Protein AF-0000000082342672 (afdb_homodimer)

Secondary structure (DSSP, 8-state):
--B--PPPPTTTTTT-EEEEES-SSHHHHHHHHHHHHTT-EEEEEES-HHHHHHHHHHH-SS-SS-SEEEEE--TTSHHHHHHHHHHHHHHHS---EEEE-------S-TT-TT--TTGGGSPPP-HHHIIIIIHHHHHHHHHHHHTTTTS-TTS--EEEEE--GGGTS--TT-SHHHHHHHHHHHHHHHHHHHHHSTTT--EEEEEEE-SB-SGGGTTTHHHHHHTT---B-HHHHHHHHHHHHH-TT--S-EEEEETTEEEE-HHHHHHTHHHHT-HHHHHHHHHHHHHHTTSTTTGGGG--/--B--PPPPTTTTTT-EEEEES-SSHHHHHHHHHHHHTT-EEEEEES-HHHHHHHHHHH-SS-SS-SEEEEE--TTSHHHHHHHHHHHHHHHS---EEEE-------S-TT-TT--TTGGGSPPP-HHHIIIIIHHHHHHHHHHHHTTTTS-TTS--EEEEE--GGGTS--TT-SHHHHHHHHHHHHHHHHHHHHHSTTT--EEEEEEE-SB-SGGGTTTHHHHHHTT---B-HHHHHHHHHHHHH-TT--S-EEEEETTEEEE-HHHHHHTHHHHT-HHHHHHHHHHHHHHTTSTTTGGGG--

InterPro domains:
  IPR002347 Short-chain dehydrogenase/reductase SDR [PF00106] (16-221)
  IPR002347 Short-chain dehydrogenase/reductase SDR [PR00081] (17-34)
  IPR002347 Short-chain dehydrogenase/reductase SDR [PR00081] (93-104)
  IPR002347 Short-chain dehydrogenase/reductase SDR [PR00081] (151-167)
  IPR002347 Short-chain dehydrogenase/reductase SDR [PR00081] (177-196)
  IPR002347 Short-chain dehydrogenase/reductase SDR [PR00081] (200-217)
  IPR036291 NAD(P)-binding domain superfamily [SSF51735] (12-263)

Structure (mmCIF, N/CA/C/O backbone):
data_AF-0000000082342672-model_v1
#
loop_
_entity.id
_entity.type
_entity.pdbx_description
1 polymer '3-hydroxyacyl-CoA dehydrogenase'
#
loop_
_atom_site.group_PDB
_atom_site.id
_atom_site.type_symbol
_atom_site.label_atom_id
_atom_site.label_alt_id
_atom_site.label_comp_id
_atom_site.label_asym_id
_atom_site.label_entity_id
_atom_site.label_seq_id
_atom_site.pdbx_PDB_ins_code
_atom_site.Cartn_x
_atom_site.Cartn_y
_atom_site.Cartn_z
_atom_site.occupancy
_atom_site.B_iso_or_equiv
_atom_site.auth_seq_id
_atom_site.auth_comp_id
_atom_site.auth_asym_id
_atom_site.auth_atom_id
_atom_site.pdbx_PDB_model_num
ATOM 1 N N . MET A 1 1 ? -6.324 0.058 -25.047 1 58.31 1 MET A N 1
ATOM 2 C CA . MET A 1 1 ? -6.082 -0.853 -23.938 1 58.31 1 MET A CA 1
ATOM 3 C C . MET A 1 1 ? -6.363 -2.297 -24.344 1 58.31 1 MET A C 1
ATOM 5 O O . MET A 1 1 ? -7.422 -2.592 -24.906 1 58.31 1 MET A O 1
ATOM 9 N N . ALA A 1 2 ? -5.234 -3.068 -24.312 1 66.44 2 ALA A N 1
ATOM 10 C CA . ALA A 1 2 ? -5.555 -4.352 -24.938 1 66.44 2 ALA A CA 1
ATOM 11 C C . ALA A 1 2 ? -6.121 -5.328 -23.906 1 66.44 2 ALA A C 1
ATOM 13 O O . ALA A 1 2 ? -5.547 -5.516 -22.828 1 66.44 2 ALA A O 1
ATOM 14 N N . GLN A 1 3 ? -7.344 -5.688 -24.094 1 87.31 3 GLN A N 1
ATOM 15 C CA . GLN A 1 3 ? -7.953 -6.816 -23.391 1 87.31 3 GLN A CA 1
ATOM 16 C C . GLN A 1 3 ? -7.043 -8.047 -23.438 1 87.31 3 GLN A C 1
ATOM 18 O O . GLN A 1 3 ? -6.422 -8.32 -24.469 1 87.31 3 GLN A O 1
ATOM 23 N N . TYR A 1 4 ? -6.809 -8.609 -22.219 1 93.31 4 TYR A N 1
ATOM 24 C CA . TYR A 1 4 ? -6.066 -9.859 -22.141 1 93.31 4 TYR A CA 1
ATOM 25 C C . TYR A 1 4 ? -6.93 -11.039 -22.562 1 93.31 4 TYR A C 1
ATOM 27 O O . TYR A 1 4 ? -7.746 -11.531 -21.781 1 93.31 4 TYR A O 1
ATOM 35 N N . THR A 1 5 ? -6.715 -11.562 -23.812 1 91.81 5 THR A N 1
ATOM 36 C CA . THR A 1 5 ? -7.609 -12.562 -24.391 1 91.81 5 THR A CA 1
ATOM 37 C C . THR A 1 5 ? -6.891 -13.898 -24.562 1 91.81 5 THR A C 1
ATOM 39 O O . THR A 1 5 ? -7.465 -14.852 -25.094 1 91.81 5 THR A O 1
ATOM 42 N N . LYS A 1 6 ? -5.652 -13.938 -24.141 1 92.5 6 LYS A N 1
ATOM 43 C CA . LYS A 1 6 ? -4.914 -15.188 -24.297 1 92.5 6 LYS A CA 1
ATOM 44 C C . LYS A 1 6 ? -5.605 -16.328 -23.562 1 92.5 6 LYS A C 1
ATOM 46 O O . LYS A 1 6 ? -5.992 -16.172 -22.391 1 92.5 6 LYS A O 1
ATOM 51 N N . GLU A 1 7 ? -5.793 -17.406 -24.188 1 94.06 7 GLU A N 1
ATOM 52 C CA . GLU A 1 7 ? -6.406 -18.578 -23.578 1 94.06 7 GLU A CA 1
ATOM 53 C C . GLU A 1 7 ? -5.363 -19.438 -22.859 1 94.06 7 GLU A C 1
ATOM 55 O O . GLU A 1 7 ? -4.164 -19.328 -23.141 1 94.06 7 GLU A O 1
ATOM 60 N N . LEU A 1 8 ? -5.844 -20.219 -21.906 1 95.5 8 LEU A N 1
ATOM 61 C CA . LEU A 1 8 ? -4.938 -21.156 -21.25 1 95.5 8 LEU A CA 1
ATOM 62 C C . LEU A 1 8 ? -4.391 -22.172 -22.234 1 95.5 8 LEU A C 1
ATOM 64 O O . LEU A 1 8 ? -5.152 -22.922 -22.859 1 95.5 8 LEU A O 1
ATOM 68 N N . ALA A 1 9 ? -3.121 -22.141 -22.391 1 92.56 9 ALA A N 1
ATOM 69 C CA . ALA A 1 9 ? -2.52 -23.109 -23.312 1 92.56 9 ALA A CA 1
ATOM 70 C C . ALA A 1 9 ? -2.773 -24.547 -22.844 1 92.56 9 ALA A C 1
ATOM 72 O O . ALA A 1 9 ? -2.611 -24.844 -21.656 1 92.56 9 ALA A O 1
ATOM 73 N N . PRO A 1 10 ? -3.213 -25.359 -23.812 1 92.62 10 PRO A N 1
ATOM 74 C CA . PRO A 1 10 ? -3.43 -26.766 -23.422 1 92.62 10 PRO A CA 1
ATOM 75 C C . PRO A 1 10 ? -2.211 -27.375 -22.734 1 92.62 10 PRO A C 1
ATOM 77 O O . PRO A 1 10 ? -1.09 -27.25 -23.234 1 92.62 10 PRO A O 1
ATOM 80 N N . GLY A 1 11 ? -2.438 -27.922 -21.562 1 94.88 11 GLY A N 1
ATOM 81 C CA . GLY A 1 11 ? -1.384 -28.641 -20.859 1 94.88 11 GLY A CA 1
ATOM 82 C C . GLY A 1 11 ? -0.446 -27.719 -20.094 1 94.88 11 GLY A C 1
ATOM 83 O O . GLY A 1 11 ? 0.51 -28.188 -19.469 1 94.88 11 GLY A O 1
ATOM 84 N N . SER A 1 12 ? -0.712 -26.422 -20.141 1 95 12 SER A N 1
ATOM 85 C CA . SER A 1 12 ? 0.202 -25.469 -19.516 1 95 12 SER A CA 1
ATOM 86 C C . SER A 1 12 ? 0.267 -25.672 -18 1 95 12 SER A C 1
ATOM 88 O O . SER A 1 12 ? 1.28 -25.359 -17.375 1 95 12 SER A O 1
ATOM 90 N N . LEU A 1 13 ? -0.744 -26.266 -17.422 1 97.38 13 LEU A N 1
ATOM 91 C CA . LEU A 1 13 ? -0.756 -26.484 -15.977 1 97.38 13 LEU A CA 1
ATOM 92 C C . LEU A 1 13 ? -0.567 -27.969 -15.648 1 97.38 13 LEU A C 1
ATOM 94 O O . LEU A 1 13 ? -0.513 -28.344 -14.477 1 97.38 13 LEU A O 1
ATOM 98 N N . LYS A 1 14 ? -0.49 -28.797 -16.703 1 96.75 14 LYS A N 1
ATOM 99 C CA . LYS A 1 14 ? -0.362 -30.234 -16.484 1 96.75 14 LYS A CA 1
ATOM 100 C C . LYS A 1 14 ? 0.878 -30.562 -15.656 1 96.75 14 LYS A C 1
ATOM 102 O O . LYS A 1 14 ? 1.98 -30.109 -15.977 1 96.75 14 LYS A O 1
ATOM 107 N N . ASP A 1 15 ? 0.711 -31.203 -14.578 1 95.75 15 ASP A N 1
ATOM 108 C CA . ASP A 1 15 ? 1.722 -31.719 -13.664 1 95.75 15 ASP A CA 1
ATOM 109 C C . ASP A 1 15 ? 2.453 -30.594 -12.945 1 95.75 15 ASP A C 1
ATOM 111 O O . ASP A 1 15 ? 3.492 -30.812 -12.32 1 95.75 15 ASP A O 1
ATOM 115 N N . LYS A 1 16 ? 1.991 -29.375 -13.148 1 97.5 16 LYS A N 1
ATOM 116 C CA . LYS A 1 16 ? 2.549 -28.266 -12.383 1 97.5 16 LYS A CA 1
ATOM 117 C C . LYS A 1 16 ? 2.064 -28.297 -10.938 1 97.5 16 LYS A C 1
ATOM 119 O O . LYS A 1 16 ? 0.945 -28.734 -10.664 1 97.5 16 LYS A O 1
ATOM 124 N N . VAL A 1 17 ? 2.932 -27.891 -10.055 1 98.31 17 VAL A N 1
ATOM 125 C CA . VAL A 1 17 ? 2.584 -27.812 -8.641 1 98.31 17 VAL A CA 1
ATOM 126 C C . VAL A 1 17 ? 2.348 -26.359 -8.25 1 98.31 17 VAL A C 1
ATOM 128 O O . VAL A 1 17 ? 3.25 -25.516 -8.359 1 98.31 17 VAL A O 1
ATOM 131 N N . ILE A 1 18 ? 1.145 -26.031 -7.777 1 98.81 18 ILE A N 1
ATOM 132 C CA . ILE A 1 18 ? 0.745 -24.672 -7.383 1 98.81 18 ILE A CA 1
ATOM 133 C C . ILE A 1 18 ? 0.493 -24.641 -5.875 1 98.81 18 ILE A C 1
ATOM 135 O O . ILE A 1 18 ? -0.227 -25.484 -5.336 1 98.81 18 ILE A O 1
ATOM 139 N N . VAL A 1 19 ? 1.156 -23.75 -5.191 1 98.94 19 VAL A N 1
ATOM 140 C CA . VAL A 1 19 ? 0.851 -23.469 -3.793 1 98.94 19 VAL A CA 1
ATOM 141 C C . VAL A 1 19 ? 0.003 -22.203 -3.689 1 98.94 19 VAL A C 1
ATOM 143 O O . VAL A 1 19 ? 0.348 -21.172 -4.266 1 98.94 19 VAL A O 1
ATOM 146 N N . LEU A 1 20 ? -1.076 -22.281 -2.973 1 98.38 20 LEU A N 1
ATOM 147 C CA . LEU A 1 20 ? -2.072 -21.219 -2.953 1 98.38 20 LEU A CA 1
ATOM 148 C C . LEU A 1 20 ? -2.553 -20.953 -1.53 1 98.38 20 LEU A C 1
ATOM 150 O O . LEU A 1 20 ? -2.826 -21.891 -0.777 1 98.38 20 LEU A O 1
ATOM 154 N N . THR A 1 21 ? -2.549 -19.688 -1.108 1 98.81 21 THR A N 1
ATOM 155 C CA . THR A 1 21 ? -3.248 -19.328 0.119 1 98.81 21 THR A CA 1
ATOM 156 C C . THR A 1 21 ? -4.633 -18.766 -0.193 1 98.81 21 THR A C 1
ATOM 158 O O . THR A 1 21 ? -4.844 -18.172 -1.25 1 98.81 21 THR A O 1
ATOM 161 N N . GLY A 1 22 ? -5.531 -18.922 0.752 1 97.94 22 GLY A N 1
ATOM 162 C CA . GLY A 1 22 ? -6.898 -18.5 0.511 1 97.94 22 GLY A CA 1
ATOM 163 C C . GLY A 1 22 ? -7.641 -19.391 -0.469 1 97.94 22 GLY A C 1
ATOM 164 O O . GLY A 1 22 ? -8.359 -18.891 -1.343 1 97.94 22 GLY A O 1
ATOM 165 N N . GLY A 1 23 ? -7.449 -20.656 -0.343 1 97.81 23 GLY A N 1
ATOM 166 C CA . GLY A 1 23 ? -7.93 -21.547 -1.386 1 97.81 23 GLY A CA 1
ATOM 167 C C . GLY A 1 23 ? -9.219 -22.25 -1.02 1 97.81 23 GLY A C 1
ATOM 168 O O . GLY A 1 23 ? -9.727 -23.078 -1.788 1 97.81 23 GLY A O 1
ATOM 169 N N . ALA A 1 24 ? -9.828 -21.906 0.159 1 96.75 24 ALA A N 1
ATOM 170 C CA . ALA A 1 24 ? -10.953 -22.703 0.634 1 96.75 24 ALA A CA 1
ATOM 171 C C . ALA A 1 24 ? -12.281 -22.125 0.17 1 96.75 24 ALA A C 1
ATOM 173 O O . ALA A 1 24 ? -13.32 -22.797 0.216 1 96.75 24 ALA A O 1
ATOM 174 N N . ASN A 1 25 ? -12.312 -20.859 -0.255 1 93.88 25 ASN A N 1
ATOM 175 C CA . ASN A 1 25 ? -13.562 -20.219 -0.638 1 93.88 25 ASN A CA 1
ATOM 176 C C . ASN A 1 25 ? -13.367 -19.281 -1.829 1 93.88 25 ASN A C 1
ATOM 178 O O . ASN A 1 25 ? -12.242 -18.969 -2.199 1 93.88 25 ASN A O 1
ATOM 182 N N . GLY A 1 26 ? -14.438 -19 -2.465 1 95.06 26 GLY A N 1
ATOM 183 C CA . GLY A 1 26 ? -14.461 -17.922 -3.449 1 95.06 26 GLY A CA 1
ATOM 184 C C . GLY A 1 26 ? -13.547 -18.172 -4.629 1 95.06 26 GLY A C 1
ATOM 185 O O . GLY A 1 26 ? -13.594 -19.25 -5.246 1 95.06 26 GLY A O 1
ATOM 186 N N . ILE A 1 27 ? -12.805 -17.172 -4.969 1 96.62 27 ILE A N 1
ATOM 187 C CA . ILE A 1 27 ? -11.906 -17.203 -6.121 1 96.62 27 ILE A CA 1
ATOM 188 C C . ILE A 1 27 ? -10.867 -18.297 -5.938 1 96.62 27 ILE A C 1
ATOM 190 O O . ILE A 1 27 ? -10.586 -19.062 -6.863 1 96.62 27 ILE A O 1
ATOM 194 N N . GLY A 1 28 ? -10.344 -18.406 -4.699 1 97.94 28 GLY A N 1
ATOM 195 C CA . GLY A 1 28 ? -9.328 -19.406 -4.414 1 97.94 28 GLY A CA 1
ATOM 196 C C . GLY A 1 28 ? -9.82 -20.828 -4.598 1 97.94 28 GLY A C 1
ATOM 197 O O . GLY A 1 28 ? -9.133 -21.656 -5.207 1 97.94 28 GLY A O 1
ATOM 198 N N . ALA A 1 29 ? -10.969 -21.094 -4.082 1 97.56 29 ALA A N 1
ATOM 199 C CA . ALA A 1 29 ? -11.547 -22.422 -4.234 1 97.56 29 ALA A CA 1
ATOM 200 C C . ALA A 1 29 ? -11.75 -22.766 -5.707 1 97.56 29 ALA A C 1
ATOM 202 O O . ALA A 1 29 ? -11.469 -23.891 -6.137 1 97.56 29 ALA A O 1
ATOM 203 N N . SER A 1 30 ? -12.25 -21.781 -6.445 1 97.88 30 SER A N 1
ATOM 204 C CA . SER A 1 30 ? -12.461 -21.969 -7.879 1 97.88 30 SER A CA 1
ATOM 205 C C . SER A 1 30 ? -11.141 -22.25 -8.594 1 97.88 30 SER A C 1
ATOM 207 O O . SER A 1 30 ? -11.094 -23.031 -9.547 1 97.88 30 SER A O 1
ATOM 209 N N . LEU A 1 31 ? -10.078 -21.562 -8.164 1 98.44 31 LEU A N 1
ATOM 210 C CA . LEU A 1 31 ? -8.781 -21.781 -8.781 1 98.44 31 LEU A CA 1
ATOM 211 C C . LEU A 1 31 ? -8.273 -23.188 -8.484 1 98.44 31 LEU A C 1
ATOM 213 O O . LEU A 1 31 ? -7.723 -23.859 -9.367 1 98.44 31 LEU A O 1
ATOM 217 N N . VAL A 1 32 ? -8.43 -23.641 -7.23 1 98.19 32 VAL A N 1
ATOM 218 C CA . VAL A 1 32 ? -8.023 -25 -6.871 1 98.19 32 VAL A CA 1
ATOM 219 C C . VAL A 1 32 ? -8.703 -26 -7.797 1 98.19 32 VAL A C 1
ATOM 221 O O . VAL A 1 32 ? -8.039 -26.844 -8.406 1 98.19 32 VAL A O 1
ATOM 224 N N . GLU A 1 33 ? -9.961 -25.906 -7.945 1 97.12 33 GLU A N 1
ATOM 225 C CA . GLU A 1 33 ? -10.734 -26.844 -8.75 1 97.12 33 GLU A CA 1
ATOM 226 C C . GLU A 1 33 ? -10.359 -26.75 -10.219 1 97.12 33 GLU A C 1
ATOM 228 O O . GLU A 1 33 ? -10.109 -27.781 -10.867 1 97.12 33 GLU A O 1
ATOM 233 N N . TYR A 1 34 ? -10.305 -25.562 -10.719 1 97.62 34 TYR A N 1
ATOM 234 C CA . TYR A 1 34 ? -10.023 -25.359 -12.133 1 97.62 34 TYR A CA 1
ATOM 235 C C . TYR A 1 34 ? -8.625 -25.844 -12.492 1 97.62 34 TYR A C 1
ATOM 237 O O . TYR A 1 34 ? -8.422 -26.469 -13.531 1 97.62 34 TYR A O 1
ATOM 245 N N . ALA A 1 35 ? -7.637 -25.531 -11.68 1 97.81 35 ALA A N 1
ATOM 246 C CA . ALA A 1 35 ? -6.254 -25.922 -11.93 1 97.81 35 ALA A CA 1
ATOM 247 C C . ALA A 1 35 ? -6.102 -27.438 -11.914 1 97.81 35 ALA A C 1
ATOM 249 O O . ALA A 1 35 ? -5.406 -28.016 -12.758 1 97.81 35 ALA A O 1
ATOM 250 N N . THR A 1 36 ? -6.75 -28.094 -10.945 1 96.31 36 THR A N 1
ATOM 251 C CA . THR A 1 36 ? -6.656 -29.547 -10.867 1 96.31 36 THR A CA 1
ATOM 252 C C . THR A 1 36 ? -7.336 -30.203 -12.07 1 96.31 36 THR A C 1
ATOM 254 O O . THR A 1 36 ? -6.867 -31.234 -12.578 1 96.31 36 THR A O 1
ATOM 257 N N . GLN A 1 37 ? -8.422 -29.609 -12.492 1 95.31 37 GLN A N 1
ATOM 258 C CA . GLN A 1 37 ? -9.102 -30.094 -13.688 1 95.31 37 GLN A CA 1
ATOM 259 C C . GLN A 1 37 ? -8.195 -29.984 -14.914 1 95.31 37 GLN A C 1
ATOM 261 O O . GLN A 1 37 ? -8.344 -30.75 -15.867 1 95.31 37 GLN A O 1
ATOM 266 N N . ASN A 1 38 ? -7.312 -29.109 -14.836 1 96.75 38 ASN A N 1
ATOM 267 C CA . ASN A 1 38 ? -6.383 -28.906 -15.945 1 96.75 38 ASN A CA 1
ATOM 268 C C . ASN A 1 38 ? -5.043 -29.578 -15.68 1 96.75 38 ASN A C 1
ATOM 270 O O . ASN A 1 38 ? -4.035 -29.234 -16.297 1 96.75 38 ASN A O 1
ATOM 274 N N . GLY A 1 39 ? -4.988 -30.469 -14.711 1 95.44 39 GLY A N 1
ATOM 275 C CA . GLY A 1 39 ? -3.879 -31.406 -14.562 1 95.44 39 GLY A CA 1
ATOM 276 C C . GLY A 1 39 ? -2.869 -30.969 -13.516 1 95.44 39 GLY A C 1
ATOM 277 O O . GLY A 1 39 ? -1.858 -31.641 -13.305 1 95.44 39 GLY A O 1
ATOM 278 N N . ALA A 1 40 ? -3.113 -29.906 -12.844 1 97.31 40 ALA A N 1
ATOM 279 C CA . ALA A 1 40 ? -2.158 -29.406 -11.859 1 97.31 40 ALA A CA 1
ATOM 280 C C . ALA A 1 40 ? -2.314 -30.125 -10.523 1 97.31 40 ALA A C 1
ATOM 282 O O . ALA A 1 40 ? -3.342 -30.766 -10.266 1 97.31 40 ALA A O 1
ATOM 283 N N . TYR A 1 41 ? -1.252 -30.156 -9.773 1 97.56 41 TYR A N 1
ATOM 284 C CA . TYR A 1 41 ? -1.294 -30.422 -8.336 1 97.56 41 TYR A CA 1
ATOM 285 C C . TYR A 1 41 ? -1.403 -29.125 -7.539 1 97.56 41 TYR A C 1
ATOM 287 O O . TYR A 1 41 ? -0.763 -28.125 -7.879 1 97.56 41 TYR A O 1
ATOM 295 N N . VAL A 1 42 ? -2.279 -29.125 -6.535 1 98.38 42 VAL A N 1
ATOM 296 C CA . VAL A 1 42 ? -2.475 -27.891 -5.793 1 98.38 42 VAL A CA 1
ATOM 297 C C . VAL A 1 42 ? -2.363 -28.156 -4.293 1 98.38 42 VAL A C 1
ATOM 299 O O . VAL A 1 42 ? -3.047 -29.047 -3.766 1 98.38 42 VAL A O 1
ATOM 302 N N . CYS A 1 43 ? -1.453 -27.562 -3.625 1 98.69 43 CYS A N 1
ATOM 303 C CA . CYS A 1 43 ? -1.399 -27.469 -2.17 1 98.69 43 CYS A CA 1
ATOM 304 C C . CYS A 1 43 ? -1.922 -26.109 -1.692 1 98.69 43 CYS A C 1
ATOM 306 O O . CYS A 1 43 ? -1.312 -25.078 -1.959 1 98.69 43 CYS A O 1
ATOM 308 N N . PHE A 1 44 ? -3.064 -26.109 -1.002 1 98.75 44 PHE A N 1
ATOM 309 C CA . PHE A 1 44 ? -3.67 -24.812 -0.706 1 98.75 44 PHE A CA 1
ATOM 310 C C . PHE A 1 44 ? -3.941 -24.672 0.788 1 98.75 44 PHE A C 1
ATOM 312 O O . PHE A 1 44 ? -4.156 -25.672 1.481 1 98.75 44 PHE A O 1
ATOM 319 N N . GLY A 1 45 ? -3.771 -23.469 1.221 1 98.75 45 GLY A N 1
ATOM 320 C CA . GLY A 1 45 ? -3.963 -23.109 2.621 1 98.75 45 GLY A CA 1
ATOM 321 C C . GLY A 1 45 ? -5.121 -22.156 2.848 1 98.75 45 GLY A C 1
ATOM 322 O O . GLY A 1 45 ? -5.438 -21.344 1.98 1 98.75 45 GLY A O 1
ATOM 323 N N . ASP A 1 46 ? -5.668 -22.203 3.975 1 98.56 46 ASP A N 1
ATOM 324 C CA . ASP A 1 46 ? -6.746 -21.328 4.438 1 98.56 46 ASP A CA 1
ATOM 325 C C . ASP A 1 46 ? -7 -21.531 5.934 1 98.56 46 ASP A C 1
ATOM 327 O O . ASP A 1 46 ? -6.512 -22.484 6.535 1 98.56 46 ASP A O 1
ATOM 331 N N . LEU A 1 47 ? -7.727 -20.578 6.527 1 97.81 47 LEU A N 1
ATOM 332 C CA . LEU A 1 47 ? -8.164 -20.734 7.91 1 97.81 47 LEU A CA 1
ATOM 333 C C . LEU A 1 47 ? -9.43 -21.578 7.988 1 97.81 47 LEU A C 1
ATOM 335 O O . LEU A 1 47 ? -9.734 -22.156 9.039 1 97.81 47 LEU A O 1
ATOM 339 N N . ALA A 1 48 ? -10.195 -21.625 6.914 1 97.06 48 ALA A N 1
ATOM 340 C CA . ALA A 1 48 ? -11.469 -22.328 6.871 1 97.06 48 ALA A CA 1
ATOM 341 C C . ALA A 1 48 ? -11.266 -23.828 6.691 1 97.06 48 ALA A C 1
ATOM 343 O O . ALA A 1 48 ? -11.391 -24.359 5.582 1 97.06 48 ALA A O 1
ATOM 344 N N . VAL A 1 49 ? -11.141 -24.562 7.77 1 97.69 49 VAL A N 1
ATOM 345 C CA . VAL A 1 49 ? -10.719 -25.953 7.75 1 97.69 49 VAL A CA 1
ATOM 346 C C . VAL A 1 49 ? -11.812 -26.812 7.109 1 97.69 49 VAL A C 1
ATOM 348 O O . VAL A 1 49 ? -11.531 -27.594 6.203 1 97.69 49 VAL A O 1
ATOM 351 N N . GLU A 1 50 ? -13.031 -26.625 7.473 1 97.75 50 GLU A N 1
ATOM 352 C CA . GLU A 1 50 ? -14.117 -27.438 6.953 1 97.75 50 GLU A CA 1
ATOM 353 C C . GLU A 1 50 ? -14.258 -27.281 5.445 1 97.75 50 GLU A C 1
ATOM 355 O O . GLU A 1 50 ? -14.375 -28.266 4.711 1 97.75 50 GLU A O 1
ATOM 360 N N . ALA A 1 51 ? -14.266 -26.062 5.016 1 96.88 51 ALA A N 1
ATOM 361 C CA . ALA A 1 51 ? -14.383 -25.781 3.586 1 96.88 51 ALA A CA 1
ATOM 362 C C . ALA A 1 51 ? -13.188 -26.328 2.82 1 96.88 51 ALA A C 1
ATOM 364 O O . ALA A 1 51 ? -13.344 -26.906 1.74 1 96.88 51 ALA A O 1
ATOM 365 N N . GLY A 1 52 ? -12.008 -26.156 3.363 1 97.44 52 GLY A N 1
ATOM 366 C CA . GLY A 1 52 ? -10.797 -26.672 2.74 1 97.44 52 GLY A CA 1
ATOM 367 C C . GLY A 1 52 ? -10.789 -28.188 2.605 1 97.44 52 GLY A C 1
ATOM 368 O O . GLY A 1 52 ? -10.477 -28.719 1.539 1 97.44 52 GLY A O 1
ATOM 369 N N . ASP A 1 53 ? -11.156 -28.859 3.656 1 96.44 53 ASP A N 1
ATOM 370 C CA . ASP A 1 53 ? -11.219 -30.312 3.637 1 96.44 53 ASP A CA 1
ATOM 371 C C . ASP A 1 53 ? -12.242 -30.812 2.611 1 96.44 53 ASP A C 1
ATOM 373 O O . ASP A 1 53 ? -12.008 -31.812 1.93 1 96.44 53 ASP A O 1
ATOM 377 N N . THR A 1 54 ? -13.305 -30.125 2.568 1 95.81 54 THR A N 1
ATOM 378 C CA . THR A 1 54 ? -14.352 -30.5 1.624 1 95.81 54 THR A CA 1
ATOM 379 C C . THR A 1 54 ? -13.828 -30.422 0.189 1 95.81 54 THR A C 1
ATOM 381 O O . THR A 1 54 ? -14.062 -31.344 -0.602 1 95.81 54 THR A O 1
ATOM 384 N N . ILE A 1 55 ? -13.148 -29.375 -0.152 1 95.06 55 ILE A N 1
ATOM 385 C CA . ILE A 1 55 ? -12.594 -29.219 -1.493 1 95.06 55 ILE A CA 1
ATOM 386 C C . ILE A 1 55 ? -11.57 -30.312 -1.764 1 95.06 55 ILE A C 1
ATOM 388 O O . ILE A 1 55 ? -11.602 -30.953 -2.814 1 95.06 55 ILE A O 1
ATOM 392 N N . ALA A 1 56 ? -10.648 -30.516 -0.835 1 94.5 56 ALA A N 1
ATOM 393 C CA . ALA A 1 56 ? -9.602 -31.516 -1.004 1 94.5 56 ALA A CA 1
ATOM 394 C C . ALA A 1 56 ? -10.203 -32.906 -1.224 1 94.5 56 ALA A C 1
ATOM 396 O O . ALA A 1 56 ? -9.758 -33.656 -2.1 1 94.5 56 ALA A O 1
ATOM 397 N N . ASN A 1 57 ? -11.219 -33.219 -0.488 1 92 57 ASN A N 1
ATOM 398 C CA . ASN A 1 57 ? -11.859 -34.531 -0.592 1 92 57 ASN A CA 1
ATOM 399 C C . ASN A 1 57 ? -12.602 -34.688 -1.917 1 92 57 ASN A C 1
ATOM 401 O O . ASN A 1 57 ? -12.625 -35.781 -2.496 1 92 57 ASN A O 1
ATOM 405 N N . THR A 1 58 ? -13.164 -33.625 -2.34 1 89.75 58 THR A N 1
ATOM 406 C CA . THR A 1 58 ? -13.953 -33.656 -3.568 1 89.75 58 THR A CA 1
ATOM 407 C C . THR A 1 58 ? -13.047 -33.812 -4.785 1 89.75 58 THR A C 1
ATOM 409 O O . THR A 1 58 ? -13.375 -34.562 -5.719 1 89.75 58 THR A O 1
ATOM 412 N N . VAL A 1 59 ? -12.016 -33.125 -4.738 1 89.56 59 VAL A N 1
ATOM 413 C CA . VAL A 1 59 ? -11.117 -33.062 -5.883 1 89.56 59 VAL A CA 1
ATOM 414 C C . VAL A 1 59 ? -10.289 -34.344 -5.949 1 89.56 59 VAL A C 1
ATOM 416 O O . VAL A 1 59 ? -10 -34.844 -7.035 1 89.56 59 VAL A O 1
ATOM 419 N N . ASN A 1 60 ? -9.898 -34.875 -4.73 1 86.5 60 ASN A N 1
ATOM 420 C CA . ASN A 1 60 ? -9.023 -36.062 -4.688 1 86.5 60 ASN A CA 1
ATOM 421 C C . ASN A 1 60 ? -9.805 -37.344 -4.887 1 86.5 60 ASN A C 1
ATOM 423 O O . ASN A 1 60 ? -10.797 -37.594 -4.195 1 86.5 60 ASN A O 1
ATOM 427 N N . ASN A 1 61 ? -10.016 -37.781 -6.094 1 69.31 61 ASN A N 1
ATOM 428 C CA . ASN A 1 61 ? -10.672 -39.062 -6.398 1 69.31 61 ASN A CA 1
ATOM 429 C C . ASN A 1 61 ? -9.68 -40.219 -6.363 1 69.31 61 ASN A C 1
ATOM 431 O O . ASN A 1 61 ? -9.531 -40.938 -7.352 1 69.31 61 ASN A O 1
ATOM 435 N N . ASN A 1 62 ? -8.969 -40.469 -5.305 1 65.56 62 ASN A N 1
ATOM 436 C CA . ASN A 1 62 ? -8.102 -41.625 -5.082 1 65.56 62 ASN A CA 1
ATOM 437 C C . ASN A 1 62 ? -6.809 -41.531 -5.883 1 65.56 62 ASN A C 1
ATOM 439 O O . ASN A 1 62 ? -6.207 -42.531 -6.227 1 65.56 62 ASN A O 1
ATOM 443 N N . SER A 1 63 ? -6.418 -40.375 -6.316 1 74.12 63 SER A N 1
ATOM 444 C CA . SER A 1 63 ? -5.152 -40.219 -7.031 1 74.12 63 SER A CA 1
ATOM 445 C C . SER A 1 63 ? -3.971 -40.219 -6.066 1 74.12 63 SER A C 1
ATOM 447 O O . SER A 1 63 ? -4.094 -39.75 -4.934 1 74.12 63 SER A O 1
ATOM 449 N N . SER A 1 64 ? -2.855 -41.031 -6.441 1 79.06 64 SER A N 1
ATOM 450 C CA . SER A 1 64 ? -1.582 -41 -5.727 1 79.06 64 SER A CA 1
ATOM 451 C C . SER A 1 64 ? -0.455 -40.5 -6.625 1 79.06 64 SER A C 1
ATOM 453 O O . SER A 1 64 ? -0.192 -41.094 -7.68 1 79.06 64 SER A O 1
ATOM 455 N N . PRO A 1 65 ? 0.189 -39.406 -6.254 1 87.25 65 PRO A N 1
ATOM 456 C CA . PRO A 1 65 ? -0.15 -38.562 -5.098 1 87.25 65 PRO A CA 1
ATOM 457 C C . PRO A 1 65 ? -1.464 -37.812 -5.281 1 87.25 65 PRO A C 1
ATOM 459 O O . PRO A 1 65 ? -1.973 -37.719 -6.402 1 87.25 65 PRO A O 1
ATOM 462 N N . PRO A 1 66 ? -1.93 -37.312 -4.125 1 92.75 66 PRO A N 1
ATOM 463 C CA . PRO A 1 66 ? -3.188 -36.562 -4.262 1 92.75 66 PRO A CA 1
ATOM 464 C C . PRO A 1 66 ? -3.051 -35.344 -5.148 1 92.75 66 PRO A C 1
ATOM 466 O O . PRO A 1 66 ? -2.002 -34.688 -5.148 1 92.75 66 PRO A O 1
ATOM 469 N N . ARG A 1 67 ? -4.07 -35.062 -5.84 1 94.56 67 ARG A N 1
ATOM 470 C CA . ARG A 1 67 ? -4.074 -33.906 -6.719 1 94.56 67 ARG A CA 1
ATOM 471 C C . ARG A 1 67 ? -4.129 -32.625 -5.91 1 94.56 67 ARG A C 1
ATOM 473 O O . ARG A 1 67 ? -3.611 -31.578 -6.34 1 94.56 67 ARG A O 1
ATOM 480 N N . THR A 1 68 ? -4.766 -32.688 -4.754 1 96.5 68 THR A N 1
ATOM 481 C CA . THR A 1 68 ? -4.824 -31.516 -3.902 1 96.5 68 THR A CA 1
ATOM 482 C C . THR A 1 68 ? -4.535 -31.875 -2.449 1 96.5 68 THR A C 1
ATOM 484 O O . THR A 1 68 ? -4.836 -33 -2.01 1 96.5 68 THR A O 1
ATOM 487 N N . ILE A 1 69 ? -3.939 -30.984 -1.761 1 96.5 69 ILE A N 1
ATOM 488 C CA . ILE A 1 69 ? -3.699 -31.062 -0.324 1 96.5 69 ILE A CA 1
ATOM 489 C C . ILE A 1 69 ? -4.133 -29.75 0.347 1 96.5 69 ILE A C 1
ATOM 491 O O . ILE A 1 69 ? -3.818 -28.672 -0.138 1 96.5 69 ILE A O 1
ATOM 495 N N . PHE A 1 70 ? -4.902 -29.938 1.409 1 98.31 70 PHE A N 1
ATOM 496 C CA . PHE A 1 70 ? -5.285 -28.781 2.217 1 98.31 70 PHE A CA 1
ATOM 497 C C . PHE A 1 70 ? -4.441 -28.703 3.482 1 98.31 70 PHE A C 1
ATOM 499 O O . PHE A 1 70 ? -4.191 -29.719 4.133 1 98.31 70 PHE A O 1
ATOM 506 N N . VAL A 1 71 ? -3.932 -27.547 3.795 1 98.69 71 VAL A N 1
ATOM 507 C CA . VAL A 1 71 ? -3.201 -27.25 5.027 1 98.69 71 VAL A CA 1
ATOM 508 C C . VAL A 1 71 ? -3.807 -26.031 5.715 1 98.69 71 VAL A C 1
ATOM 510 O O . VAL A 1 71 ? -3.908 -24.969 5.113 1 98.69 71 VAL A O 1
ATOM 513 N N . LYS A 1 72 ? -4.285 -26.203 6.992 1 98.81 72 LYS A N 1
ATOM 514 C CA . LYS A 1 72 ? -4.711 -25.016 7.727 1 98.81 72 LYS A CA 1
ATOM 515 C C . LYS A 1 72 ? -3.594 -23.969 7.781 1 98.81 72 LYS A C 1
ATOM 517 O O . LYS A 1 72 ? -2.506 -24.25 8.289 1 98.81 72 LYS A O 1
ATOM 522 N N . THR A 1 73 ? -3.879 -22.797 7.293 1 98.81 73 THR A N 1
ATOM 523 C CA . THR A 1 73 ? -2.832 -21.781 7.156 1 98.81 73 THR A CA 1
ATOM 524 C C . THR A 1 73 ? -3.359 -20.406 7.539 1 98.81 73 THR A C 1
ATOM 526 O O . THR A 1 73 ? -4.383 -19.953 7.016 1 98.81 73 THR A O 1
ATOM 529 N N . ASP A 1 74 ? -2.717 -19.781 8.477 1 98.75 74 ASP A N 1
ATOM 530 C CA . ASP A 1 74 ? -2.898 -18.375 8.797 1 98.75 74 ASP A CA 1
ATOM 531 C C . ASP A 1 74 ? -1.815 -17.516 8.141 1 98.75 74 ASP A C 1
ATOM 533 O O . ASP A 1 74 ? -0.672 -17.5 8.602 1 98.75 74 ASP A O 1
ATOM 537 N N . VAL A 1 75 ? -2.199 -16.734 7.156 1 98.56 75 VAL A N 1
ATOM 538 C CA . VAL A 1 75 ? -1.195 -16.047 6.355 1 98.56 75 VAL A CA 1
ATOM 539 C C . VAL A 1 75 ? -0.576 -14.906 7.168 1 98.56 75 VAL A C 1
ATOM 541 O O . VAL A 1 75 ? 0.465 -14.367 6.793 1 98.56 75 VAL A O 1
ATOM 544 N N . ALA A 1 76 ? -1.246 -14.492 8.227 1 98 76 ALA A N 1
ATOM 545 C CA . ALA A 1 76 ? -0.67 -13.469 9.102 1 98 76 ALA A CA 1
ATOM 546 C C . ALA A 1 76 ? 0.415 -14.055 9.992 1 98 76 ALA A C 1
ATOM 548 O O . ALA A 1 76 ? 1.077 -13.328 10.734 1 98 76 ALA A O 1
ATOM 549 N N . ASN A 1 77 ? 0.572 -15.344 10.016 1 98.5 77 ASN A N 1
ATOM 550 C CA . ASN A 1 77 ? 1.607 -16.062 10.75 1 98.5 77 ASN A CA 1
ATOM 551 C C . ASN A 1 77 ? 2.643 -16.672 9.805 1 98.5 77 ASN A C 1
ATOM 553 O O . ASN A 1 77 ? 2.344 -17.625 9.078 1 98.5 77 ASN A O 1
ATOM 557 N N . TYR A 1 78 ? 3.875 -16.156 9.891 1 98.62 78 TYR A N 1
ATOM 558 C CA . TYR A 1 78 ? 4.934 -16.531 8.961 1 98.62 78 TYR A CA 1
ATOM 559 C C . TYR A 1 78 ? 5.191 -18.031 8.992 1 98.62 78 TYR A C 1
ATOM 561 O O . TYR A 1 78 ? 5.316 -18.672 7.945 1 98.62 78 TYR A O 1
ATOM 569 N N . ASP A 1 79 ? 5.238 -18.625 10.172 1 98.62 79 ASP A N 1
ATOM 570 C CA . ASP A 1 79 ? 5.504 -20.047 10.32 1 98.62 79 ASP A CA 1
ATOM 571 C C . ASP A 1 79 ? 4.383 -20.891 9.703 1 98.62 79 ASP A C 1
ATOM 573 O O . ASP A 1 79 ? 4.629 -21.969 9.172 1 98.62 79 ASP A O 1
ATOM 577 N N . SER A 1 80 ? 3.205 -20.391 9.836 1 98.88 80 SER A N 1
ATOM 578 C CA . SER A 1 80 ? 2.07 -21.078 9.234 1 98.88 80 SER A CA 1
ATOM 579 C C . SER A 1 80 ? 2.211 -21.156 7.719 1 98.88 80 SER A C 1
ATOM 581 O O . SER A 1 80 ? 1.946 -22.203 7.117 1 98.88 80 SER A O 1
ATOM 583 N N . VAL A 1 81 ? 2.631 -20.062 7.082 1 98.88 81 VAL A N 1
ATOM 584 C CA . VAL A 1 81 ? 2.848 -20.031 5.641 1 98.88 81 VAL A CA 1
ATOM 585 C C . VAL A 1 81 ? 3.992 -20.969 5.266 1 98.88 81 VAL A C 1
ATOM 587 O O . VAL A 1 81 ? 3.906 -21.703 4.277 1 98.88 81 VAL A O 1
ATOM 590 N N . LEU A 1 82 ? 5.031 -20.922 6.066 1 98.81 82 LEU A N 1
ATOM 591 C CA . LEU A 1 82 ? 6.16 -21.812 5.84 1 98.81 82 LEU A CA 1
ATOM 592 C C . LEU A 1 82 ? 5.707 -23.281 5.844 1 98.81 82 LEU A C 1
ATOM 594 O O . LEU A 1 82 ? 6.148 -24.078 5.012 1 98.81 82 LEU A O 1
ATOM 598 N N . GLY A 1 83 ? 4.867 -23.609 6.793 1 98.81 83 GLY A N 1
ATOM 599 C CA . GLY A 1 83 ? 4.352 -24.969 6.887 1 98.81 83 GLY A CA 1
ATOM 600 C C . GLY A 1 83 ? 3.609 -25.406 5.641 1 98.81 83 GLY A C 1
ATOM 601 O O . GLY A 1 83 ? 3.699 -26.562 5.238 1 98.81 83 GLY A O 1
ATOM 602 N N . LEU A 1 84 ? 2.889 -24.516 5.035 1 98.88 84 LEU A N 1
ATOM 603 C CA . LEU A 1 84 ? 2.184 -24.797 3.791 1 98.88 84 LEU A CA 1
ATOM 604 C C . LEU A 1 84 ? 3.166 -25.172 2.684 1 98.88 84 LEU A C 1
ATOM 606 O O . LEU A 1 84 ? 2.959 -26.156 1.973 1 98.88 84 LEU A O 1
ATOM 610 N N . PHE A 1 85 ? 4.211 -24.391 2.514 1 98.88 85 PHE A N 1
ATOM 611 C CA . PHE A 1 85 ? 5.215 -24.641 1.486 1 98.88 85 PHE A CA 1
ATOM 612 C C . PHE A 1 85 ? 6 -25.906 1.788 1 98.88 85 PHE A C 1
ATOM 614 O O . PHE A 1 85 ? 6.328 -26.672 0.878 1 98.88 85 PHE A O 1
ATOM 621 N N . ASP A 1 86 ? 6.309 -26.125 3.068 1 98.81 86 ASP A N 1
ATOM 622 C CA . ASP A 1 86 ? 6.977 -27.359 3.473 1 98.81 86 ASP A CA 1
ATOM 623 C C . ASP A 1 86 ? 6.168 -28.594 3.053 1 98.81 86 ASP A C 1
ATOM 625 O O . ASP A 1 86 ? 6.723 -29.562 2.533 1 98.81 86 ASP A O 1
ATOM 629 N N . LYS A 1 87 ? 4.887 -28.516 3.324 1 98.75 87 LYS A N 1
ATOM 630 C CA . LYS A 1 87 ? 4.016 -29.641 2.984 1 98.75 87 LYS A CA 1
ATOM 631 C C . LYS A 1 87 ? 4.016 -29.891 1.481 1 98.75 87 LYS A C 1
ATOM 633 O O . LYS A 1 87 ? 4.047 -31.047 1.044 1 98.75 87 LYS A O 1
ATOM 638 N N . ALA A 1 88 ? 3.957 -28.875 0.676 1 98.56 88 ALA A N 1
ATOM 639 C CA . ALA A 1 88 ? 3.967 -29 -0.778 1 98.56 88 ALA A CA 1
ATOM 640 C C . ALA A 1 88 ? 5.242 -29.688 -1.256 1 98.56 88 ALA A C 1
ATOM 642 O O . ALA A 1 88 ? 5.188 -30.609 -2.088 1 98.56 88 ALA A O 1
ATOM 643 N N . ILE A 1 89 ? 6.395 -29.25 -0.741 1 98 89 ILE A N 1
ATOM 644 C CA . ILE A 1 89 ? 7.676 -29.828 -1.139 1 98 89 ILE A CA 1
ATOM 645 C C . ILE A 1 89 ? 7.742 -31.281 -0.691 1 98 89 ILE A C 1
ATOM 647 O O . ILE A 1 89 ? 8.25 -32.156 -1.419 1 98 89 ILE A O 1
ATOM 651 N N . GLU A 1 90 ? 7.289 -31.5 0.488 1 97.69 90 GLU A N 1
ATOM 652 C CA . GLU A 1 90 ? 7.301 -32.844 1.04 1 97.69 90 GLU A CA 1
ATOM 653 C C . GLU A 1 90 ? 6.531 -33.812 0.148 1 97.69 90 GLU A C 1
ATOM 655 O O . GLU A 1 90 ? 6.996 -34.938 -0.124 1 97.69 90 GLU A O 1
ATOM 660 N N . VAL A 1 91 ? 5.43 -33.438 -0.354 1 97.12 91 VAL A N 1
ATOM 661 C CA . VAL A 1 91 ? 4.516 -34.375 -1.043 1 97.12 91 VAL A CA 1
ATOM 662 C C . VAL A 1 91 ? 4.852 -34.406 -2.533 1 97.12 91 VAL A C 1
ATOM 664 O O . VAL A 1 91 ? 4.855 -35.469 -3.148 1 97.12 91 VAL A O 1
ATOM 667 N N . TYR A 1 92 ? 5.102 -33.219 -3.113 1 97.12 92 TYR A N 1
ATOM 668 C CA . TYR A 1 92 ? 5.184 -33.156 -4.57 1 97.12 92 TYR A CA 1
ATOM 669 C C . TYR A 1 92 ? 6.629 -33.031 -5.031 1 97.12 92 TYR A C 1
ATOM 671 O O . TYR A 1 92 ? 6.922 -33.156 -6.223 1 97.12 92 TYR A O 1
ATOM 679 N N . GLY A 1 93 ? 7.559 -32.656 -4.141 1 97.31 93 GLY A N 1
ATOM 680 C CA . GLY A 1 93 ? 8.984 -32.625 -4.438 1 97.31 93 GLY A CA 1
ATOM 681 C C . GLY A 1 93 ? 9.422 -31.312 -5.082 1 97.31 93 GLY A C 1
ATOM 682 O O . GLY A 1 93 ? 10.617 -31.047 -5.18 1 97.31 93 GLY A O 1
ATOM 683 N N . ARG A 1 94 ? 8.516 -30.562 -5.535 1 96.81 94 ARG A N 1
ATOM 684 C CA . ARG A 1 94 ? 8.812 -29.281 -6.168 1 96.81 94 ARG A CA 1
ATOM 685 C C . ARG A 1 94 ? 7.602 -28.359 -6.113 1 96.81 94 ARG A C 1
ATOM 687 O O . ARG A 1 94 ? 6.496 -28.781 -5.773 1 96.81 94 ARG A O 1
ATOM 694 N N . ILE A 1 95 ? 7.812 -27.094 -6.375 1 98.31 95 ILE A N 1
ATOM 695 C CA . ILE A 1 95 ? 6.758 -26.094 -6.535 1 98.31 95 ILE A CA 1
ATOM 696 C C . ILE A 1 95 ? 7.023 -25.266 -7.789 1 98.31 95 ILE A C 1
ATOM 698 O O . ILE A 1 95 ? 8.141 -24.812 -8.016 1 98.31 95 ILE A O 1
ATOM 702 N N . ASP A 1 96 ? 6.023 -25.062 -8.617 1 98.19 96 ASP A N 1
ATOM 703 C CA . ASP A 1 96 ? 6.188 -24.312 -9.859 1 98.19 96 ASP A CA 1
ATOM 704 C C . ASP A 1 96 ? 5.637 -22.891 -9.727 1 98.19 96 ASP A C 1
ATOM 706 O O . ASP A 1 96 ? 6.211 -21.953 -10.266 1 98.19 96 ASP A O 1
ATOM 710 N N . HIS A 1 97 ? 4.535 -22.766 -9.102 1 98.75 97 HIS A N 1
ATOM 711 C CA . HIS A 1 97 ? 3.852 -21.469 -8.984 1 98.75 97 HIS A CA 1
ATOM 712 C C . HIS A 1 97 ? 3.316 -21.266 -7.574 1 98.75 97 HIS A C 1
ATOM 714 O O . HIS A 1 97 ? 2.998 -22.234 -6.875 1 98.75 97 HIS A O 1
ATOM 720 N N . ALA A 1 98 ? 3.266 -20.047 -7.152 1 98.94 98 ALA A N 1
ATOM 721 C CA . ALA A 1 98 ? 2.662 -19.656 -5.879 1 98.94 98 ALA A CA 1
ATOM 722 C C . ALA A 1 98 ? 1.635 -18.547 -6.078 1 98.94 98 ALA A C 1
ATOM 724 O O . ALA A 1 98 ? 1.826 -17.656 -6.91 1 98.94 98 ALA A O 1
ATOM 725 N N . VAL A 1 99 ? 0.536 -18.609 -5.363 1 98.94 99 VAL A N 1
ATOM 726 C CA . VAL A 1 99 ? -0.521 -17.609 -5.422 1 98.94 99 VAL A CA 1
ATOM 727 C C . VAL A 1 99 ? -0.835 -17.109 -4.016 1 98.94 99 VAL A C 1
ATOM 729 O O . VAL A 1 99 ? -1.273 -17.875 -3.158 1 98.94 99 VAL A O 1
ATOM 732 N N . ALA A 1 100 ? -0.531 -15.859 -3.777 1 98.81 100 ALA A N 1
ATOM 733 C CA . ALA A 1 100 ? -0.979 -15.203 -2.553 1 98.81 100 ALA A CA 1
ATOM 734 C C . ALA A 1 100 ? -2.412 -14.695 -2.695 1 98.81 100 ALA A C 1
ATOM 736 O O . ALA A 1 100 ? -2.635 -13.547 -3.08 1 98.81 100 ALA A O 1
ATOM 737 N N . GLY A 1 101 ? -3.35 -15.547 -2.295 1 97.88 101 GLY A N 1
ATOM 738 C CA . GLY A 1 101 ? -4.734 -15.234 -2.613 1 97.88 101 GLY A CA 1
ATOM 739 C C . GLY A 1 101 ? -5.582 -14.953 -1.387 1 97.88 101 GLY A C 1
ATOM 740 O O . GLY A 1 101 ? -6.73 -14.531 -1.505 1 97.88 101 GLY A O 1
ATOM 741 N N . ALA A 1 102 ? -4.996 -15.195 -0.208 1 96.94 102 ALA A N 1
ATOM 742 C CA . ALA A 1 102 ? -5.754 -14.93 1.014 1 96.94 102 ALA A CA 1
ATOM 743 C C . ALA A 1 102 ? -5.996 -13.438 1.196 1 96.94 102 ALA A C 1
ATOM 745 O O . ALA A 1 102 ? -5.109 -12.617 0.934 1 96.94 102 ALA A O 1
ATOM 746 N N . GLY A 1 103 ? -7.145 -13.062 1.548 1 94.94 103 GLY A N 1
ATOM 747 C CA . GLY A 1 103 ? -7.516 -11.68 1.815 1 94.94 103 GLY A CA 1
ATOM 748 C C . GLY A 1 103 ? -8.805 -11.555 2.605 1 94.94 103 GLY A C 1
ATOM 749 O O . GLY A 1 103 ? -9.641 -12.461 2.598 1 94.94 103 GLY A O 1
ATOM 750 N N . ILE A 1 104 ? -8.922 -10.484 3.314 1 93.81 104 ILE A N 1
ATOM 751 C CA . ILE A 1 104 ? -10.148 -10.188 4.039 1 93.81 104 ILE A CA 1
ATOM 752 C C . ILE A 1 104 ? -10.602 -8.766 3.727 1 93.81 104 ILE A C 1
ATOM 754 O O . ILE A 1 104 ? -9.805 -7.938 3.268 1 93.81 104 ILE A O 1
ATOM 758 N N . SER A 1 105 ? -11.852 -8.586 3.939 1 90.69 105 SER A N 1
ATOM 759 C CA . SER A 1 105 ? -12.445 -7.266 3.719 1 90.69 105 SER A CA 1
ATOM 760 C C . SER A 1 105 ? -12.164 -6.332 4.891 1 90.69 105 SER A C 1
ATOM 762 O O . SER A 1 105 ? -11.547 -6.738 5.883 1 90.69 105 SER A O 1
ATOM 764 N N . GLU A 1 106 ? -12.609 -5.07 4.668 1 91.94 106 GLU A N 1
ATOM 765 C CA . GLU A 1 106 ? -12.484 -4.062 5.715 1 91.94 106 GLU A CA 1
ATOM 766 C C . GLU A 1 106 ? -13.156 -4.52 7.004 1 91.94 106 GLU A C 1
ATOM 768 O O . GLU A 1 106 ? -14.219 -5.148 6.969 1 91.94 106 GLU A O 1
ATOM 773 N N . ILE A 1 107 ? -12.508 -4.285 8.094 1 91.12 107 ILE A N 1
ATOM 774 C CA . ILE A 1 107 ? -13.094 -4.578 9.398 1 91.12 107 ILE A CA 1
ATOM 775 C C . ILE A 1 107 ? -13.469 -3.277 10.102 1 91.12 107 ILE A C 1
ATOM 777 O O . ILE A 1 107 ? -12.602 -2.479 10.453 1 91.12 107 ILE A O 1
ATOM 781 N N . GLY A 1 108 ? -14.758 -3.098 10.336 1 88.25 108 GLY A N 1
ATOM 782 C CA . GLY A 1 108 ? -15.242 -1.879 10.969 1 88.25 108 GLY A CA 1
ATOM 783 C C . GLY A 1 108 ? -14.984 -0.634 10.141 1 88.25 108 GLY A C 1
ATOM 784 O O . GLY A 1 108 ? -14.594 -0.728 8.969 1 88.25 108 GLY A O 1
ATOM 785 N N . ASN A 1 109 ? -15.352 0.514 10.711 1 91.94 109 ASN A N 1
ATOM 786 C CA . ASN A 1 109 ? -15.07 1.816 10.117 1 91.94 109 ASN A CA 1
ATOM 787 C C . ASN A 1 109 ? -14.031 2.59 10.93 1 91.94 109 ASN A C 1
ATOM 789 O O . ASN A 1 109 ? -14.375 3.268 11.898 1 91.94 109 ASN A O 1
ATOM 793 N N . VAL A 1 110 ? -12.82 2.549 10.453 1 94.38 110 VAL A N 1
ATOM 794 C CA . VAL A 1 110 ? -11.688 3.096 11.188 1 94.38 110 VAL A CA 1
ATOM 795 C C . VAL A 1 110 ? -11.773 4.621 11.219 1 94.38 110 VAL A C 1
ATOM 797 O O . VAL A 1 110 ? -11.141 5.27 12.047 1 94.38 110 VAL A O 1
ATOM 800 N N . PHE A 1 111 ? -12.57 5.223 10.375 1 95.38 111 PHE A N 1
ATOM 801 C CA . PHE A 1 111 ? -12.734 6.672 10.312 1 95.38 111 PHE A CA 1
ATOM 802 C C . PHE A 1 111 ? -14.195 7.059 10.508 1 95.38 111 PHE A C 1
ATOM 804 O O . PHE A 1 111 ? -14.68 8.016 9.891 1 95.38 111 PHE A O 1
ATOM 811 N N . ASP A 1 112 ? -14.883 6.246 11.305 1 92.94 112 ASP A N 1
ATOM 812 C CA . ASP A 1 112 ? -16.281 6.531 11.602 1 92.94 112 ASP A CA 1
ATOM 813 C C . ASP A 1 112 ? -16.453 7.969 12.086 1 92.94 112 ASP A C 1
ATOM 815 O O . ASP A 1 112 ? -15.797 8.398 13.031 1 92.94 112 ASP A O 1
ATOM 819 N N . PRO A 1 113 ? -17.328 8.734 11.375 1 91.31 113 PRO A N 1
ATOM 820 C CA . PRO A 1 113 ? -17.531 10.117 11.797 1 91.31 113 PRO A CA 1
ATOM 821 C C . PRO A 1 113 ? -18.031 10.234 13.234 1 91.31 113 PRO A C 1
ATOM 823 O O . PRO A 1 113 ? -17.938 11.305 13.844 1 91.31 113 PRO A O 1
ATOM 826 N N . ALA A 1 114 ? -18.516 9.133 13.766 1 93.38 114 ALA A N 1
ATOM 827 C CA . ALA A 1 114 ? -19.047 9.141 15.125 1 93.38 114 ALA A CA 1
ATOM 828 C C . ALA A 1 114 ? -17.938 8.945 16.156 1 93.38 114 ALA A C 1
ATOM 830 O O . ALA A 1 114 ? -18.172 9.078 17.359 1 93.38 114 ALA A O 1
ATOM 831 N N . LEU A 1 115 ? -16.734 8.664 15.688 1 95.81 115 LEU A N 1
ATOM 832 C CA . LEU A 1 115 ? -15.617 8.555 16.625 1 95.81 115 LEU A CA 1
ATOM 833 C C . LEU A 1 115 ? -15.461 9.836 17.438 1 95.81 115 LEU A C 1
ATOM 835 O O . LEU A 1 115 ? -15.617 10.938 16.891 1 95.81 115 LEU A O 1
ATOM 839 N N . ASP A 1 116 ? -15.148 9.68 18.766 1 96.88 116 ASP A N 1
ATOM 840 C CA . ASP A 1 116 ? -14.945 10.82 19.656 1 96.88 116 ASP A CA 1
ATOM 841 C C . ASP A 1 116 ? -13.68 10.641 20.5 1 96.88 116 ASP A C 1
ATOM 843 O O . ASP A 1 116 ? -12.891 9.727 20.25 1 96.88 116 ASP A O 1
ATOM 847 N N . MET A 1 117 ? -13.492 11.547 21.453 1 97.19 117 MET A N 1
ATOM 848 C CA . MET A 1 117 ? -12.25 11.586 22.234 1 97.19 117 MET A CA 1
ATOM 849 C C . MET A 1 117 ? -12.109 10.336 23.094 1 97.19 117 MET A C 1
ATOM 851 O O . MET A 1 117 ? -11 9.992 23.5 1 97.19 117 MET A O 1
ATOM 855 N N . GLN A 1 118 ? -13.172 9.633 23.344 1 97.88 118 GLN A N 1
ATOM 856 C CA . GLN A 1 118 ? -13.125 8.414 24.156 1 97.88 118 GLN A CA 1
ATOM 857 C C . GLN A 1 118 ? -12.93 7.18 23.266 1 97.88 118 GLN A C 1
ATOM 859 O O . GLN A 1 118 ? -12.023 6.379 23.516 1 97.88 118 GLN A O 1
ATOM 864 N N . SER A 1 119 ? -13.75 7.047 22.219 1 97.56 119 SER A N 1
ATOM 865 C CA . SER A 1 119 ? -13.703 5.863 21.375 1 97.56 119 SER A CA 1
ATOM 866 C C . SER A 1 119 ? -12.398 5.801 20.594 1 97.56 119 SER A C 1
ATOM 868 O O . SER A 1 119 ? -11.922 4.719 20.25 1 97.56 119 SER A O 1
ATOM 870 N N . ILE A 1 120 ? -11.781 6.953 20.391 1 98 120 ILE A N 1
ATOM 871 C CA . ILE A 1 120 ? -10.57 7.031 19.594 1 98 120 ILE A CA 1
ATOM 872 C C . ILE A 1 120 ? -9.398 6.418 20.359 1 98 120 ILE A C 1
ATOM 874 O O . ILE A 1 120 ? -8.344 6.137 19.766 1 98 120 ILE A O 1
ATOM 878 N N . ARG A 1 121 ? -9.578 6.238 21.656 1 98.31 121 ARG A N 1
ATOM 879 C CA . ARG A 1 121 ? -8.484 5.742 22.484 1 98.31 121 ARG A CA 1
ATOM 880 C C . ARG A 1 121 ? -8.289 4.242 22.297 1 98.31 121 ARG A C 1
ATOM 882 O O . ARG A 1 121 ? -7.262 3.689 22.703 1 98.31 121 ARG A O 1
ATOM 889 N N . LYS A 1 122 ? -9.219 3.547 21.703 1 96.94 122 LYS A N 1
ATOM 890 C CA . LYS A 1 122 ? -9.07 2.143 21.328 1 96.94 122 LYS A CA 1
ATOM 891 C C . LYS A 1 122 ? -8.43 2.002 19.953 1 96.94 122 LYS A C 1
ATOM 893 O O . LYS A 1 122 ? -8.961 2.51 18.953 1 96.94 122 LYS A O 1
ATOM 898 N N . PRO A 1 123 ? -7.32 1.382 19.906 1 97.31 123 PRO A N 1
ATOM 899 C CA . PRO A 1 123 ? -6.68 1.23 18.594 1 97.31 123 PRO A CA 1
ATOM 900 C C . PRO A 1 123 ? -7.508 0.395 17.625 1 97.31 123 PRO A C 1
ATOM 902 O O . PRO A 1 123 ? -8.258 -0.491 18.047 1 97.31 123 PRO A O 1
ATOM 905 N N . PRO A 1 124 ? -7.406 0.706 16.328 1 95.25 124 PRO A N 1
ATOM 906 C CA . PRO A 1 124 ? -8.031 -0.172 15.344 1 95.25 124 PRO A CA 1
ATOM 907 C C . PRO A 1 124 ? -7.309 -1.51 15.195 1 95.25 124 PRO A C 1
ATOM 909 O O . PRO A 1 124 ? -6.16 -1.645 15.633 1 95.25 124 PRO A O 1
ATOM 912 N N . THR A 1 125 ? -8.023 -2.439 14.633 1 95.19 125 THR A N 1
ATOM 913 C CA . THR A 1 125 ? -7.379 -3.717 14.344 1 95.19 125 THR A CA 1
ATOM 914 C C . THR A 1 125 ? -6.363 -3.572 13.219 1 95.19 125 THR A C 1
ATOM 916 O O . THR A 1 125 ? -6.57 -2.791 12.289 1 95.19 125 THR A O 1
ATOM 919 N N . THR A 1 126 ? -5.258 -4.309 13.258 1 94.88 126 THR A N 1
ATOM 920 C CA . THR A 1 126 ? -4.277 -4.359 12.18 1 94.88 126 THR A CA 1
ATOM 921 C C . THR A 1 126 ? -4.488 -5.594 11.312 1 94.88 126 THR A C 1
ATOM 923 O O . THR A 1 126 ? -3.719 -5.848 10.383 1 94.88 126 THR A O 1
ATOM 926 N N . LYS A 1 127 ? -5.48 -6.309 11.555 1 96.81 127 LYS A N 1
ATOM 927 C CA . LYS A 1 127 ? -5.68 -7.621 10.953 1 96.81 127 LYS A CA 1
ATOM 928 C C . LYS A 1 127 ? -5.77 -7.52 9.43 1 96.81 127 LYS A C 1
ATOM 930 O O . LYS A 1 127 ? -5.254 -8.383 8.719 1 96.81 127 LYS A O 1
ATOM 935 N N . VAL A 1 128 ? -6.402 -6.512 8.945 1 96.88 128 VAL A N 1
ATOM 936 C CA . VAL A 1 128 ? -6.578 -6.352 7.5 1 96.88 128 VAL A CA 1
ATOM 937 C C . VAL A 1 128 ? -5.215 -6.195 6.828 1 96.88 128 VAL A C 1
ATOM 939 O O . VAL A 1 128 ? -4.934 -6.855 5.824 1 96.88 128 VAL A O 1
ATOM 942 N N . LEU A 1 129 ? -4.328 -5.363 7.375 1 98 129 LEU A N 1
ATOM 943 C CA . LEU A 1 129 ? -2.982 -5.199 6.836 1 98 129 LEU A CA 1
ATOM 944 C C . LEU A 1 129 ? -2.174 -6.48 6.988 1 98 129 LEU A C 1
ATOM 946 O O . LEU A 1 129 ? -1.429 -6.863 6.082 1 98 129 LEU A O 1
ATOM 950 N N . ASP A 1 130 ? -2.332 -7.125 8.117 1 98 130 ASP A N 1
ATOM 951 C CA . ASP A 1 130 ? -1.583 -8.344 8.406 1 98 130 ASP A CA 1
ATOM 952 C C . ASP A 1 130 ? -1.901 -9.438 7.391 1 98 130 ASP A C 1
ATOM 954 O O . ASP A 1 130 ? -1 -10.133 6.918 1 98 130 ASP A O 1
ATOM 958 N N . VAL A 1 131 ? -3.113 -9.523 7.094 1 98.19 131 VAL A N 1
ATOM 959 C CA . VAL A 1 131 ? -3.547 -10.594 6.203 1 98.19 131 VAL A CA 1
ATOM 960 C C . VAL A 1 131 ? -3.303 -10.195 4.75 1 98.19 131 VAL A C 1
ATOM 962 O O . VAL A 1 131 ? -2.646 -10.922 4.004 1 98.19 131 VAL A O 1
ATOM 965 N N . ASN A 1 132 ? -3.762 -9.016 4.344 1 98.19 132 ASN A N 1
ATOM 966 C CA . ASN A 1 132 ? -3.83 -8.641 2.938 1 98.19 132 ASN A CA 1
ATOM 967 C C . ASN A 1 132 ? -2.461 -8.234 2.398 1 98.19 132 ASN A C 1
ATOM 969 O O . ASN A 1 132 ? -2.189 -8.383 1.205 1 98.19 132 ASN A O 1
ATOM 973 N N . LEU A 1 133 ? -1.618 -7.688 3.271 1 98.5 133 LEU A N 1
ATOM 974 C CA . LEU A 1 133 ? -0.351 -7.172 2.764 1 98.5 133 LEU A CA 1
ATOM 975 C C . LEU A 1 133 ? 0.823 -7.969 3.326 1 98.5 133 LEU A C 1
ATOM 977 O O . LEU A 1 133 ? 1.618 -8.523 2.566 1 98.5 133 LEU A O 1
ATOM 981 N N . SER A 1 134 ? 0.931 -8.062 4.672 1 98.38 134 SER A N 1
ATOM 982 C CA . SER A 1 134 ? 2.012 -8.859 5.246 1 98.38 134 SER A CA 1
ATOM 983 C C . SER A 1 134 ? 1.934 -10.305 4.781 1 98.38 134 SER A C 1
ATOM 985 O O . SER A 1 134 ? 2.959 -10.93 4.488 1 98.38 134 SER A O 1
ATOM 987 N N . GLY A 1 135 ? 0.72 -10.82 4.766 1 98.56 135 GLY A N 1
ATOM 988 C CA . GLY A 1 135 ? 0.536 -12.172 4.27 1 98.56 135 GLY A CA 1
ATOM 989 C C . GLY A 1 135 ? 1.048 -12.367 2.855 1 98.56 135 GLY A C 1
ATOM 990 O O . GLY A 1 135 ? 1.699 -13.375 2.559 1 98.56 135 GLY A O 1
ATOM 991 N N . CYS A 1 136 ? 0.751 -11.414 1.987 1 98.25 136 CYS A N 1
ATOM 992 C CA . CYS A 1 136 ? 1.234 -11.461 0.612 1 98.25 136 CYS A CA 1
ATOM 993 C C . CYS A 1 136 ? 2.758 -11.414 0.568 1 98.25 136 CYS A C 1
ATOM 995 O O . CYS A 1 136 ? 3.383 -12.133 -0.209 1 98.25 136 CYS A O 1
ATOM 997 N N . LEU A 1 137 ? 3.322 -10.539 1.368 1 98.44 137 LEU A N 1
ATOM 998 C CA . LEU A 1 137 ? 4.773 -10.414 1.465 1 98.44 137 LEU A CA 1
ATOM 999 C C . LEU A 1 137 ? 5.398 -11.734 1.904 1 98.44 137 LEU A C 1
ATOM 1001 O O . LEU A 1 137 ? 6.418 -12.164 1.351 1 98.44 137 LEU A O 1
ATOM 1005 N N . TYR A 1 138 ? 4.824 -12.383 2.908 1 98.75 138 TYR A N 1
ATOM 1006 C CA . TYR A 1 138 ? 5.34 -13.648 3.424 1 98.75 138 TYR A CA 1
ATOM 1007 C C . TYR A 1 138 ? 5.324 -14.727 2.346 1 98.75 138 TYR A C 1
ATOM 1009 O O . TYR A 1 138 ? 6.312 -15.438 2.15 1 98.75 138 TYR A O 1
ATOM 1017 N N . VAL A 1 139 ? 4.215 -14.805 1.652 1 98.88 139 VAL A N 1
ATOM 1018 C CA . VAL A 1 139 ? 4.094 -15.805 0.599 1 98.88 139 VAL A CA 1
ATOM 1019 C C . VAL A 1 139 ? 5.145 -15.547 -0.48 1 98.88 139 VAL A C 1
ATOM 1021 O O . VAL A 1 139 ? 5.844 -16.469 -0.907 1 98.88 139 VAL A O 1
ATOM 1024 N N . ALA A 1 140 ? 5.25 -14.312 -0.907 1 98.69 140 ALA A N 1
ATOM 1025 C CA . ALA A 1 140 ? 6.211 -13.969 -1.954 1 98.69 140 ALA A CA 1
ATOM 1026 C C . ALA A 1 140 ? 7.637 -14.297 -1.52 1 98.69 140 ALA A C 1
ATOM 1028 O O . ALA A 1 140 ? 8.414 -14.844 -2.299 1 98.69 140 ALA A O 1
ATOM 1029 N N . ARG A 1 141 ? 7.969 -13.922 -0.288 1 98.56 141 ARG A N 1
ATOM 1030 C CA . ARG A 1 141 ? 9.32 -14.156 0.216 1 98.56 141 ARG A CA 1
ATOM 1031 C C . ARG A 1 141 ? 9.625 -15.648 0.272 1 98.56 141 ARG A C 1
ATOM 1033 O O . ARG A 1 141 ? 10.648 -16.094 -0.245 1 98.56 141 ARG A O 1
ATOM 1040 N N . ILE A 1 142 ? 8.789 -16.406 0.881 1 98.81 142 ILE A N 1
ATOM 1041 C CA . ILE A 1 142 ? 8.992 -17.844 1.021 1 98.81 142 ILE A CA 1
ATOM 1042 C C . ILE A 1 142 ? 9.039 -18.484 -0.359 1 98.81 142 ILE A C 1
ATOM 1044 O O . ILE A 1 142 ? 9.914 -19.312 -0.636 1 98.81 142 ILE A O 1
ATOM 1048 N N . ALA A 1 143 ? 8.117 -18.094 -1.234 1 98.81 143 ALA A N 1
ATOM 1049 C CA . ALA A 1 143 ? 8.07 -18.625 -2.592 1 98.81 143 ALA A CA 1
ATOM 1050 C C . ALA A 1 143 ? 9.375 -18.375 -3.332 1 98.81 143 ALA A C 1
ATOM 1052 O O . ALA A 1 143 ? 9.828 -19.188 -4.129 1 98.81 143 ALA A O 1
ATOM 1053 N N . SER A 1 144 ? 9.992 -17.188 -3.08 1 97.69 144 SER A N 1
ATOM 1054 C CA . SER A 1 144 ? 11.203 -16.812 -3.801 1 97.69 144 SER A CA 1
ATOM 1055 C C . SER A 1 144 ? 12.305 -17.844 -3.598 1 97.69 144 SER A C 1
ATOM 1057 O O . SER A 1 144 ? 13.211 -17.969 -4.43 1 97.69 144 SER A O 1
ATOM 1059 N N . VAL A 1 145 ? 12.266 -18.594 -2.504 1 97.81 145 VAL A N 1
ATOM 1060 C CA . VAL A 1 145 ? 13.258 -19.641 -2.227 1 97.81 145 VAL A CA 1
ATOM 1061 C C . VAL A 1 145 ? 12.727 -21 -2.67 1 97.81 145 VAL A C 1
ATOM 1063 O O . VAL A 1 145 ? 13.406 -21.734 -3.385 1 97.81 145 VAL A O 1
ATOM 1066 N N . TYR A 1 146 ? 11.508 -21.312 -2.377 1 98.38 146 TYR A N 1
ATOM 1067 C CA . TYR A 1 146 ? 10.953 -22.641 -2.564 1 98.38 146 TYR A CA 1
ATOM 1068 C C . TYR A 1 146 ? 10.766 -22.953 -4.047 1 98.38 146 TYR A C 1
ATOM 1070 O O . TYR A 1 146 ? 10.914 -24.109 -4.465 1 98.38 146 TYR A O 1
ATOM 1078 N N . LEU A 1 147 ? 10.477 -21.969 -4.844 1 98 147 LEU A N 1
ATOM 1079 C CA . LEU A 1 147 ? 10.258 -22.172 -6.27 1 98 147 LEU A CA 1
ATOM 1080 C C . LEU A 1 147 ? 11.562 -22.531 -6.973 1 98 147 LEU A C 1
ATOM 1082 O O . LEU A 1 147 ? 11.547 -23.016 -8.109 1 98 147 LEU A O 1
ATOM 1086 N N . ARG A 1 148 ? 12.617 -22.312 -6.297 1 95.88 148 ARG A N 1
ATOM 1087 C CA . ARG A 1 148 ? 13.922 -22.578 -6.902 1 95.88 148 ARG A CA 1
ATOM 1088 C C . ARG A 1 148 ? 14.438 -23.953 -6.531 1 95.88 148 ARG A C 1
ATOM 1090 O O . ARG A 1 148 ? 15.43 -24.422 -7.094 1 95.88 148 ARG A O 1
ATOM 1097 N N . GLN A 1 149 ? 13.727 -24.609 -5.637 1 95.81 149 GLN A N 1
ATOM 1098 C CA . GLN A 1 149 ? 14.203 -25.906 -5.148 1 95.81 149 GLN A CA 1
ATOM 1099 C C . GLN A 1 149 ? 13.891 -27.016 -6.145 1 95.81 149 GLN A C 1
ATOM 1101 O O . GLN A 1 149 ? 12.805 -27.047 -6.734 1 95.81 149 GLN A O 1
ATOM 1106 N N . ASN A 1 150 ? 14.883 -27.922 -6.363 1 94.5 150 ASN A N 1
ATOM 1107 C CA . ASN A 1 150 ? 14.727 -29.172 -7.094 1 94.5 150 ASN A CA 1
ATOM 1108 C C . ASN A 1 150 ? 14.25 -28.922 -8.523 1 94.5 150 ASN A C 1
ATOM 1110 O O . ASN A 1 150 ? 13.367 -29.625 -9.016 1 94.5 150 ASN A O 1
ATOM 1114 N N . ARG A 1 151 ? 14.75 -27.859 -9.133 1 88.5 151 ARG A N 1
ATOM 1115 C CA . ARG A 1 151 ? 14.352 -27.5 -10.492 1 88.5 151 ARG A CA 1
ATOM 1116 C C . ARG A 1 151 ? 15.516 -26.875 -11.258 1 88.5 151 ARG A C 1
ATOM 1118 O O . ARG A 1 151 ? 16.344 -26.188 -10.68 1 88.5 151 ARG A O 1
ATOM 1125 N N . PRO A 1 152 ? 15.508 -27.172 -12.562 1 88.62 152 PRO A N 1
ATOM 1126 C CA . PRO A 1 152 ? 16.531 -26.5 -13.367 1 88.62 152 PRO A CA 1
ATOM 1127 C C . PRO A 1 152 ? 16.344 -24.984 -13.398 1 88.62 152 PRO A C 1
ATOM 1129 O O . PRO A 1 152 ? 15.242 -24.484 -13.133 1 88.62 152 PRO A O 1
ATOM 1132 N N . ALA A 1 153 ? 17.359 -24.281 -13.719 1 83.62 153 ALA A N 1
ATOM 1133 C CA . ALA A 1 153 ? 17.391 -22.812 -13.695 1 83.62 153 ALA A CA 1
ATOM 1134 C C . ALA A 1 153 ? 16.406 -22.234 -14.719 1 83.62 153 ALA A C 1
ATOM 1136 O O . ALA A 1 153 ? 15.844 -21.172 -14.5 1 83.62 153 ALA A O 1
ATOM 1137 N N . ASP A 1 154 ? 16.109 -22.953 -15.742 1 86.56 154 ASP A N 1
ATOM 1138 C CA . ASP A 1 154 ? 15.328 -22.406 -16.844 1 86.56 154 ASP A CA 1
ATOM 1139 C C . ASP A 1 154 ? 13.859 -22.812 -16.734 1 86.56 154 ASP A C 1
ATOM 1141 O O . ASP A 1 154 ? 13.078 -22.594 -17.656 1 86.56 154 ASP A O 1
ATOM 1145 N N . THR A 1 155 ? 13.516 -23.281 -15.617 1 92.19 155 THR A N 1
ATOM 1146 C CA . THR A 1 155 ? 12.133 -23.688 -15.398 1 92.19 155 THR A CA 1
ATOM 1147 C C . THR A 1 155 ? 11.234 -22.484 -15.164 1 92.19 155 THR A C 1
ATOM 1149 O O . THR A 1 155 ? 11.656 -21.516 -14.531 1 92.19 155 THR A O 1
ATOM 1152 N N . ASP A 1 156 ? 10.008 -22.578 -15.703 1 95.06 156 ASP A N 1
ATOM 1153 C CA . ASP A 1 156 ? 9.023 -21.516 -15.492 1 95.06 156 ASP A CA 1
ATOM 1154 C C . ASP A 1 156 ? 8.523 -21.516 -14.055 1 95.06 156 ASP A C 1
ATOM 1156 O O . ASP A 1 156 ? 8.023 -22.531 -13.562 1 95.06 156 ASP A O 1
ATOM 1160 N N . ARG A 1 157 ? 8.711 -20.453 -13.383 1 97.25 157 ARG A N 1
ATOM 1161 C CA . ARG A 1 157 ? 8.266 -20.203 -12.016 1 97.25 157 ARG A CA 1
ATOM 1162 C C . ARG A 1 157 ? 7.547 -18.859 -11.906 1 97.25 157 ARG A C 1
ATOM 1164 O O . ARG A 1 157 ? 7.938 -17.891 -12.562 1 97.25 157 ARG A O 1
ATOM 1171 N N . SER A 1 158 ? 6.484 -18.859 -11.133 1 98.5 158 SER A N 1
ATOM 1172 C CA . SER A 1 158 ? 5.805 -17.562 -11.07 1 98.5 158 SER A CA 1
ATOM 1173 C C . SER A 1 158 ? 5.078 -17.391 -9.742 1 98.5 158 SER A C 1
ATOM 1175 O O . SER A 1 158 ? 4.836 -18.375 -9.023 1 98.5 158 SER A O 1
ATOM 1177 N N . ILE A 1 159 ? 4.867 -16.156 -9.391 1 98.81 159 ILE A N 1
ATOM 1178 C CA . ILE A 1 159 ? 4.082 -15.742 -8.234 1 98.81 159 ILE A CA 1
ATOM 1179 C C . ILE A 1 159 ? 2.939 -14.836 -8.688 1 98.81 159 ILE A C 1
ATOM 1181 O O . ILE A 1 159 ? 3.15 -13.914 -9.477 1 98.81 159 ILE A O 1
ATOM 1185 N N . ILE A 1 160 ? 1.748 -15.164 -8.297 1 98.88 160 ILE A N 1
ATOM 1186 C CA . ILE A 1 160 ? 0.623 -14.242 -8.438 1 98.88 160 ILE A CA 1
ATOM 1187 C C . ILE A 1 160 ? 0.289 -13.617 -7.09 1 98.88 160 ILE A C 1
ATOM 1189 O O . ILE A 1 160 ? 0.16 -14.328 -6.086 1 98.88 160 ILE A O 1
ATOM 1193 N N . LEU A 1 161 ? 0.24 -12.312 -7.031 1 98.75 161 LEU A N 1
ATOM 1194 C CA . LEU A 1 161 ? -0.28 -11.562 -5.891 1 98.75 161 LEU A CA 1
ATOM 1195 C C . LEU A 1 161 ? -1.687 -11.047 -6.176 1 98.75 161 LEU A C 1
ATOM 1197 O O . LEU A 1 161 ? -1.922 -10.414 -7.207 1 98.75 161 LEU A O 1
ATOM 1201 N N . VAL A 1 162 ? -2.607 -11.297 -5.258 1 98.12 162 VAL A N 1
ATOM 1202 C CA . VAL A 1 162 ? -3.988 -10.898 -5.516 1 98.12 162 VAL A CA 1
ATOM 1203 C C . VAL A 1 162 ? -4.277 -9.555 -4.84 1 98.12 162 VAL A C 1
ATOM 1205 O O . VAL A 1 162 ? -4.316 -9.477 -3.611 1 98.12 162 VAL A O 1
ATOM 1208 N N . SER A 1 163 ? -4.438 -8.602 -5.598 1 96.62 163 SER A N 1
ATOM 1209 C CA . SER A 1 163 ? -4.871 -7.273 -5.164 1 96.62 163 SER A CA 1
ATOM 1210 C C . SER A 1 163 ? -6.363 -7.078 -5.402 1 96.62 163 SER A C 1
ATOM 1212 O O . SER A 1 163 ? -7.176 -7.914 -5.008 1 96.62 163 SER A O 1
ATOM 1214 N N . SER A 1 164 ? -6.777 -5.941 -5.848 1 89.81 164 SER A N 1
ATOM 1215 C CA . SER A 1 164 ? -8.156 -5.543 -6.09 1 89.81 164 SER A CA 1
ATOM 1216 C C . SER A 1 164 ? -8.234 -4.281 -6.941 1 89.81 164 SER A C 1
ATOM 1218 O O . SER A 1 164 ? -7.215 -3.635 -7.191 1 89.81 164 SER A O 1
ATOM 1220 N N . VAL A 1 165 ? -9.422 -4.066 -7.445 1 88 165 VAL A N 1
ATOM 1221 C CA . VAL A 1 165 ? -9.68 -2.744 -8.008 1 88 165 VAL A CA 1
ATOM 1222 C C . VAL A 1 165 ? -9.336 -1.667 -6.984 1 88 165 VAL A C 1
ATOM 1224 O O . VAL A 1 165 ? -8.875 -0.58 -7.344 1 88 165 VAL A O 1
ATOM 1227 N N . ALA A 1 166 ? -9.43 -1.975 -5.758 1 84.69 166 ALA A N 1
ATOM 1228 C CA . ALA A 1 166 ? -9.078 -1.074 -4.664 1 84.69 166 ALA A CA 1
ATOM 1229 C C . ALA A 1 166 ? -7.574 -0.826 -4.617 1 84.69 166 ALA A C 1
ATOM 1231 O O . ALA A 1 166 ? -7.105 0.058 -3.896 1 84.69 166 ALA A O 1
ATOM 1232 N N . GLY A 1 167 ? -6.855 -1.5 -5.391 1 87.31 167 GLY A N 1
ATOM 1233 C CA . GLY A 1 167 ? -5.41 -1.326 -5.441 1 87.31 167 GLY A CA 1
ATOM 1234 C C . GLY A 1 167 ? -4.977 -0.185 -6.34 1 87.31 167 GLY A C 1
ATOM 1235 O O . GLY A 1 167 ? -3.82 0.238 -6.301 1 87.31 167 GLY A O 1
ATOM 1236 N N . PHE A 1 168 ? -5.969 0.253 -7.145 1 84.94 168 PHE A N 1
ATOM 1237 C CA . PHE A 1 168 ? -5.551 1.345 -8.016 1 84.94 168 PHE A CA 1
ATOM 1238 C C . PHE A 1 168 ? -6.652 2.391 -8.141 1 84.94 168 PHE A C 1
ATOM 1240 O O . PHE A 1 168 ? -6.438 3.455 -8.727 1 84.94 168 PHE A O 1
ATOM 1247 N N . LYS A 1 169 ? -7.797 2.098 -7.688 1 79.25 169 LYS A N 1
ATOM 1248 C CA . LYS A 1 169 ? -8.922 3.027 -7.715 1 79.25 169 LYS A CA 1
ATOM 1249 C C . LYS A 1 169 ? -9.516 3.223 -6.32 1 79.25 169 LYS A C 1
ATOM 1251 O O . LYS A 1 169 ? -9.32 2.383 -5.438 1 79.25 169 LYS A O 1
ATOM 1256 N N . GLU A 1 170 ? -10.195 4.34 -6.152 1 76.06 170 GLU A N 1
ATOM 1257 C CA . GLU A 1 170 ? -10.844 4.656 -4.883 1 76.06 170 GLU A CA 1
ATOM 1258 C C . GLU A 1 170 ? -12.008 3.713 -4.609 1 76.06 170 GLU A C 1
ATOM 1260 O O . GLU A 1 170 ? -12.773 3.377 -5.52 1 76.06 170 GLU A O 1
ATOM 1265 N N . SER A 1 171 ? -12.031 3.215 -3.398 1 75.06 171 SER A N 1
ATOM 1266 C CA . SER A 1 171 ? -13.125 2.391 -2.906 1 75.06 171 SER A CA 1
ATOM 1267 C C . SER A 1 171 ? -13.719 2.967 -1.621 1 75.06 171 SER A C 1
ATOM 1269 O O . SER A 1 171 ? -13.172 2.758 -0.535 1 75.06 171 SER A O 1
ATOM 1271 N N . PRO A 1 172 ? -14.82 3.58 -1.833 1 75.75 172 PRO A N 1
ATOM 1272 C CA . PRO A 1 172 ? -15.398 4.258 -0.672 1 75.75 172 PRO A CA 1
ATOM 1273 C C . PRO A 1 172 ? -15.68 3.307 0.489 1 75.75 172 PRO A C 1
ATOM 1275 O O . PRO A 1 172 ? -16.203 2.209 0.28 1 75.75 172 PRO A O 1
ATOM 1278 N N . GLY A 1 173 ? -15.242 3.732 1.609 1 79.81 173 GLY A N 1
ATOM 1279 C CA . GLY A 1 173 ? -15.539 2.986 2.82 1 79.81 173 GLY A CA 1
ATOM 1280 C C . GLY A 1 173 ? -14.508 1.919 3.135 1 79.81 173 GLY A C 1
ATOM 1281 O O . GLY A 1 173 ? -14.57 1.284 4.191 1 79.81 173 GLY A O 1
ATOM 1282 N N . LEU A 1 174 ? -13.625 1.667 2.246 1 88.5 174 LEU A N 1
ATOM 1283 C CA . LEU A 1 174 ? -12.555 0.696 2.441 1 88.5 174 LEU A CA 1
ATOM 1284 C C . LEU A 1 174 ? -11.211 1.396 2.611 1 88.5 174 LEU A C 1
ATOM 1286 O O . LEU A 1 174 ? -10.539 1.714 1.626 1 88.5 174 LEU A O 1
ATOM 1290 N N . PHE A 1 175 ? -10.898 1.617 3.818 1 93.88 175 PHE A N 1
ATOM 1291 C CA . PHE A 1 175 ? -9.727 2.449 4.059 1 93.88 175 PHE A CA 1
ATOM 1292 C C . PHE A 1 175 ? -8.469 1.593 4.184 1 93.88 175 PHE A C 1
ATOM 1294 O O . PHE A 1 175 ? -7.559 1.693 3.363 1 93.88 175 PHE A O 1
ATOM 1301 N N . VAL A 1 176 ? -8.539 0.706 5.207 1 95.62 176 VAL A N 1
ATOM 1302 C CA . VAL A 1 176 ? -7.375 -0.146 5.453 1 95.62 176 VAL A CA 1
ATOM 1303 C C . VAL A 1 176 ? -7.23 -1.164 4.324 1 95.62 176 VAL A C 1
ATOM 1305 O O . VAL A 1 176 ? -6.117 -1.457 3.883 1 95.62 176 VAL A O 1
ATOM 1308 N N . TYR A 1 177 ? -8.359 -1.641 3.814 1 94.56 177 TYR A N 1
ATOM 1309 C CA . TYR A 1 177 ? -8.383 -2.564 2.688 1 94.56 177 TYR A CA 1
ATOM 1310 C C . TYR A 1 177 ? -7.719 -1.945 1.463 1 94.56 177 TYR A C 1
ATOM 1312 O O . TYR A 1 177 ? -6.836 -2.553 0.854 1 94.56 177 TYR A O 1
ATOM 1320 N N . GLN A 1 178 ? -8.148 -0.749 1.118 1 94.94 178 GLN A N 1
ATOM 1321 C CA . GLN A 1 178 ? -7.602 -0.065 -0.049 1 94.94 178 GLN A CA 1
ATOM 1322 C C . GLN A 1 178 ? -6.102 0.17 0.105 1 94.94 178 GLN A C 1
ATOM 1324 O O . GLN A 1 178 ? -5.34 -0.013 -0.846 1 94.94 178 GLN A O 1
ATOM 1329 N N . ALA A 1 179 ? -5.676 0.625 1.267 1 97 179 ALA A N 1
ATOM 1330 C CA . ALA A 1 179 ? -4.25 0.818 1.524 1 97 179 ALA A CA 1
ATOM 1331 C C . ALA A 1 179 ? -3.475 -0.48 1.322 1 97 179 ALA A C 1
ATOM 1333 O O . ALA A 1 179 ? -2.42 -0.487 0.686 1 97 179 ALA A O 1
ATOM 1334 N N . SER A 1 180 ? -3.99 -1.567 1.843 1 97.62 180 SER A N 1
ATOM 1335 C CA . SER A 1 180 ? -3.324 -2.863 1.744 1 97.62 180 SER A CA 1
ATOM 1336 C C . SER A 1 180 ? -3.205 -3.314 0.292 1 97.62 180 SER A C 1
ATOM 1338 O O . SER A 1 180 ? -2.156 -3.807 -0.127 1 97.62 180 SER A O 1
ATOM 1340 N N . LYS A 1 181 ? -4.266 -3.137 -0.431 1 97.38 181 LYS A N 1
ATOM 1341 C CA . LYS A 1 181 ? -4.285 -3.627 -1.807 1 97.38 181 LYS A CA 1
ATOM 1342 C C . LYS A 1 181 ? -3.436 -2.746 -2.717 1 97.38 181 LYS A C 1
ATOM 1344 O O . LYS A 1 181 ? -2.842 -3.232 -3.682 1 97.38 181 LYS A O 1
ATOM 1349 N N . HIS A 1 182 ? -3.34 -1.463 -2.422 1 97.38 182 HIS A N 1
ATOM 1350 C CA . HIS A 1 182 ? -2.32 -0.643 -3.064 1 97.38 182 HIS A CA 1
ATOM 1351 C C . HIS A 1 182 ? -0.92 -1.159 -2.75 1 97.38 182 HIS A C 1
ATOM 1353 O O . HIS A 1 182 ? -0.06 -1.21 -3.633 1 97.38 182 HIS A O 1
ATOM 1359 N N . GLY A 1 183 ? -0.734 -1.487 -1.499 1 97.75 183 GLY A N 1
ATOM 1360 C CA . GLY A 1 183 ? 0.545 -2.049 -1.094 1 97.75 183 GLY A CA 1
ATOM 1361 C C . GLY A 1 183 ? 0.918 -3.301 -1.864 1 97.75 183 GLY A C 1
ATOM 1362 O O . GLY A 1 183 ? 2.086 -3.506 -2.199 1 97.75 183 GLY A O 1
ATOM 1363 N N . VAL A 1 184 ? -0.045 -4.109 -2.172 1 98.31 184 VAL A N 1
ATOM 1364 C CA . VAL A 1 184 ? 0.186 -5.344 -2.912 1 98.31 184 VAL A CA 1
ATOM 1365 C C . VAL A 1 184 ? 0.682 -5.02 -4.32 1 98.31 184 VAL A C 1
ATOM 1367 O O . VAL A 1 184 ? 1.613 -5.656 -4.82 1 98.31 184 VAL A O 1
ATOM 1370 N N . ILE A 1 185 ? 0.097 -4.062 -4.973 1 97.06 185 ILE A N 1
ATOM 1371 C CA . ILE A 1 185 ? 0.558 -3.646 -6.293 1 97.06 185 ILE A CA 1
ATOM 1372 C C . ILE A 1 185 ? 1.982 -3.104 -6.195 1 97.06 185 ILE A C 1
ATOM 1374 O O . ILE A 1 185 ? 2.822 -3.393 -7.051 1 97.06 185 ILE A O 1
ATOM 1378 N N . GLY A 1 186 ? 2.227 -2.312 -5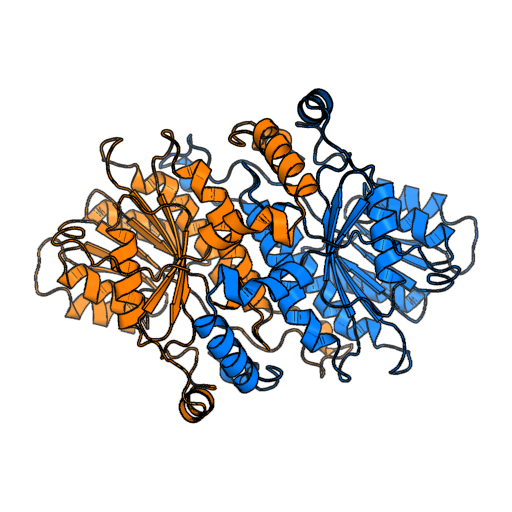.129 1 96.69 186 GLY A N 1
ATOM 1379 C CA . GLY A 1 186 ? 3.58 -1.835 -4.895 1 96.69 186 GLY A CA 1
ATOM 1380 C C . GLY A 1 186 ? 4.59 -2.957 -4.738 1 96.69 186 GLY A C 1
ATOM 1381 O O . GLY A 1 186 ? 5.715 -2.859 -5.234 1 96.69 186 GLY A O 1
ATOM 1382 N N . LEU A 1 187 ? 4.199 -3.984 -4.051 1 97.12 187 LEU A N 1
ATOM 1383 C CA . LEU A 1 187 ? 5.062 -5.148 -3.881 1 97.12 187 LEU A CA 1
ATOM 1384 C C . LEU A 1 187 ? 5.371 -5.797 -5.227 1 97.12 187 LEU A C 1
ATOM 1386 O O . LEU A 1 187 ? 6.531 -6.086 -5.531 1 97.12 187 LEU A O 1
ATOM 1390 N N . MET A 1 188 ? 4.379 -5.992 -6.043 1 97 188 MET A N 1
ATOM 1391 C CA . MET A 1 188 ? 4.582 -6.562 -7.371 1 97 188 MET A CA 1
ATOM 1392 C C . MET A 1 188 ? 5.543 -5.707 -8.188 1 97 188 MET A C 1
ATOM 1394 O O . MET A 1 188 ? 6.477 -6.227 -8.797 1 97 188 MET A O 1
ATOM 1398 N N . ARG A 1 189 ? 5.324 -4.418 -8.195 1 94.88 189 ARG A N 1
ATOM 1399 C CA . ARG A 1 189 ? 6.164 -3.508 -8.969 1 94.88 189 ARG A CA 1
ATOM 1400 C C . ARG A 1 189 ? 7.617 -3.588 -8.516 1 94.88 189 ARG A C 1
ATOM 1402 O O . ARG A 1 189 ? 8.531 -3.482 -9.336 1 94.88 189 ARG A O 1
ATOM 1409 N N . SER A 1 190 ? 7.828 -3.783 -7.227 1 93.38 190 SER A N 1
ATOM 1410 C CA . SER A 1 190 ? 9.188 -3.861 -6.707 1 93.38 190 SER A CA 1
ATOM 1411 C C . SER A 1 190 ? 9.836 -5.195 -7.055 1 93.38 190 SER A C 1
ATOM 1413 O O . SER A 1 190 ? 11.062 -5.297 -7.133 1 93.38 190 SER A O 1
ATOM 1415 N N . LEU A 1 191 ? 9.062 -6.188 -7.309 1 95.25 191 LEU A N 1
ATOM 1416 C CA . LEU A 1 191 ? 9.578 -7.543 -7.461 1 95.25 191 LEU A CA 1
ATOM 1417 C C . LEU A 1 191 ? 9.766 -7.891 -8.93 1 95.25 191 LEU A C 1
ATOM 1419 O O . LEU A 1 191 ? 10.602 -8.727 -9.273 1 95.25 191 LEU A O 1
ATOM 1423 N N . ARG A 1 192 ? 8.992 -7.277 -9.797 1 93.88 192 ARG A N 1
ATOM 1424 C CA . ARG A 1 192 ? 8.844 -7.758 -11.164 1 93.88 192 ARG A CA 1
ATOM 1425 C C . ARG A 1 192 ? 10.188 -7.793 -11.883 1 93.88 192 ARG A C 1
ATOM 1427 O O . ARG A 1 192 ? 10.492 -8.75 -12.594 1 93.88 192 ARG A O 1
ATOM 1434 N N . LEU A 1 193 ? 11.023 -6.805 -11.68 1 90.19 193 LEU A N 1
ATOM 1435 C CA . LEU A 1 193 ? 12.32 -6.789 -12.336 1 90.19 193 LEU A CA 1
ATOM 1436 C C . LEU A 1 193 ? 13.359 -7.555 -11.516 1 90.19 193 LEU A C 1
ATOM 1438 O O . LEU A 1 193 ? 14.234 -8.211 -12.078 1 90.19 193 LEU A O 1
ATOM 1442 N N . TYR A 1 194 ? 13.234 -7.543 -10.227 1 91.94 194 TYR A N 1
ATOM 1443 C CA . TYR A 1 194 ? 14.211 -8.133 -9.32 1 91.94 194 TYR A CA 1
ATOM 1444 C C . TYR A 1 194 ? 14.125 -9.656 -9.352 1 91.94 194 TYR A C 1
ATOM 1446 O O . TYR A 1 194 ? 15.141 -10.336 -9.531 1 91.94 194 TYR A O 1
ATOM 1454 N N . LEU A 1 195 ? 12.961 -10.18 -9.273 1 95 195 LEU A N 1
ATOM 1455 C CA . LEU A 1 195 ? 12.797 -11.625 -9.18 1 95 195 LEU A CA 1
ATOM 1456 C C . LEU A 1 195 ? 12.922 -12.273 -10.555 1 95 195 LEU A C 1
ATOM 1458 O O . LEU A 1 195 ? 13.211 -13.469 -10.656 1 95 195 LEU A O 1
ATOM 1462 N N . SER A 1 196 ? 12.672 -11.5 -11.594 1 93.62 196 SER A N 1
ATOM 1463 C CA . SER A 1 196 ? 12.766 -12.086 -12.922 1 93.62 196 SER A CA 1
ATOM 1464 C C . SER A 1 196 ? 14.219 -12.211 -13.359 1 93.62 196 SER A C 1
ATOM 1466 O O . SER A 1 196 ? 14.523 -12.898 -14.344 1 93.62 196 SER A O 1
ATOM 1468 N N . ALA A 1 197 ? 15.086 -11.578 -12.656 1 90.25 197 ALA A N 1
ATOM 1469 C CA . ALA A 1 197 ? 16.516 -11.648 -12.969 1 90.25 197 ALA A CA 1
ATOM 1470 C C . ALA A 1 197 ? 17.062 -13.055 -12.758 1 90.25 197 ALA A C 1
ATOM 1472 O O . ALA A 1 197 ? 16.469 -13.852 -12.023 1 90.25 197 ALA A O 1
ATOM 1473 N N . PRO A 1 198 ? 18.141 -13.5 -13.445 1 85.38 198 PRO A N 1
ATOM 1474 C CA . PRO A 1 198 ? 18.688 -14.859 -13.414 1 85.38 198 PRO A CA 1
ATOM 1475 C C . PRO A 1 198 ? 18.953 -15.359 -12 1 85.38 198 PRO A C 1
ATOM 1477 O O . PRO A 1 198 ? 18.922 -16.578 -11.75 1 85.38 198 PRO A O 1
ATOM 1480 N N . GLY A 1 199 ? 19.172 -14.508 -11.016 1 84.25 199 GLY A N 1
ATOM 1481 C CA . GLY A 1 199 ? 19.375 -14.969 -9.648 1 84.25 199 GLY A CA 1
ATOM 1482 C C . GLY A 1 199 ? 18.141 -15.633 -9.062 1 84.25 199 GLY A C 1
ATOM 1483 O O . GLY A 1 199 ? 18.25 -16.5 -8.203 1 84.25 199 GLY A O 1
ATOM 1484 N N . HIS A 1 200 ? 16.953 -15.375 -9.594 1 91.38 200 HIS A N 1
ATOM 1485 C CA . HIS A 1 200 ? 15.695 -15.961 -9.141 1 91.38 200 HIS A CA 1
ATOM 1486 C C . HIS A 1 200 ? 14.945 -16.625 -10.289 1 91.38 200 HIS A C 1
ATOM 1488 O O . HIS A 1 200 ? 14.578 -17.797 -10.195 1 91.38 200 HIS A O 1
ATOM 1494 N N . GLY A 1 201 ? 14.836 -15.875 -11.383 1 94.94 201 GLY A N 1
ATOM 1495 C CA . GLY A 1 201 ? 14.109 -16.391 -12.531 1 94.94 201 GLY A CA 1
ATOM 1496 C C . GLY A 1 201 ? 12.633 -16.594 -12.258 1 94.94 201 GLY A C 1
ATOM 1497 O O . GLY A 1 201 ? 12.047 -17.594 -12.695 1 94.94 201 GLY A O 1
ATOM 1498 N N . ILE A 1 202 ? 11.984 -15.773 -11.484 1 97.25 202 ILE A N 1
ATOM 1499 C CA . ILE A 1 202 ? 10.594 -15.922 -11.078 1 97.25 202 ILE A CA 1
ATOM 1500 C C . ILE A 1 202 ? 9.773 -14.758 -11.625 1 97.25 202 ILE A C 1
ATOM 1502 O O . ILE A 1 202 ? 10.086 -13.594 -11.359 1 97.25 202 ILE A O 1
ATOM 1506 N N . ARG A 1 203 ? 8.719 -15.031 -12.414 1 98 203 ARG A N 1
ATOM 1507 C CA . ARG A 1 203 ? 7.789 -13.992 -12.852 1 98 203 ARG A CA 1
ATOM 1508 C C . ARG A 1 203 ? 6.828 -13.609 -11.734 1 98 203 ARG A C 1
ATOM 1510 O O . ARG A 1 203 ? 6.469 -14.445 -10.898 1 98 203 ARG A O 1
ATOM 1517 N N . THR A 1 204 ? 6.449 -12.336 -11.68 1 98.06 204 THR A N 1
ATOM 1518 C CA . THR A 1 204 ? 5.492 -11.859 -10.688 1 98.06 204 THR A CA 1
ATOM 1519 C C . THR A 1 204 ? 4.402 -11.016 -11.336 1 98.06 204 THR A C 1
ATOM 1521 O O . THR A 1 204 ? 4.703 -10.078 -12.086 1 98.06 204 THR A O 1
ATOM 1524 N N . ASN A 1 205 ? 3.145 -11.336 -11.117 1 98.38 205 ASN A N 1
ATOM 1525 C CA . ASN A 1 205 ? 2.012 -10.578 -11.633 1 98.38 205 ASN A CA 1
ATOM 1526 C C . ASN A 1 205 ? 0.944 -10.359 -10.57 1 98.38 205 ASN A C 1
ATOM 1528 O O . ASN A 1 205 ? 0.923 -11.062 -9.555 1 98.38 205 ASN A O 1
ATOM 1532 N N . CYS A 1 206 ? 0.1 -9.375 -10.836 1 97.75 206 CYS A N 1
ATOM 1533 C CA . CYS A 1 206 ? -1.006 -9.055 -9.938 1 97.75 206 CYS A CA 1
ATOM 1534 C C . CYS A 1 206 ? -2.348 -9.336 -10.609 1 97.75 206 CYS A C 1
ATOM 1536 O O . CYS A 1 206 ? -2.492 -9.164 -11.82 1 97.75 206 CYS A O 1
ATOM 1538 N N . ILE A 1 207 ? -3.289 -9.82 -9.828 1 98.44 207 ILE A N 1
ATOM 1539 C CA . ILE A 1 207 ? -4.688 -9.922 -10.234 1 98.44 207 ILE A CA 1
ATOM 1540 C C . ILE A 1 207 ? -5.523 -8.906 -9.461 1 98.44 207 ILE A C 1
ATOM 1542 O O . ILE A 1 207 ? -5.426 -8.82 -8.234 1 98.44 207 ILE A O 1
ATOM 1546 N N . CYS A 1 208 ? -6.281 -8.125 -10.109 1 97.19 208 CYS A N 1
ATOM 1547 C CA . CYS A 1 208 ? -7.105 -7.078 -9.516 1 97.19 208 CYS A CA 1
ATOM 1548 C C . CYS A 1 208 ? -8.57 -7.273 -9.875 1 97.19 208 CYS A C 1
ATOM 1550 O O . CYS A 1 208 ? -9.109 -6.566 -10.734 1 97.19 208 CYS A O 1
ATOM 1552 N N . PRO A 1 209 ? -9.219 -8.117 -9.133 1 96.12 209 PRO A N 1
ATOM 1553 C CA . PRO A 1 209 ? -10.641 -8.336 -9.406 1 96.12 209 PRO A CA 1
ATOM 1554 C C . PRO A 1 209 ? -11.516 -7.164 -8.961 1 96.12 209 PRO A C 1
ATOM 1556 O O . PRO A 1 209 ? -11.211 -6.508 -7.961 1 96.12 209 PRO A O 1
ATOM 1559 N N . TRP A 1 210 ? -12.5 -6.922 -9.727 1 92.69 210 TRP A N 1
ATOM 1560 C CA . TRP A 1 210 ? -13.57 -6.043 -9.266 1 92.69 210 TRP A CA 1
ATOM 1561 C C . TRP A 1 210 ? -14.703 -6.844 -8.641 1 92.69 210 TRP A C 1
ATOM 1563 O O . TRP A 1 210 ? -14.469 -7.867 -7.992 1 92.69 210 TRP A O 1
ATOM 1573 N N . MET A 1 211 ? -15.922 -6.398 -8.711 1 87 211 MET A N 1
ATOM 1574 C CA . MET A 1 211 ? -17.062 -7.051 -8.07 1 87 211 MET A CA 1
ATOM 1575 C C . MET A 1 211 ? -17.125 -8.523 -8.453 1 87 211 MET A C 1
ATOM 1577 O O . MET A 1 211 ? -17.359 -8.859 -9.617 1 87 211 MET A O 1
ATOM 1581 N N . THR A 1 212 ? -16.859 -9.32 -7.48 1 88.94 212 THR A N 1
ATOM 1582 C CA . THR A 1 212 ? -16.922 -10.773 -7.621 1 88.94 212 THR A CA 1
ATOM 1583 C C . THR A 1 212 ? -17.875 -11.375 -6.59 1 88.94 212 THR A C 1
ATOM 1585 O O . THR A 1 212 ? -17.797 -11.055 -5.398 1 88.94 212 THR A O 1
ATOM 1588 N N . THR A 1 213 ? -18.734 -12.156 -7.074 1 85.38 213 THR A N 1
ATOM 1589 C CA . THR A 1 213 ? -19.75 -12.719 -6.184 1 85.38 213 THR A CA 1
ATOM 1590 C C . THR A 1 213 ? -19.125 -13.688 -5.191 1 85.38 213 THR A C 1
ATOM 1592 O O . THR A 1 213 ? -18.906 -14.859 -5.508 1 85.38 213 THR A O 1
ATOM 1595 N N . THR A 1 214 ? -18.766 -13.211 -4.086 1 81.12 214 THR A N 1
ATOM 1596 C CA . THR A 1 214 ? -18.25 -13.945 -2.932 1 81.12 214 THR A CA 1
ATOM 1597 C C . THR A 1 214 ? -18.938 -13.477 -1.651 1 81.12 214 THR A C 1
ATOM 1599 O O . THR A 1 214 ? -19.781 -12.57 -1.684 1 81.12 214 THR A O 1
ATOM 1602 N N . ALA A 1 215 ? -18.641 -14.156 -0.602 1 73.31 215 ALA A N 1
ATOM 1603 C CA . ALA A 1 215 ? -19.188 -13.734 0.688 1 73.31 215 ALA A CA 1
ATOM 1604 C C . ALA A 1 215 ? -18.75 -12.312 1.024 1 73.31 215 ALA A C 1
ATOM 1606 O O . ALA A 1 215 ? -19.469 -11.586 1.721 1 73.31 215 ALA A O 1
ATOM 1607 N N . MET A 1 216 ? -17.781 -11.828 0.419 1 72.88 216 MET A N 1
ATOM 1608 C CA . MET A 1 216 ? -17.172 -10.539 0.745 1 72.88 216 MET A CA 1
ATOM 1609 C C . MET A 1 216 ? -18.031 -9.383 0.26 1 72.88 216 MET A C 1
ATOM 1611 O O . MET A 1 216 ? -17.938 -8.273 0.775 1 72.88 216 MET A O 1
ATOM 1615 N N . VAL A 1 217 ? -18.922 -9.578 -0.719 1 73.25 217 VAL A N 1
ATOM 1616 C CA . VAL A 1 217 ? -19.609 -8.453 -1.348 1 73.25 217 VAL A CA 1
ATOM 1617 C C . VAL A 1 217 ? -21.109 -8.57 -1.128 1 73.25 217 VAL A C 1
ATOM 1619 O O . VAL A 1 217 ? -21.891 -7.898 -1.798 1 73.25 217 VAL A O 1
ATOM 1622 N N . LYS A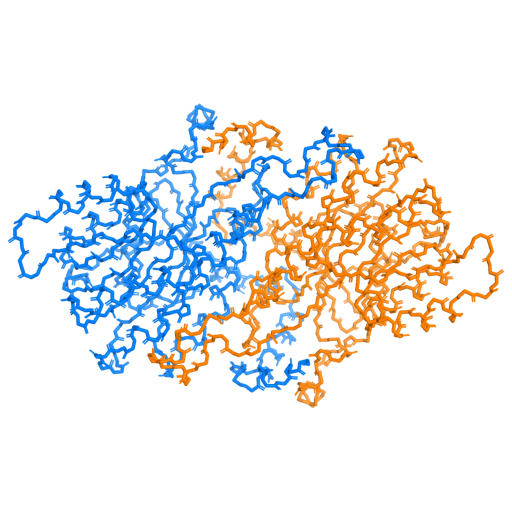 1 218 ? -21.609 -9.375 -0.322 1 71.62 218 LYS A N 1
ATOM 1623 C CA . LYS A 1 218 ? -23.031 -9.656 -0.126 1 71.62 218 LYS A CA 1
ATOM 1624 C C . LYS A 1 218 ? -23.812 -8.383 0.175 1 71.62 218 LYS A C 1
ATOM 1626 O O . LYS A 1 218 ? -24.938 -8.211 -0.291 1 71.62 218 LYS A O 1
ATOM 1631 N N . GLY A 1 219 ? -23.188 -7.453 0.807 1 71.44 219 GLY A N 1
ATOM 1632 C CA . GLY A 1 219 ? -23.906 -6.258 1.238 1 71.44 219 GLY A CA 1
ATOM 1633 C C . GLY A 1 219 ? -24.172 -5.285 0.107 1 71.44 219 GLY A C 1
ATOM 1634 O O . GLY A 1 219 ? -25.062 -4.438 0.21 1 71.44 219 GLY A O 1
ATOM 1635 N N . ILE A 1 220 ? -23.438 -5.41 -1.03 1 75.31 220 ILE A N 1
ATOM 1636 C CA . ILE A 1 220 ? -23.594 -4.43 -2.098 1 75.31 220 ILE A CA 1
ATOM 1637 C C . ILE A 1 220 ? -24.125 -5.113 -3.357 1 75.31 220 ILE A C 1
ATOM 1639 O O . ILE A 1 220 ? -24.391 -4.453 -4.363 1 75.31 220 ILE A O 1
ATOM 1643 N N . GLN A 1 221 ? -24.375 -6.344 -3.289 1 79.31 221 GLN A N 1
ATOM 1644 C CA . GLN A 1 221 ? -24.688 -7.145 -4.465 1 79.31 221 GLN A CA 1
ATOM 1645 C C . GLN A 1 221 ? -26 -6.68 -5.109 1 79.31 221 GLN A C 1
ATOM 1647 O O . GLN A 1 221 ? -26.078 -6.531 -6.332 1 79.31 221 GLN A O 1
ATOM 1652 N N . ASP A 1 222 ? -26.938 -6.367 -4.281 1 79.62 222 ASP A N 1
ATOM 1653 C CA . ASP A 1 222 ? -28.25 -5.996 -4.812 1 79.62 222 ASP A CA 1
ATOM 1654 C C . ASP A 1 222 ? -28.172 -4.684 -5.594 1 79.62 222 ASP A C 1
ATOM 1656 O O . ASP A 1 222 ? -28.688 -4.594 -6.711 1 79.62 222 ASP A O 1
ATOM 1660 N N . GLY A 1 223 ? -27.531 -3.688 -4.969 1 79.56 223 GLY A N 1
ATOM 1661 C CA . GLY A 1 223 ? -27.375 -2.418 -5.656 1 79.56 223 GLY A CA 1
ATOM 1662 C C . GLY A 1 223 ? -26.562 -2.527 -6.93 1 79.56 223 GLY A C 1
ATOM 1663 O O . GLY A 1 223 ? -26.844 -1.859 -7.922 1 79.56 223 GLY A O 1
ATOM 1664 N N . TRP A 1 224 ? -25.688 -3.377 -6.91 1 84.81 224 TRP A N 1
ATOM 1665 C CA . TRP A 1 224 ? -24.797 -3.598 -8.055 1 84.81 224 TRP A CA 1
ATOM 1666 C C . TRP A 1 224 ? -25.562 -4.207 -9.219 1 84.81 224 TRP A C 1
ATOM 1668 O O . TRP A 1 224 ? -25.438 -3.746 -10.359 1 84.81 224 TRP A O 1
ATOM 1678 N N . PHE A 1 225 ? -26.359 -5.172 -8.938 1 85.19 225 PHE A N 1
ATOM 1679 C CA . PHE A 1 225 ? -27.172 -5.836 -9.961 1 85.19 225 PHE A CA 1
ATOM 1680 C C . PHE A 1 225 ? -28.203 -4.883 -10.531 1 85.19 225 PHE A C 1
ATOM 1682 O O . PHE A 1 225 ? -28.438 -4.855 -11.742 1 85.19 225 PHE A O 1
ATOM 1689 N N . LYS A 1 226 ? -28.781 -4.117 -9.672 1 86.88 226 LYS A N 1
ATOM 1690 C CA . LYS A 1 226 ? -29.797 -3.16 -10.094 1 86.88 226 LYS A CA 1
ATOM 1691 C C . LYS A 1 226 ? -29.219 -2.133 -11.062 1 86.88 226 LYS A C 1
ATOM 1693 O O . LYS A 1 226 ? -29.906 -1.678 -11.977 1 86.88 226 LYS A O 1
ATOM 1698 N N . ALA A 1 227 ? -27.984 -1.843 -10.875 1 88.19 227 ALA A N 1
ATOM 1699 C CA . ALA A 1 227 ? -27.328 -0.841 -11.711 1 88.19 227 ALA A CA 1
ATOM 1700 C C . ALA A 1 227 ? -26.844 -1.453 -13.023 1 88.19 227 ALA A C 1
ATOM 1702 O O . ALA A 1 227 ? -26.328 -0.745 -13.898 1 88.19 227 ALA A O 1
ATOM 1703 N N . GLY A 1 228 ? -26.953 -2.732 -13.234 1 88.31 228 GLY A N 1
ATOM 1704 C CA . GLY A 1 228 ? -26.547 -3.41 -14.461 1 88.31 228 GLY A CA 1
ATOM 1705 C C . GLY A 1 228 ? -25.047 -3.461 -14.641 1 88.31 228 GLY A C 1
ATOM 1706 O O . GLY A 1 228 ? -24.547 -3.387 -15.773 1 88.31 228 GLY A O 1
ATOM 1707 N N . LEU A 1 229 ? -24.391 -3.475 -13.562 1 90.12 229 LEU A N 1
ATOM 1708 C CA . LEU A 1 229 ? -22.938 -3.455 -13.609 1 90.12 229 LEU A CA 1
ATOM 1709 C C . LEU A 1 229 ? -22.375 -4.863 -13.789 1 90.12 229 LEU A C 1
ATOM 1711 O O . LEU A 1 229 ? -22.984 -5.836 -13.336 1 90.12 229 LEU A O 1
ATOM 1715 N N . PRO A 1 230 ? -21.281 -4.98 -14.477 1 90.62 230 PRO A N 1
ATOM 1716 C CA . PRO A 1 230 ? -20.688 -6.309 -14.664 1 90.62 230 PRO A CA 1
ATOM 1717 C C . PRO A 1 230 ? -20.281 -6.965 -13.344 1 90.62 230 PRO A C 1
ATOM 1719 O O . PRO A 1 230 ? -19.844 -6.277 -12.414 1 90.62 230 PRO A O 1
ATOM 1722 N N . VAL A 1 231 ? -20.375 -8.25 -13.312 1 92.25 231 VAL A N 1
ATOM 1723 C CA . VAL A 1 231 ? -20.047 -9.023 -12.125 1 92.25 231 VAL A CA 1
ATOM 1724 C C . VAL A 1 231 ? -19.203 -10.234 -12.516 1 92.25 231 VAL A C 1
ATOM 1726 O O . VAL A 1 231 ? -19.453 -10.867 -13.547 1 92.25 231 VAL A O 1
ATOM 1729 N N . ASN A 1 232 ? -18.156 -10.445 -11.711 1 94.62 232 ASN A N 1
ATOM 1730 C CA . ASN A 1 232 ? -17.406 -11.695 -11.836 1 94.62 232 ASN A CA 1
ATOM 1731 C C . ASN A 1 232 ? -18.047 -12.812 -11.023 1 94.62 232 ASN A C 1
ATOM 1733 O O . ASN A 1 232 ? -18.531 -12.586 -9.922 1 94.62 232 ASN A O 1
ATOM 1737 N N . ARG A 1 233 ? -18.172 -14.023 -11.727 1 95.25 233 ARG A N 1
ATOM 1738 C CA . ARG A 1 233 ? -18.203 -15.219 -10.891 1 95.25 233 ARG A CA 1
ATOM 1739 C C . ARG A 1 233 ? -16.812 -15.594 -10.406 1 95.25 233 ARG A C 1
ATOM 1741 O O . ARG A 1 233 ? -15.812 -15.297 -11.078 1 95.25 233 ARG A O 1
ATOM 1748 N N . PRO A 1 234 ? -16.656 -16.188 -9.227 1 97.12 234 PRO A N 1
ATOM 1749 C CA . PRO A 1 234 ? -15.328 -16.625 -8.766 1 97.12 234 PRO A CA 1
ATOM 1750 C C . PRO A 1 234 ? -14.555 -17.391 -9.836 1 97.12 234 PRO A C 1
ATOM 1752 O O . PRO A 1 234 ? -13.359 -17.156 -10.016 1 97.12 234 PRO A O 1
ATOM 1755 N N . LEU A 1 235 ? -15.195 -18.219 -10.547 1 97.75 235 LEU A N 1
ATOM 1756 C CA . LEU A 1 235 ? -14.562 -19.016 -11.594 1 97.75 235 LEU A CA 1
ATOM 1757 C C . LEU A 1 235 ? -14 -18.125 -12.688 1 97.75 235 LEU A C 1
ATOM 1759 O O . LEU A 1 235 ? -12.953 -18.422 -13.266 1 97.75 235 LEU A O 1
ATOM 1763 N N . ASP A 1 236 ? -14.695 -17 -13.039 1 97.56 236 ASP A N 1
ATOM 1764 C CA . ASP A 1 236 ? -14.195 -16.062 -14.039 1 97.56 236 ASP A CA 1
ATOM 1765 C C . ASP A 1 236 ? -12.797 -15.57 -13.672 1 97.56 236 ASP A C 1
ATOM 1767 O O . ASP A 1 236 ? -11.891 -15.57 -14.516 1 97.56 236 ASP A O 1
ATOM 1771 N N . VAL A 1 237 ? -12.633 -15.203 -12.422 1 98 237 VAL A N 1
ATOM 1772 C CA . VAL A 1 237 ? -11.352 -14.688 -11.945 1 98 237 VAL A CA 1
ATOM 1773 C C . VAL A 1 237 ? -10.328 -15.812 -11.906 1 98 237 VAL A C 1
ATOM 1775 O O . VAL A 1 237 ? -9.172 -15.633 -12.297 1 98 237 VAL A O 1
ATOM 1778 N N . ALA A 1 238 ? -10.742 -16.984 -11.453 1 98.5 238 ALA A N 1
ATOM 1779 C CA . ALA A 1 238 ? -9.867 -18.156 -11.375 1 98.5 238 ALA A CA 1
ATOM 1780 C C . ALA A 1 238 ? -9.305 -18.5 -12.75 1 98.5 238 ALA A C 1
ATOM 1782 O O . ALA A 1 238 ? -8.125 -18.844 -12.875 1 98.5 238 ALA A O 1
ATOM 1783 N N . LYS A 1 239 ? -10.125 -18.422 -13.75 1 98.38 239 LYS A N 1
ATOM 1784 C CA . LYS A 1 239 ? -9.688 -18.719 -15.109 1 98.38 239 LYS A CA 1
ATOM 1785 C C . LYS A 1 239 ? -8.625 -17.734 -15.578 1 98.38 239 LYS A C 1
ATOM 1787 O O . LYS A 1 239 ? -7.66 -18.109 -16.234 1 98.38 239 LYS A O 1
ATOM 1792 N N . VAL A 1 240 ? -8.852 -16.469 -15.273 1 98.06 240 VAL A N 1
ATOM 1793 C CA . VAL A 1 240 ? -7.848 -15.461 -15.609 1 98.06 240 VAL A CA 1
ATOM 1794 C C . VAL A 1 240 ? -6.543 -15.773 -14.883 1 98.06 240 VAL A C 1
ATOM 1796 O O . VAL A 1 240 ? -5.465 -15.711 -15.469 1 98.06 240 VAL A O 1
ATOM 1799 N N . MET A 1 241 ? -6.605 -16.141 -13.594 1 98.56 241 MET A N 1
ATOM 1800 C CA . MET A 1 241 ? -5.422 -16.484 -12.812 1 98.56 241 MET A CA 1
ATOM 1801 C C . MET A 1 241 ? -4.688 -17.672 -13.438 1 98.56 241 MET A C 1
ATOM 1803 O O . MET A 1 241 ? -3.461 -17.641 -13.562 1 98.56 241 MET A O 1
ATOM 1807 N N . ALA A 1 242 ? -5.438 -18.641 -13.836 1 98.56 242 ALA A N 1
ATOM 1808 C CA . ALA A 1 242 ? -4.84 -19.828 -14.461 1 98.56 242 ALA A CA 1
ATOM 1809 C C . ALA A 1 242 ? -4.121 -19.453 -15.758 1 98.56 242 ALA A C 1
ATOM 1811 O O . ALA A 1 242 ? -3.023 -19.938 -16.031 1 98.56 242 ALA A O 1
ATOM 1812 N N . ARG A 1 243 ? -4.785 -18.609 -16.578 1 98.19 243 ARG A N 1
ATOM 1813 C CA . ARG A 1 243 ? -4.164 -18.156 -17.812 1 98.19 243 ARG A CA 1
ATOM 1814 C C . ARG A 1 243 ? -2.863 -17.406 -17.531 1 98.19 243 ARG A C 1
ATOM 1816 O O . ARG A 1 243 ? -1.875 -17.578 -18.25 1 98.19 243 ARG A O 1
ATOM 1823 N N . VAL A 1 244 ? -2.865 -16.594 -16.516 1 98 244 VAL A N 1
ATOM 1824 C CA . VAL A 1 244 ? -1.686 -15.828 -16.141 1 98 244 VAL A CA 1
ATOM 1825 C C . VAL A 1 244 ? -0.578 -16.766 -15.672 1 98 244 VAL A C 1
ATOM 1827 O O . VAL A 1 244 ? 0.588 -16.594 -16.031 1 98 244 VAL A O 1
ATOM 1830 N N . LEU A 1 245 ? -0.891 -17.797 -14.875 1 98.12 245 LEU A N 1
ATOM 1831 C CA . LEU A 1 245 ? 0.076 -18.781 -14.422 1 98.12 245 LEU A CA 1
ATOM 1832 C C . LEU A 1 245 ? 0.708 -19.516 -15.602 1 98.12 245 LEU A C 1
ATOM 1834 O O . LEU A 1 245 ? 1.916 -19.766 -15.609 1 98.12 245 LEU A O 1
ATOM 1838 N N . GLY A 1 246 ? -0.103 -19.812 -16.578 1 97 246 GLY A N 1
ATOM 1839 C CA . GLY A 1 246 ? 0.346 -20.609 -17.703 1 97 246 GLY A CA 1
ATOM 1840 C C . GLY A 1 246 ? 1.018 -19.781 -18.781 1 97 246 GLY A C 1
ATOM 1841 O O . GLY A 1 246 ? 1.536 -20.328 -19.766 1 97 246 GLY A O 1
ATOM 1842 N N . ASP A 1 247 ? 0.959 -18.484 -18.703 1 96.56 247 ASP A N 1
ATOM 1843 C CA . ASP A 1 247 ? 1.552 -17.594 -19.688 1 96.56 247 ASP A CA 1
ATOM 1844 C C . ASP A 1 247 ? 3 -17.266 -19.344 1 96.56 247 ASP A C 1
ATOM 1846 O O . ASP A 1 247 ? 3.271 -16.266 -18.656 1 96.56 247 ASP A O 1
ATOM 1850 N N . LYS A 1 248 ? 3.965 -17.922 -19.922 1 95.31 248 LYS A N 1
ATOM 1851 C CA . LYS A 1 248 ? 5.379 -17.875 -19.562 1 95.31 248 LYS A CA 1
ATOM 1852 C C . LYS A 1 248 ? 5.98 -16.516 -19.906 1 95.31 248 LYS A C 1
ATOM 1854 O O . LYS A 1 248 ? 7.059 -16.156 -19.422 1 95.31 248 LYS A O 1
ATOM 1859 N N . GLU A 1 249 ? 5.305 -15.758 -20.734 1 94.81 249 GLU A N 1
ATOM 1860 C CA . GLU A 1 249 ? 5.859 -14.484 -21.188 1 94.81 249 GLU A CA 1
ATOM 1861 C C . GLU A 1 249 ? 5.359 -13.328 -20.344 1 94.81 249 GLU A C 1
ATOM 1863 O O . GLU A 1 249 ? 5.848 -12.203 -20.469 1 94.81 249 GLU A O 1
ATOM 1868 N N . LEU A 1 250 ? 4.43 -13.602 -19.531 1 96.62 250 LEU A N 1
ATOM 1869 C CA . LEU A 1 250 ? 3.793 -12.539 -18.766 1 96.62 250 LEU A CA 1
ATOM 1870 C C . LEU A 1 250 ? 4.539 -12.289 -17.453 1 96.62 250 LEU A C 1
ATOM 1872 O O . LEU A 1 250 ? 4.617 -13.172 -16.594 1 96.62 250 LEU A O 1
ATOM 1876 N N . ASN A 1 251 ? 5.07 -11.086 -17.266 1 97.38 251 ASN A N 1
ATOM 1877 C CA . ASN A 1 251 ? 5.758 -10.68 -16.047 1 97.38 251 ASN A CA 1
ATOM 1878 C C . ASN A 1 251 ? 5.52 -9.203 -15.727 1 97.38 251 ASN A C 1
ATOM 1880 O O . ASN A 1 251 ? 5.594 -8.359 -16.609 1 97.38 251 ASN A O 1
ATOM 1884 N N . GLY A 1 252 ? 5.258 -8.961 -14.477 1 96.5 252 GLY A N 1
ATOM 1885 C CA . GLY A 1 252 ? 5.207 -7.59 -14.008 1 96.5 252 GLY A CA 1
ATOM 1886 C C . GLY A 1 252 ? 3.938 -6.863 -14.406 1 96.5 252 GLY A C 1
ATOM 1887 O O . GLY A 1 252 ? 3.957 -5.656 -14.656 1 96.5 252 GLY A O 1
ATOM 1888 N N . LYS A 1 253 ? 2.879 -7.582 -14.531 1 96.12 253 LYS A N 1
ATOM 1889 C CA . LYS A 1 253 ? 1.633 -6.988 -15.016 1 96.12 253 LYS A CA 1
ATOM 1890 C C . LYS A 1 253 ? 0.542 -7.059 -13.945 1 96.12 253 LYS A C 1
ATOM 1892 O O . LYS A 1 253 ? 0.626 -7.867 -13.016 1 96.12 253 LYS A O 1
ATOM 1897 N N . SER A 1 254 ? -0.353 -6.16 -14.008 1 96.12 254 SER A N 1
ATOM 1898 C CA . SER A 1 254 ? -1.576 -6.172 -13.211 1 96.12 254 SER A CA 1
ATOM 1899 C C . SER A 1 254 ? -2.805 -6.379 -14.086 1 96.12 254 SER A C 1
ATOM 1901 O O . SER A 1 254 ? -3.064 -5.586 -14.992 1 96.12 254 SER A O 1
ATOM 1903 N N . MET A 1 255 ? -3.572 -7.414 -13.781 1 96.81 255 MET A N 1
ATOM 1904 C CA . MET A 1 255 ? -4.758 -7.746 -14.57 1 96.81 255 MET A CA 1
ATOM 1905 C C . MET A 1 255 ? -6.027 -7.27 -13.867 1 96.81 255 MET A C 1
ATOM 1907 O O . MET A 1 255 ? -6.41 -7.816 -12.836 1 96.81 255 MET A O 1
ATOM 1911 N N . PHE A 1 256 ? -6.613 -6.234 -14.438 1 96.19 256 PHE A N 1
ATOM 1912 C CA . PHE A 1 256 ? -7.949 -5.84 -14.008 1 96.19 256 PHE A CA 1
ATOM 1913 C C . PHE A 1 256 ? -8.992 -6.82 -14.531 1 96.19 256 PHE A C 1
ATOM 1915 O O . PHE A 1 256 ? -9.062 -7.074 -15.742 1 96.19 256 PHE A O 1
ATOM 1922 N N . VAL A 1 257 ? -9.781 -7.445 -13.625 1 96.31 257 VAL A N 1
ATOM 1923 C CA . VAL A 1 257 ? -10.742 -8.461 -14.031 1 96.31 257 VAL A CA 1
ATOM 1924 C C . VAL A 1 257 ? -12.164 -7.992 -13.719 1 96.31 257 VAL A C 1
ATOM 1926 O O . VAL A 1 257 ? -12.5 -7.75 -12.555 1 96.31 257 VAL A O 1
ATOM 1929 N N . GLU A 1 258 ? -12.953 -7.891 -14.734 1 93.88 258 GLU A N 1
ATOM 1930 C CA . GLU A 1 258 ? -14.352 -7.484 -14.609 1 93.88 258 GLU A CA 1
ATOM 1931 C C . GLU A 1 258 ? -15.234 -8.219 -15.609 1 93.88 258 GLU A C 1
ATOM 1933 O O . GLU A 1 258 ? -14.898 -8.289 -16.797 1 93.88 258 GLU A O 1
ATOM 1938 N N . GLY A 1 259 ? -16.375 -8.734 -15.102 1 92.19 259 GLY A N 1
ATOM 1939 C CA . GLY A 1 259 ? -17.328 -9.391 -15.984 1 92.19 259 GLY A CA 1
ATOM 1940 C C . GLY A 1 259 ? -16.734 -10.578 -16.719 1 92.19 259 GLY A C 1
ATOM 1941 O O . GLY A 1 259 ? -17.094 -10.844 -17.875 1 92.19 259 GLY A O 1
ATOM 1942 N N . GLY A 1 260 ? -15.781 -11.125 -16.125 1 94 260 GLY A N 1
ATOM 1943 C CA . GLY A 1 260 ? -15.156 -12.312 -16.703 1 94 260 GLY A CA 1
ATOM 1944 C C . GLY A 1 260 ? -14.086 -11.977 -17.719 1 94 260 GLY A C 1
ATOM 1945 O O . GLY A 1 260 ? -13.492 -12.883 -18.312 1 94 260 GLY A O 1
ATOM 1946 N N . ARG A 1 261 ? -13.875 -10.742 -17.938 1 94.75 261 ARG A N 1
ATOM 1947 C CA . ARG A 1 261 ? -12.836 -10.273 -18.859 1 94.75 261 ARG A CA 1
ATOM 1948 C C . ARG A 1 261 ? -11.688 -9.633 -18.109 1 94.75 261 ARG A C 1
ATOM 1950 O O . ARG A 1 261 ? -11.836 -9.25 -16.938 1 94.75 261 ARG A O 1
ATOM 1957 N N . ALA A 1 262 ? -10.523 -9.586 -18.734 1 96.31 262 ALA A N 1
ATOM 1958 C CA . ALA A 1 262 ? -9.336 -9.055 -18.062 1 96.31 262 ALA A CA 1
ATOM 1959 C C . ALA A 1 262 ? -8.609 -8.047 -18.938 1 96.31 262 ALA A C 1
ATOM 1961 O O . ALA A 1 262 ? -8.602 -8.172 -20.172 1 96.31 262 ALA A O 1
ATOM 1962 N N . TRP A 1 263 ? -8.078 -7.066 -18.375 1 95.5 263 TRP A N 1
ATOM 1963 C CA . TRP A 1 263 ? -7.266 -6.055 -19.031 1 95.5 263 TRP A CA 1
ATOM 1964 C C . TRP A 1 263 ? -5.961 -5.824 -18.281 1 95.5 263 TRP A C 1
ATOM 1966 O O . TRP A 1 263 ? -5.953 -5.758 -17.047 1 95.5 263 TRP A O 1
ATOM 1976 N N . GLU A 1 264 ? -4.895 -5.797 -19.031 1 94.81 264 GLU A N 1
ATOM 1977 C CA . GLU A 1 264 ? -3.605 -5.449 -18.438 1 94.81 264 GLU A CA 1
ATOM 1978 C C . GLU A 1 264 ? -3.465 -3.938 -18.281 1 94.81 264 GLU A C 1
ATOM 1980 O O . GLU A 1 264 ? -3.674 -3.184 -19.234 1 94.81 264 GLU A O 1
ATOM 1985 N N . ILE A 1 265 ? -3.041 -3.422 -17.078 1 91.94 265 ILE A N 1
ATOM 1986 C CA . ILE A 1 265 ? -3.148 -1.981 -16.875 1 91.94 265 ILE A CA 1
ATOM 1987 C C . ILE A 1 265 ? -1.755 -1.379 -16.719 1 91.94 265 ILE A C 1
ATOM 1989 O O . ILE A 1 265 ? -1.562 -0.179 -16.922 1 91.94 265 ILE A O 1
ATOM 1993 N N . GLU A 1 266 ? -0.719 -2.076 -16.344 1 92.62 266 GLU A N 1
ATOM 1994 C CA . GLU A 1 266 ? 0.601 -1.545 -16.031 1 92.62 266 GLU A CA 1
ATOM 1995 C C . GLU A 1 266 ? 1.259 -0.917 -17.25 1 92.62 266 GLU A C 1
ATOM 1997 O O . GLU A 1 266 ? 1.827 0.174 -17.172 1 92.62 266 GLU A O 1
ATOM 2002 N N . ALA A 1 267 ? 1.197 -1.646 -18.375 1 91.38 267 ALA A N 1
ATOM 2003 C CA . ALA A 1 267 ? 1.869 -1.183 -19.578 1 91.38 267 ALA A CA 1
ATOM 2004 C C . ALA A 1 267 ? 1.328 0.174 -20.031 1 91.38 267 ALA A C 1
ATOM 2006 O O . ALA A 1 267 ? 2.086 1.032 -20.484 1 91.38 267 ALA A O 1
ATOM 2007 N N . ASN A 1 268 ? 0.035 0.349 -19.922 1 91 268 ASN A N 1
ATOM 2008 C CA . ASN A 1 268 ? -0.568 1.618 -20.312 1 91 268 ASN A CA 1
ATOM 2009 C C . ASN A 1 268 ? -0.177 2.744 -19.359 1 91 268 ASN A C 1
ATOM 2011 O O . ASN A 1 268 ? 0.075 3.869 -19.781 1 91 268 ASN A O 1
ATOM 2015 N N . ILE A 1 269 ? -0.138 2.434 -18.141 1 89.75 269 ILE A N 1
ATOM 2016 C CA . ILE A 1 269 ? 0.263 3.43 -17.156 1 89.75 269 ILE A CA 1
ATOM 2017 C C . ILE A 1 269 ? 1.708 3.854 -17.406 1 89.75 269 ILE A C 1
ATOM 2019 O O . ILE A 1 269 ? 2.029 5.043 -17.359 1 89.75 269 ILE A O 1
ATOM 2023 N N . ASP A 1 270 ? 2.512 2.914 -17.672 1 89.69 270 ASP A N 1
ATOM 2024 C CA . ASP A 1 270 ? 3.914 3.191 -17.969 1 89.69 270 ASP A CA 1
ATOM 2025 C C . ASP A 1 270 ? 4.055 4.008 -19.25 1 89.69 270 ASP A C 1
ATOM 2027 O O . ASP A 1 270 ? 4.812 4.98 -19.297 1 89.69 270 ASP A O 1
ATOM 2031 N N . ARG A 1 271 ? 3.369 3.59 -20.281 1 91.12 271 ARG A N 1
ATOM 2032 C CA . ARG A 1 271 ? 3.43 4.262 -21.578 1 91.12 271 ARG A CA 1
ATOM 2033 C C . ARG A 1 271 ? 3.01 5.723 -21.453 1 91.12 271 ARG A C 1
ATOM 2035 O O . ARG A 1 271 ? 3.568 6.59 -22.125 1 91.12 271 ARG A O 1
ATOM 2042 N N . LEU A 1 272 ? 2.059 6.023 -20.578 1 92.12 272 LEU A N 1
ATOM 2043 C CA . LEU A 1 272 ? 1.475 7.355 -20.469 1 92.12 272 LEU A CA 1
ATOM 2044 C C . LEU A 1 272 ? 2.203 8.188 -19.422 1 92.12 272 LEU A C 1
ATOM 2046 O O . LEU A 1 272 ? 1.803 9.312 -19.125 1 92.12 272 LEU A O 1
ATOM 2050 N N . GLN A 1 273 ? 3.279 7.668 -18.875 1 90.88 273 GLN A N 1
ATOM 2051 C CA . GLN A 1 273 ? 4.004 8.328 -17.797 1 90.88 273 GLN A CA 1
ATOM 2052 C C . GLN A 1 273 ? 4.414 9.742 -18.188 1 90.88 273 GLN A C 1
ATOM 2054 O O . GLN A 1 273 ? 4.234 10.688 -17.422 1 90.88 273 GLN A O 1
ATOM 2059 N N . PRO A 1 274 ? 4.945 10.023 -19.438 1 91.38 274 PRO A N 1
ATOM 2060 C CA . PRO A 1 274 ? 5.285 11.398 -19.797 1 91.38 274 PRO A CA 1
ATOM 2061 C C . PRO A 1 274 ? 4.078 12.328 -19.766 1 91.38 274 PRO A C 1
ATOM 2063 O O . PRO A 1 274 ? 4.234 13.547 -19.609 1 91.38 274 PRO A O 1
ATOM 2066 N N . GLN A 1 275 ? 2.896 11.734 -19.875 1 91 275 GLN A N 1
ATOM 2067 C CA . GLN A 1 275 ? 1.695 12.562 -19.891 1 91 275 GLN A CA 1
ATOM 2068 C C . GLN A 1 275 ? 1.216 12.852 -18.469 1 91 275 GLN A C 1
ATOM 2070 O O . GLN A 1 275 ? 0.785 13.969 -18.172 1 91 275 GLN A O 1
ATOM 2075 N N . TRP A 1 276 ? 1.34 11.867 -17.625 1 88.75 276 TRP A N 1
ATOM 2076 C CA . TRP A 1 276 ? 0.771 12.133 -16.297 1 88.75 276 TRP A CA 1
ATOM 2077 C C . TRP A 1 276 ? 1.84 12.641 -15.336 1 88.75 276 TRP A C 1
ATOM 2079 O O . TRP A 1 276 ? 1.528 13.32 -14.359 1 88.75 2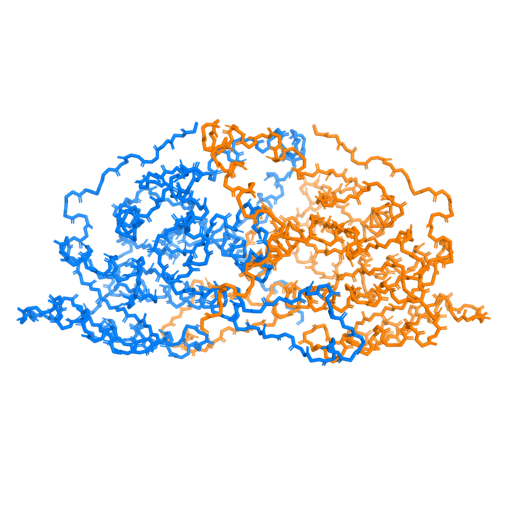76 TRP A O 1
ATOM 2089 N N . LEU A 1 277 ? 3.094 12.367 -15.555 1 89.81 277 LEU A N 1
ATOM 2090 C CA . LEU A 1 277 ? 4.172 12.844 -14.695 1 89.81 277 LEU A CA 1
ATOM 2091 C C . LEU A 1 277 ? 4.895 14.023 -15.336 1 89.81 277 LEU A C 1
ATOM 2093 O O . LEU A 1 277 ? 5.598 14.766 -14.656 1 89.81 277 LEU A O 1
ATOM 2097 N N . GLY A 1 278 ? 4.801 14.242 -16.609 1 90.25 278 GLY A N 1
ATOM 2098 C CA . GLY A 1 278 ? 5.562 15.227 -17.344 1 90.25 278 GLY A CA 1
ATOM 2099 C C . GLY A 1 278 ? 6.758 14.641 -18.078 1 90.25 278 GLY A C 1
ATOM 2100 O O . GLY A 1 278 ? 7.418 13.734 -17.562 1 90.25 278 GLY A O 1
ATOM 2101 N N . GLU A 1 279 ? 7.016 15.133 -19.266 1 90.5 279 GLU A N 1
ATOM 2102 C CA . GLU A 1 279 ? 8.078 14.602 -20.125 1 90.5 279 GLU A CA 1
ATOM 2103 C C . GLU A 1 279 ? 9.438 14.719 -19.438 1 90.5 279 GLU A C 1
ATOM 2105 O O . GLU A 1 279 ? 10.203 13.75 -19.391 1 90.5 279 GLU A O 1
ATOM 2110 N N . GLU A 1 280 ? 9.703 15.883 -18.938 1 89.31 280 GLU A N 1
ATOM 2111 C CA . GLU A 1 280 ? 11.008 16.125 -18.328 1 89.31 280 GLU A CA 1
ATOM 2112 C C . GLU A 1 280 ? 11.18 15.273 -17.062 1 89.31 280 GLU A C 1
ATOM 2114 O O . GLU A 1 280 ? 12.227 14.656 -16.859 1 89.31 280 GLU A O 1
ATOM 2119 N N . ASN A 1 281 ? 10.172 15.25 -16.266 1 89.06 281 ASN A N 1
ATOM 2120 C CA . ASN A 1 281 ? 10.211 14.453 -15.047 1 89.06 281 ASN A CA 1
ATOM 2121 C C . ASN A 1 281 ? 10.398 12.969 -15.359 1 89.06 281 ASN A C 1
ATOM 2123 O O . ASN A 1 281 ? 11.141 12.273 -14.656 1 89.06 281 ASN A O 1
ATOM 2127 N N . SER A 1 282 ? 9.719 12.516 -16.375 1 89.5 282 SER A N 1
ATOM 2128 C CA . SER A 1 282 ? 9.836 11.117 -16.781 1 89.5 282 SER A CA 1
ATOM 2129 C C . SER A 1 282 ? 11.258 10.781 -17.219 1 89.5 282 SER A C 1
ATOM 2131 O O . SER A 1 282 ? 11.781 9.719 -16.875 1 89.5 282 SER A O 1
ATOM 2133 N N . ARG A 1 283 ? 11.859 11.695 -17.953 1 88.94 283 ARG A N 1
ATOM 2134 C CA . ARG A 1 283 ? 13.234 11.5 -18.406 1 88.94 283 ARG A CA 1
ATOM 2135 C C . ARG A 1 283 ? 14.195 11.445 -17.234 1 88.94 283 ARG A C 1
ATOM 2137 O O . ARG A 1 283 ? 15.062 10.578 -17.172 1 88.94 283 ARG A O 1
ATOM 2144 N N . THR A 1 284 ? 14 12.344 -16.344 1 88.44 284 THR A N 1
ATOM 2145 C CA . THR A 1 284 ? 14.875 12.406 -15.18 1 88.44 284 THR A CA 1
ATOM 2146 C C . THR A 1 284 ? 14.68 11.172 -14.297 1 88.44 284 THR A C 1
ATOM 2148 O O . THR A 1 284 ? 15.656 10.633 -13.758 1 88.44 284 THR A O 1
ATOM 2151 N N . LEU A 1 285 ? 13.477 10.805 -14.133 1 86.62 285 LEU A N 1
ATOM 2152 C CA . LEU A 1 285 ? 13.172 9.609 -13.344 1 86.62 285 LEU A CA 1
ATOM 2153 C C . LEU A 1 285 ? 13.852 8.383 -13.945 1 86.62 285 LEU A C 1
ATOM 2155 O O . LEU A 1 285 ? 14.383 7.539 -13.211 1 86.62 285 LEU A O 1
ATOM 2159 N N . ARG A 1 286 ? 13.805 8.258 -15.25 1 85.5 286 ARG A N 1
ATOM 2160 C CA . ARG A 1 286 ? 14.445 7.137 -15.93 1 85.5 286 ARG A CA 1
ATOM 2161 C C . ARG A 1 286 ? 15.945 7.125 -15.664 1 85.5 286 ARG A C 1
ATOM 2163 O O . ARG A 1 286 ? 16.531 6.062 -15.422 1 85.5 286 ARG A O 1
ATOM 2170 N N . ARG A 1 287 ? 16.531 8.289 -15.664 1 84.12 287 ARG A N 1
ATOM 2171 C CA . ARG A 1 287 ? 17.953 8.406 -15.391 1 84.12 287 ARG A CA 1
ATOM 2172 C C . ARG A 1 287 ? 18.266 8.023 -13.945 1 84.12 287 ARG A C 1
ATOM 2174 O O . ARG A 1 287 ? 19.281 7.375 -13.672 1 84.12 287 ARG A O 1
ATOM 2181 N N . GLY A 1 288 ? 17.453 8.438 -13.078 1 83.06 288 GLY A N 1
ATOM 2182 C CA . GLY A 1 288 ? 17.625 8.055 -11.688 1 83.06 288 GLY A CA 1
ATOM 2183 C C . GLY A 1 288 ? 17.531 6.555 -11.469 1 83.06 288 GLY A C 1
ATOM 2184 O O . GLY A 1 288 ? 18.312 5.98 -10.711 1 83.06 288 GLY A O 1
ATOM 2185 N N . GLN A 1 289 ? 16.578 5.973 -12.133 1 79.38 289 GLN A N 1
ATOM 2186 C CA . GLN A 1 289 ? 16.406 4.527 -12.039 1 79.38 289 GLN A CA 1
ATOM 2187 C C . GLN A 1 289 ? 17.656 3.789 -12.531 1 79.38 289 GLN A C 1
ATOM 2189 O O . GLN A 1 289 ? 18 2.74 -11.984 1 79.38 289 GLN A O 1
ATOM 2194 N N . GLN A 1 290 ? 18.266 4.32 -13.516 1 79.44 290 GLN A N 1
ATOM 2195 C CA . GLN A 1 290 ? 19.484 3.725 -14.039 1 79.44 290 GLN A CA 1
ATOM 2196 C C . GLN A 1 290 ? 20.609 3.773 -13 1 79.44 290 GLN A C 1
ATOM 2198 O O . GLN A 1 290 ? 21.406 2.834 -12.891 1 79.44 290 GLN A O 1
ATOM 2203 N N . VAL A 1 291 ? 20.625 4.832 -12.258 1 78.88 291 VAL A N 1
ATOM 2204 C CA . VAL A 1 291 ? 21.641 4.98 -11.211 1 78.88 291 VAL A CA 1
ATOM 2205 C C . VAL A 1 291 ? 21.375 3.977 -10.094 1 78.88 291 VAL A C 1
ATOM 2207 O O . VAL A 1 291 ? 22.312 3.396 -9.539 1 78.88 291 VAL A O 1
ATOM 2210 N N . LEU A 1 292 ? 20.109 3.809 -9.766 1 76.31 292 LEU A N 1
ATOM 2211 C CA . LEU A 1 292 ? 19.75 2.896 -8.688 1 76.31 292 LEU A CA 1
ATOM 2212 C C . LEU A 1 292 ? 20 1.447 -9.094 1 76.31 292 LEU A C 1
ATOM 2214 O O . LEU A 1 292 ? 20.312 0.609 -8.242 1 76.31 292 LEU A O 1
ATOM 2218 N N . GLY A 1 293 ? 20.047 1.191 -10.344 1 65.94 293 GLY A N 1
ATOM 2219 C CA . GLY A 1 293 ? 20.312 -0.143 -10.852 1 65.94 293 GLY A CA 1
ATOM 2220 C C . GLY A 1 293 ? 19.359 -1.191 -10.312 1 65.94 293 GLY A C 1
ATOM 2221 O O . GLY A 1 293 ? 18.156 -0.957 -10.234 1 65.94 293 GLY A O 1
ATOM 2222 N N . SER A 1 294 ? 19.969 -2.395 -10.086 1 59.94 294 SER A N 1
ATOM 2223 C CA . SER A 1 294 ? 19.172 -3.531 -9.641 1 59.94 294 SER A CA 1
ATOM 2224 C C . SER A 1 294 ? 18.875 -3.443 -8.141 1 59.94 294 SER A C 1
ATOM 2226 O O . SER A 1 294 ? 18.047 -4.191 -7.625 1 59.94 294 SER A O 1
ATOM 2228 N N . GLY A 1 295 ? 19.266 -2.447 -7.438 1 60.72 295 GLY A N 1
ATOM 2229 C CA . GLY A 1 295 ? 19.031 -2.311 -6.008 1 60.72 295 GLY A CA 1
ATOM 2230 C C . GLY A 1 295 ? 19.938 -3.203 -5.176 1 60.72 295 GLY A C 1
ATOM 2231 O O . GLY A 1 295 ? 19.875 -3.186 -3.945 1 60.72 295 GLY A O 1
ATOM 2232 N N . GLU A 1 296 ? 20.672 -4.203 -5.754 1 55.94 296 GLU A N 1
ATOM 2233 C CA . GLU A 1 296 ? 21.438 -5.199 -5.027 1 55.94 296 GLU A CA 1
ATOM 2234 C C . GLU A 1 296 ? 22.328 -4.551 -3.969 1 55.94 296 GLU A C 1
ATOM 2236 O O . GLU A 1 296 ? 22.562 -5.125 -2.902 1 55.94 296 GLU A O 1
ATOM 2241 N N . GLY A 1 297 ? 22.75 -3.408 -4.16 1 53.28 297 GLY A N 1
ATOM 2242 C CA . GLY A 1 297 ? 23.688 -2.826 -3.209 1 53.28 297 GLY A CA 1
ATOM 2243 C C . GLY A 1 297 ? 23.031 -1.819 -2.277 1 53.28 297 GLY A C 1
ATOM 2244 O O . GLY A 1 297 ? 23.719 -1.215 -1.442 1 53.28 297 GLY A O 1
ATOM 2245 N N . TRP A 1 298 ? 21.688 -1.703 -2.346 1 52.72 298 TRP A N 1
ATOM 2246 C CA . TRP A 1 298 ? 21.141 -0.567 -1.619 1 52.72 298 TRP A CA 1
ATOM 2247 C C . TRP A 1 298 ? 20.703 -0.978 -0.214 1 52.72 298 TRP A C 1
ATOM 2249 O O . TRP A 1 298 ? 20.578 -0.132 0.675 1 52.72 298 TRP A O 1
ATOM 2259 N N . GLY A 1 299 ? 20.297 -2.215 -0.039 1 50.34 299 GLY A N 1
ATOM 2260 C CA . GLY A 1 299 ? 19.891 -2.652 1.283 1 50.34 299 GLY A CA 1
ATOM 2261 C C . GLY A 1 299 ? 20.953 -2.459 2.34 1 50.34 299 GLY A C 1
ATOM 2262 O O . GLY A 1 299 ? 20.641 -2.275 3.52 1 50.34 299 GLY A O 1
ATOM 2263 N N . LYS A 1 300 ? 22.172 -2.77 1.956 1 44.66 300 LYS A N 1
ATOM 2264 C CA . LYS A 1 300 ? 23.266 -2.604 2.908 1 44.66 300 LYS A CA 1
ATOM 2265 C C . LYS A 1 300 ? 23.453 -1.135 3.273 1 44.66 300 LYS A C 1
ATOM 2267 O O . LYS A 1 300 ? 24.156 -0.817 4.242 1 44.66 300 LYS A O 1
ATOM 2272 N N . LEU A 1 301 ? 22.953 -0.389 2.52 1 41.47 301 LEU A N 1
ATOM 2273 C CA . LEU A 1 301 ? 23.281 1.023 2.674 1 41.47 301 LEU A CA 1
ATOM 2274 C C . LEU A 1 301 ? 22.328 1.696 3.658 1 41.47 301 LEU A C 1
ATOM 2276 O O . LEU A 1 301 ? 22.578 2.832 4.082 1 41.47 301 LEU A O 1
ATOM 2280 N N . PHE A 1 302 ? 21.234 0.958 3.832 1 39.69 302 PHE A N 1
ATOM 2281 C CA . PHE A 1 302 ? 20.25 1.607 4.695 1 39.69 302 PHE A CA 1
ATOM 2282 C C . PHE A 1 302 ? 20.344 1.07 6.117 1 39.69 302 PHE A C 1
ATOM 2284 O O . PHE A 1 302 ? 19.328 0.855 6.773 1 39.69 302 PHE A O 1
ATOM 2291 N N . THR A 1 303 ? 21.453 0.388 6.445 1 33.19 303 THR A N 1
ATOM 2292 C CA . THR A 1 303 ? 21.562 -0.039 7.836 1 33.19 303 THR A CA 1
ATOM 2293 C C . THR A 1 303 ? 21.438 1.155 8.781 1 33.19 303 THR A C 1
ATOM 2295 O O . THR A 1 303 ? 22.188 2.123 8.664 1 33.19 303 THR A O 1
ATOM 2298 N N . VAL A 1 304 ? 20.172 1.383 9.102 1 28.92 304 VAL A N 1
ATOM 2299 C CA . VAL A 1 304 ? 20.031 2.332 10.203 1 28.92 304 VAL A CA 1
ATOM 2300 C C . VAL A 1 304 ? 20.703 1.776 11.453 1 28.92 304 VAL A C 1
ATOM 2302 O O . VAL A 1 304 ? 20.609 0.578 11.734 1 28.92 304 VAL A O 1
ATOM 2305 N N . MET B 1 1 ? 1.345 18.719 -17.672 1 57.75 1 MET B N 1
ATOM 2306 C CA . MET B 1 1 ? 1.422 18.5 -16.234 1 57.75 1 MET B CA 1
ATOM 2307 C C . MET B 1 1 ? 1.794 19.781 -15.5 1 57.75 1 MET B C 1
ATOM 2309 O O . MET B 1 1 ? 2.797 20.422 -15.828 1 57.75 1 MET B O 1
ATOM 2313 N N . ALA B 1 2 ? 0.789 20.328 -14.75 1 67.5 2 ALA B N 1
ATOM 2314 C CA . ALA B 1 2 ? 1.207 21.641 -14.297 1 67.5 2 ALA B CA 1
ATOM 2315 C C . ALA B 1 2 ? 1.987 21.562 -12.992 1 67.5 2 ALA B C 1
ATOM 2317 O O . ALA B 1 2 ? 1.597 20.828 -12.07 1 67.5 2 ALA B O 1
ATOM 2318 N N . GLN B 1 3 ? 3.205 22.031 -13.023 1 87.44 3 GLN B N 1
ATOM 2319 C CA . GLN B 1 3 ? 4.027 22.297 -11.844 1 87.44 3 GLN B CA 1
ATOM 2320 C C . GLN B 1 3 ? 3.236 23.047 -10.781 1 87.44 3 GLN B C 1
ATOM 2322 O O . GLN B 1 3 ? 2.451 23.953 -11.109 1 87.44 3 GLN B O 1
ATOM 2327 N N . TYR B 1 4 ? 3.277 22.5 -9.547 1 93.44 4 TYR B N 1
ATOM 2328 C CA . TYR B 1 4 ? 2.686 23.203 -8.414 1 93.44 4 TYR B CA 1
ATOM 2329 C C . TYR B 1 4 ? 3.549 24.391 -7.996 1 93.44 4 TYR B C 1
ATOM 2331 O O . TYR B 1 4 ? 4.547 24.219 -7.293 1 93.44 4 TYR B O 1
ATOM 2339 N N . THR B 1 5 ? 3.127 25.641 -8.383 1 92 5 THR B N 1
ATOM 2340 C CA . THR B 1 5 ? 3.973 26.812 -8.195 1 92 5 THR B CA 1
ATOM 2341 C C . THR B 1 5 ? 3.359 27.766 -7.18 1 92 5 THR B C 1
ATOM 2343 O O . THR B 1 5 ? 3.891 28.859 -6.941 1 92 5 THR B O 1
ATOM 2346 N N . LYS B 1 6 ? 2.242 27.391 -6.621 1 92.62 6 LYS B N 1
ATOM 2347 C CA . LYS B 1 6 ? 1.607 28.266 -5.648 1 92.62 6 LYS B CA 1
ATOM 2348 C C . LYS B 1 6 ? 2.541 28.547 -4.473 1 92.62 6 LYS B C 1
ATOM 2350 O O . LYS B 1 6 ? 3.148 27.625 -3.922 1 92.62 6 LYS B O 1
ATOM 2355 N N . GLU B 1 7 ? 2.691 29.766 -4.129 1 94.25 7 GLU B N 1
ATOM 2356 C CA . GLU B 1 7 ? 3.521 30.156 -2.996 1 94.25 7 GLU B CA 1
ATOM 2357 C C . GLU B 1 7 ? 2.736 30.094 -1.688 1 94.25 7 GLU B C 1
ATOM 2359 O O . GLU B 1 7 ? 1.504 30.109 -1.698 1 94.25 7 GLU B O 1
ATOM 2364 N N . LEU B 1 8 ? 3.473 29.969 -0.598 1 95.62 8 LEU B N 1
ATOM 2365 C CA . LEU B 1 8 ? 2.816 30.031 0.704 1 95.62 8 LEU B CA 1
ATOM 2366 C C . LEU B 1 8 ? 2.174 31.391 0.931 1 95.62 8 LEU B C 1
ATOM 2368 O O . LEU B 1 8 ? 2.859 32.406 0.922 1 95.62 8 LEU B O 1
ATOM 2372 N N . ALA B 1 9 ? 0.895 31.375 1.077 1 92.75 9 ALA B N 1
ATOM 2373 C CA . ALA B 1 9 ? 0.21 32.625 1.325 1 92.75 9 ALA B CA 1
ATOM 2374 C C . ALA B 1 9 ? 0.685 33.281 2.631 1 92.75 9 ALA B C 1
ATOM 2376 O O . ALA B 1 9 ? 0.797 32.594 3.652 1 92.75 9 ALA B O 1
ATOM 2377 N N . PRO B 1 10 ? 0.991 34.594 2.525 1 92.88 10 PRO B N 1
ATOM 2378 C CA . PRO B 1 10 ? 1.413 35.25 3.764 1 92.88 10 PRO B CA 1
ATOM 2379 C C . PRO B 1 10 ? 0.425 35.031 4.91 1 92.88 10 PRO B C 1
ATOM 2381 O O . PRO B 1 10 ? -0.782 35.219 4.73 1 92.88 10 PRO B O 1
ATOM 2384 N N . GLY B 1 11 ? 0.932 34.562 6.027 1 95 11 GLY B N 1
ATOM 2385 C CA . GLY B 1 11 ? 0.114 34.406 7.223 1 95 11 GLY B CA 1
ATOM 2386 C C . GLY B 1 11 ? -0.725 33.156 7.23 1 95 11 GLY B C 1
ATOM 2387 O O . GLY B 1 11 ? -1.476 32.906 8.172 1 95 11 GLY B O 1
ATOM 2388 N N . SER B 1 12 ? -0.597 32.344 6.191 1 95.19 12 SER B N 1
ATOM 2389 C CA . SER B 1 12 ? -1.446 31.156 6.082 1 95.19 12 SER B CA 1
ATOM 2390 C C . SER B 1 12 ? -1.175 30.172 7.215 1 95.19 12 SER B C 1
ATOM 2392 O O . SER B 1 12 ? -2.059 29.406 7.602 1 95.19 12 SER B O 1
ATOM 2394 N N . LEU B 1 13 ? -0.001 30.234 7.812 1 97.44 13 LEU B N 1
ATOM 2395 C CA . LEU B 1 13 ? 0.333 29.312 8.898 1 97.44 13 LEU B CA 1
ATOM 2396 C C . LEU B 1 13 ? 0.353 30.047 10.234 1 97.44 13 LEU B C 1
ATOM 2398 O O . LEU B 1 13 ? 0.579 29.422 11.281 1 97.44 13 LEU B O 1
ATOM 2402 N N . LYS B 1 14 ? 0.134 31.375 10.188 1 96.75 14 LYS B N 1
ATOM 2403 C CA . LYS B 1 14 ? 0.19 32.156 11.422 1 96.75 14 LYS B CA 1
ATOM 2404 C C . LYS B 1 14 ? -0.816 31.641 12.445 1 96.75 14 LYS B C 1
ATOM 2406 O O . LYS B 1 14 ? -1.998 31.484 12.141 1 96.75 14 LYS B O 1
ATOM 2411 N N . ASP B 1 15 ? -0.371 31.312 13.578 1 95.69 15 ASP B N 1
ATOM 2412 C CA . ASP B 1 15 ? -1.116 30.891 14.766 1 95.69 15 ASP B CA 1
ATOM 2413 C C . ASP B 1 15 ? -1.783 29.531 14.547 1 95.69 15 ASP B C 1
ATOM 2415 O O . ASP B 1 15 ? -2.643 29.125 15.328 1 95.69 15 ASP B O 1
ATOM 2419 N N . LYS B 1 16 ? -1.485 28.906 13.422 1 97.5 16 LYS B N 1
ATOM 2420 C CA . LYS B 1 16 ? -1.97 27.531 13.219 1 97.5 16 LYS B CA 1
ATOM 2421 C C . LYS B 1 16 ? -1.195 26.547 14.078 1 97.5 16 LYS B C 1
ATOM 2423 O O . LYS B 1 16 ? -0.009 26.75 14.352 1 97.5 16 LYS B O 1
ATOM 2428 N N . VAL B 1 17 ? -1.895 25.547 14.523 1 98.31 17 VAL B N 1
ATOM 2429 C CA . VAL B 1 17 ? -1.27 24.484 15.305 1 98.31 17 VAL B CA 1
ATOM 2430 C C . VAL B 1 17 ? -1.094 23.234 14.43 1 98.31 17 VAL B C 1
ATOM 2432 O O . VAL B 1 17 ? -2.072 22.672 13.938 1 98.31 17 VAL B O 1
ATOM 2435 N N . ILE B 1 18 ? 0.142 22.781 14.242 1 98.81 18 ILE B N 1
ATOM 2436 C CA . ILE B 1 18 ? 0.489 21.625 13.414 1 98.81 18 ILE B CA 1
ATOM 2437 C C . ILE B 1 18 ? 1.042 20.516 14.297 1 98.81 18 ILE B C 1
ATOM 2439 O O . ILE B 1 18 ? 1.934 20.734 15.117 1 98.81 18 ILE B O 1
ATOM 2443 N N . VAL B 1 19 ? 0.459 19.359 14.227 1 98.94 19 VAL B N 1
ATOM 2444 C CA . VAL B 1 19 ? 1.021 18.156 14.852 1 98.94 19 VAL B CA 1
ATOM 2445 C C . VAL B 1 19 ? 1.752 17.312 13.812 1 98.94 19 VAL B C 1
ATOM 2447 O O . VAL B 1 19 ? 1.2 17.016 12.75 1 98.94 19 VAL B O 1
ATOM 2450 N N . LEU B 1 20 ? 2.963 16.938 14.102 1 98.44 20 LEU B N 1
ATOM 2451 C CA . LEU B 1 20 ? 3.838 16.312 13.117 1 98.44 20 LEU B CA 1
ATOM 2452 C C . LEU B 1 20 ? 4.574 15.125 13.734 1 98.44 20 LEU B C 1
ATOM 2454 O O . LEU B 1 20 ? 5.09 15.219 14.852 1 98.44 20 LEU B O 1
ATOM 2458 N N . THR B 1 21 ? 4.535 13.969 13.094 1 98.81 21 THR B N 1
ATOM 2459 C CA . THR B 1 21 ? 5.434 12.883 13.461 1 98.81 21 THR B CA 1
ATOM 2460 C C . THR B 1 21 ? 6.668 12.867 12.562 1 98.81 21 THR B C 1
ATOM 2462 O O . THR B 1 21 ? 6.594 13.266 11.398 1 98.81 21 THR B O 1
ATOM 2465 N N . GLY B 1 22 ? 7.754 12.359 13.102 1 97.94 22 GLY B N 1
ATOM 2466 C CA . GLY B 1 22 ? 8.992 12.375 12.344 1 97.94 22 GLY B CA 1
ATOM 2467 C C . GLY B 1 22 ? 9.602 13.758 12.211 1 97.94 22 GLY B C 1
ATOM 2468 O O . GLY B 1 22 ? 10.07 14.141 11.141 1 97.94 22 GLY B O 1
ATOM 2469 N N . GLY B 1 23 ? 9.562 14.508 13.273 1 97.88 23 GLY B N 1
ATOM 2470 C CA . GLY B 1 23 ? 9.891 15.914 13.164 1 97.88 23 GLY B CA 1
ATOM 2471 C C . GLY B 1 23 ? 11.297 16.234 13.648 1 97.88 23 GLY B C 1
ATOM 2472 O O . GLY B 1 23 ? 11.703 17.406 13.656 1 97.88 23 GLY B O 1
ATOM 2473 N N . ALA B 1 24 ? 12.102 15.188 14.023 1 96.81 24 ALA B N 1
ATOM 2474 C CA . ALA B 1 24 ? 13.367 15.484 14.688 1 96.81 24 ALA B CA 1
ATOM 2475 C C . ALA B 1 24 ? 14.516 15.555 13.68 1 96.81 24 ALA B C 1
ATOM 2477 O O . ALA B 1 24 ? 15.594 16.062 13.992 1 96.81 24 ALA B O 1
ATOM 2478 N N . ASN B 1 25 ? 14.336 15.039 12.477 1 93.88 25 ASN B N 1
ATOM 2479 C CA . ASN B 1 25 ? 15.414 15.008 11.5 1 93.88 25 ASN B CA 1
ATOM 2480 C C . ASN B 1 25 ? 14.891 15.242 10.086 1 93.88 25 ASN B C 1
ATOM 2482 O O . ASN B 1 25 ? 13.68 15.195 9.852 1 93.88 25 ASN B O 1
ATOM 2486 N N . GLY B 1 26 ? 15.773 15.609 9.234 1 95.06 26 GLY B N 1
ATOM 2487 C CA . GLY B 1 26 ? 15.492 15.625 7.805 1 95.06 26 GLY B CA 1
ATOM 2488 C C . GLY B 1 26 ? 14.375 16.578 7.426 1 95.06 26 GLY B C 1
ATOM 2489 O O . GLY B 1 26 ? 14.398 17.75 7.805 1 95.06 26 GLY B O 1
ATOM 2490 N N . ILE B 1 27 ? 13.484 16.094 6.617 1 96.62 27 ILE B N 1
ATOM 2491 C CA . ILE B 1 27 ? 12.375 16.875 6.086 1 96.62 27 ILE B CA 1
ATOM 2492 C C . ILE B 1 27 ? 11.5 17.375 7.23 1 96.62 27 ILE B C 1
ATOM 2494 O O . ILE B 1 27 ? 11.109 18.547 7.254 1 96.62 27 ILE B O 1
ATOM 2498 N N . GLY B 1 28 ? 11.266 16.484 8.211 1 98 28 GLY B N 1
ATOM 2499 C CA . GLY B 1 28 ? 10.422 16.844 9.344 1 98 28 GLY B CA 1
ATOM 2500 C C . GLY B 1 28 ? 11 17.984 10.172 1 98 28 GLY B C 1
ATOM 2501 O O . GLY B 1 28 ? 10.281 18.922 10.531 1 98 28 GLY B O 1
ATOM 2502 N N . ALA B 1 29 ? 12.242 17.875 10.461 1 97.56 29 ALA B N 1
ATOM 2503 C CA . ALA B 1 29 ? 12.906 18.938 11.219 1 97.56 29 ALA B CA 1
ATOM 2504 C C . ALA B 1 29 ? 12.828 20.266 10.484 1 97.56 29 ALA B C 1
ATOM 2506 O O . ALA B 1 29 ? 12.562 21.312 11.094 1 97.56 29 ALA B O 1
ATOM 2507 N N . SER B 1 30 ? 13.07 20.219 9.18 1 97.94 30 SER B N 1
ATOM 2508 C CA . SER B 1 30 ? 12.992 21.422 8.359 1 97.94 30 SER B CA 1
ATOM 2509 C C . SER B 1 30 ? 11.586 22 8.367 1 97.94 30 SER B C 1
ATOM 2511 O O . SER B 1 30 ? 11.422 23.219 8.352 1 97.94 30 SER B O 1
ATOM 2513 N N . LEU B 1 31 ? 10.578 21.125 8.367 1 98.44 31 LEU B N 1
ATOM 2514 C CA . LEU B 1 31 ? 9.203 21.609 8.406 1 98.44 31 LEU B CA 1
ATOM 2515 C C . LEU B 1 31 ? 8.906 22.281 9.734 1 98.44 31 LEU B C 1
ATOM 2517 O O . LEU B 1 31 ? 8.242 23.328 9.773 1 98.44 31 LEU B O 1
ATOM 2521 N N . VAL B 1 32 ? 9.359 21.688 10.844 1 98.12 32 VAL B N 1
ATOM 2522 C CA . VAL B 1 32 ? 9.164 22.297 12.156 1 98.12 32 VAL B CA 1
ATOM 2523 C C . VAL B 1 32 ? 9.727 23.703 12.164 1 98.12 32 VAL B C 1
ATOM 2525 O O . VAL B 1 32 ? 9.031 24.656 12.523 1 98.12 32 VAL B O 1
ATOM 2528 N N . GLU B 1 33 ? 10.914 23.859 11.727 1 97.19 33 GLU B N 1
ATOM 2529 C CA . GLU B 1 33 ? 11.586 25.156 11.742 1 97.19 33 GLU B CA 1
ATOM 2530 C C . GLU B 1 33 ? 10.906 26.156 10.805 1 97.19 33 GLU B C 1
ATOM 2532 O O . GLU B 1 33 ? 10.633 27.281 11.195 1 97.19 33 GLU B O 1
ATOM 2537 N N . TYR B 1 34 ? 10.641 25.719 9.625 1 97.62 34 TYR B N 1
ATOM 2538 C CA . TYR B 1 34 ? 10.055 26.594 8.617 1 97.62 34 TYR B CA 1
ATOM 2539 C C . TYR B 1 34 ? 8.656 27.047 9.031 1 97.62 34 TYR B C 1
AT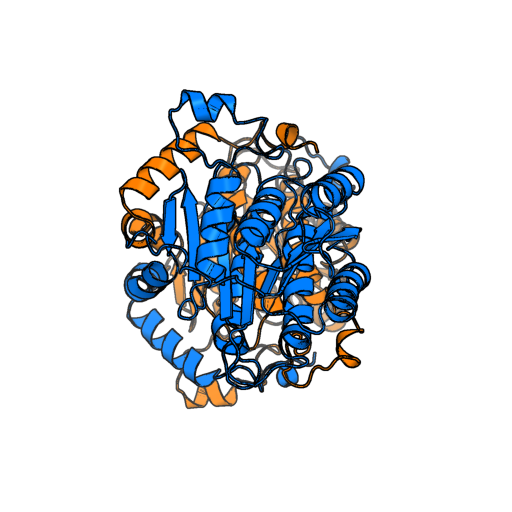OM 2541 O O . TYR B 1 34 ? 8.305 28.219 8.875 1 97.62 34 TYR B O 1
ATOM 2549 N N . ALA B 1 35 ? 7.844 26.156 9.539 1 97.81 35 ALA B N 1
ATOM 2550 C CA . ALA B 1 35 ? 6.48 26.469 9.953 1 97.81 35 ALA B CA 1
ATOM 2551 C C . ALA B 1 35 ? 6.477 27.453 11.117 1 97.81 35 ALA B C 1
ATOM 2553 O O . ALA B 1 35 ? 5.676 28.391 11.133 1 97.81 35 ALA B O 1
ATOM 2554 N N . THR B 1 36 ? 7.363 27.25 12.086 1 96.31 36 THR B N 1
ATOM 2555 C CA . THR B 1 36 ? 7.426 28.156 13.227 1 96.31 36 THR B CA 1
ATOM 2556 C C . THR B 1 36 ? 7.902 29.531 12.797 1 96.31 36 THR B C 1
ATOM 2558 O O . THR B 1 36 ? 7.438 30.547 13.32 1 96.31 36 THR B O 1
ATOM 2561 N N . GLN B 1 37 ? 8.812 29.547 11.867 1 95.44 37 GLN B N 1
ATOM 2562 C CA . GLN B 1 37 ? 9.266 30.828 11.305 1 95.44 37 GLN B CA 1
ATOM 2563 C C . GLN B 1 37 ? 8.117 31.562 10.625 1 95.44 37 GLN B C 1
ATOM 2565 O O . GLN B 1 37 ? 8.133 32.781 10.539 1 95.44 37 GLN B O 1
ATOM 2570 N N . ASN B 1 38 ? 7.191 30.844 10.203 1 96.75 38 ASN B N 1
ATOM 2571 C CA . ASN B 1 38 ? 6.035 31.438 9.539 1 96.75 38 ASN B CA 1
ATOM 2572 C C . ASN B 1 38 ? 4.848 31.562 10.484 1 96.75 38 ASN B C 1
ATOM 2574 O O . ASN B 1 38 ? 3.705 31.688 10.047 1 96.75 38 ASN B O 1
ATOM 2578 N N . GLY B 1 39 ? 5.082 31.453 11.773 1 95.44 39 GLY B N 1
ATOM 2579 C CA . GLY B 1 39 ? 4.121 31.859 12.789 1 95.44 39 GLY B CA 1
ATOM 2580 C C . GLY B 1 39 ? 3.314 30.703 13.344 1 95.44 39 GLY B C 1
ATOM 2581 O O . GLY B 1 39 ? 2.438 30.891 14.188 1 95.44 39 GLY B O 1
ATOM 2582 N N . ALA B 1 40 ? 3.598 29.516 12.953 1 97.25 40 ALA B N 1
ATOM 2583 C CA . ALA B 1 40 ? 2.826 28.359 13.414 1 97.25 40 ALA B CA 1
ATOM 2584 C C . ALA B 1 40 ? 3.324 27.875 14.781 1 97.25 40 ALA B C 1
ATOM 2586 O O . ALA B 1 40 ? 4.438 28.203 15.188 1 97.25 40 ALA B O 1
ATOM 2587 N N . TYR B 1 41 ? 2.451 27.234 15.5 1 97.5 41 TYR B N 1
ATOM 2588 C CA . TYR B 1 41 ? 2.816 26.375 16.609 1 97.5 41 TYR B CA 1
ATOM 2589 C C . TYR B 1 41 ? 2.969 24.922 16.141 1 97.5 41 TYR B C 1
ATOM 2591 O O . TYR B 1 41 ? 2.182 24.438 15.328 1 97.5 41 TYR B O 1
ATOM 2599 N N . VAL B 1 42 ? 4.027 24.266 16.609 1 98.38 42 VAL B N 1
ATOM 2600 C CA . VAL B 1 42 ? 4.254 22.906 16.141 1 98.38 42 VAL B CA 1
ATOM 2601 C C . VAL B 1 42 ? 4.484 21.969 17.328 1 98.38 42 VAL B C 1
ATOM 2603 O O . VAL B 1 42 ? 5.348 22.234 18.156 1 98.38 42 VAL B O 1
ATOM 2606 N N . CYS B 1 43 ? 3.678 20.984 17.5 1 98.62 43 CYS B N 1
ATOM 2607 C CA . CYS B 1 43 ? 3.922 19.844 18.375 1 98.62 43 CYS B CA 1
ATOM 2608 C C . CYS B 1 43 ? 4.406 18.641 17.578 1 98.62 43 CYS B C 1
ATOM 2610 O O . CYS B 1 43 ? 3.658 18.094 16.766 1 98.62 43 CYS B O 1
ATOM 2612 N N . PHE B 1 44 ? 5.664 18.234 17.781 1 98.75 44 PHE B N 1
ATOM 2613 C CA . PHE B 1 44 ? 6.191 17.203 16.891 1 98.75 44 PHE B CA 1
ATOM 2614 C C . PHE B 1 44 ? 6.758 16.031 17.688 1 98.75 44 PHE B C 1
ATOM 2616 O O . PHE B 1 44 ? 7.203 16.219 18.828 1 98.75 44 PHE B O 1
ATOM 2623 N N . GLY B 1 45 ? 6.574 14.891 17.109 1 98.75 45 GLY B N 1
ATOM 2624 C CA . GLY B 1 45 ? 7.02 13.648 17.719 1 98.75 45 GLY B CA 1
ATOM 2625 C C . GLY B 1 45 ? 8.102 12.953 16.922 1 98.75 45 GLY B C 1
ATOM 2626 O O . GLY B 1 45 ? 8.156 13.078 15.695 1 98.75 45 GLY B O 1
ATOM 2627 N N . ASP B 1 46 ? 8.867 12.195 17.562 1 98.5 46 ASP B N 1
ATOM 2628 C CA . ASP B 1 46 ? 9.93 11.375 16.984 1 98.5 46 ASP B CA 1
ATOM 2629 C C . ASP B 1 46 ? 10.508 10.422 18.031 1 98.5 46 ASP B C 1
ATOM 2631 O O . ASP B 1 46 ? 10.258 10.578 19.234 1 98.5 46 ASP B O 1
ATOM 2635 N N . LEU B 1 47 ? 11.258 9.43 17.562 1 97.88 47 LEU B N 1
ATOM 2636 C CA . LEU B 1 47 ? 11.992 8.555 18.484 1 97.88 47 LEU B CA 1
ATOM 2637 C C . LEU B 1 47 ? 13.32 9.18 18.891 1 97.88 47 LEU B C 1
ATOM 2639 O O . LEU B 1 47 ? 13.891 8.82 19.922 1 97.88 47 LEU B O 1
ATOM 2643 N N . ALA B 1 48 ? 13.836 10.07 18.078 1 97.06 48 ALA B N 1
ATOM 2644 C CA . ALA B 1 48 ? 15.141 10.695 18.297 1 97.06 48 ALA B CA 1
ATOM 2645 C C . ALA B 1 48 ? 15.039 11.812 19.328 1 97.06 48 ALA B C 1
ATOM 2647 O O . ALA B 1 48 ? 14.992 12.992 18.984 1 97.06 48 ALA B O 1
ATOM 2648 N N . VAL B 1 49 ? 15.211 11.492 20.594 1 97.75 49 VAL B N 1
ATOM 2649 C CA . VAL B 1 49 ? 14.93 12.406 21.688 1 97.75 49 VAL B CA 1
ATOM 2650 C C . VAL B 1 49 ? 15.938 13.555 21.688 1 97.75 49 VAL B C 1
ATOM 2652 O O . VAL B 1 49 ? 15.555 14.727 21.75 1 97.75 49 VAL B O 1
ATOM 2655 N N . GLU B 1 50 ? 17.172 13.266 21.531 1 97.81 50 GLU B N 1
ATOM 2656 C CA . GLU B 1 50 ? 18.203 14.297 21.578 1 97.81 50 GLU B CA 1
ATOM 2657 C C . GLU B 1 50 ? 18.016 15.312 20.453 1 97.81 50 GLU B C 1
ATOM 2659 O O . GLU B 1 50 ? 18.078 16.531 20.688 1 97.81 50 GLU B O 1
ATOM 2664 N N . ALA B 1 51 ? 17.812 14.82 19.281 1 97 51 ALA B N 1
ATOM 2665 C CA . ALA B 1 51 ? 17.609 15.695 18.125 1 97 51 ALA B CA 1
ATOM 2666 C C . ALA B 1 51 ? 16.328 16.516 18.297 1 97 51 ALA B C 1
ATOM 2668 O O . ALA B 1 51 ? 16.312 17.719 17.984 1 97 51 ALA B O 1
ATOM 2669 N N . GLY B 1 52 ? 15.289 15.891 18.766 1 97.5 52 GLY B N 1
ATOM 2670 C CA . GLY B 1 52 ? 14.023 16.578 18.984 1 97.5 52 GLY B CA 1
ATOM 2671 C C . GLY B 1 52 ? 14.133 17.688 20.016 1 97.5 52 GLY B C 1
ATOM 2672 O O . GLY B 1 52 ? 13.648 18.797 19.781 1 97.5 52 GLY B O 1
ATOM 2673 N N . ASP B 1 53 ? 14.766 17.406 21.109 1 96.5 53 ASP B N 1
ATOM 2674 C CA . ASP B 1 53 ? 14.953 18.391 22.156 1 96.5 53 ASP B CA 1
ATOM 2675 C C . ASP B 1 53 ? 15.781 19.578 21.656 1 96.5 53 ASP B C 1
ATOM 2677 O O . ASP B 1 53 ? 15.508 20.734 22 1 96.5 53 ASP B O 1
ATOM 2681 N N . THR B 1 54 ? 16.75 19.25 20.906 1 95.88 54 THR B N 1
ATOM 2682 C CA . THR B 1 54 ? 17.609 20.297 20.359 1 95.88 54 THR B CA 1
ATOM 2683 C C . THR B 1 54 ? 16.797 21.266 19.484 1 95.88 54 THR B C 1
ATOM 2685 O O . THR B 1 54 ? 16.938 22.484 19.609 1 95.88 54 THR B O 1
ATOM 2688 N N . ILE B 1 55 ? 15.953 20.75 18.625 1 95.19 55 ILE B N 1
ATOM 2689 C CA . ILE B 1 55 ? 15.117 21.578 17.766 1 95.19 55 ILE B CA 1
ATOM 2690 C C . ILE B 1 55 ? 14.164 22.406 18.609 1 95.19 55 ILE B 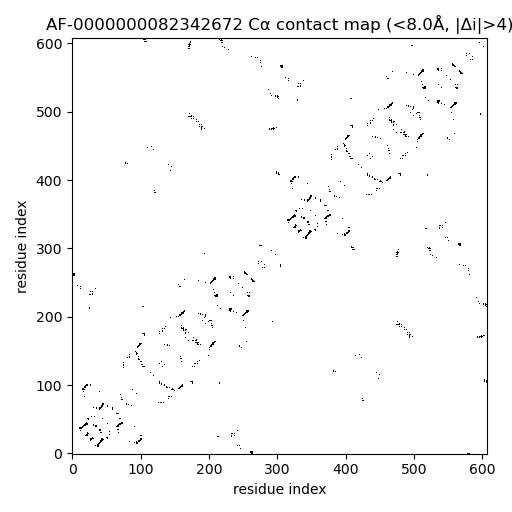C 1
ATOM 2692 O O . ILE B 1 55 ? 14.039 23.625 18.406 1 95.19 55 ILE B O 1
ATOM 2696 N N . ALA B 1 56 ? 13.477 21.766 19.562 1 94.62 56 ALA B N 1
ATOM 2697 C CA . ALA B 1 56 ? 12.523 22.469 20.406 1 94.62 56 ALA B CA 1
ATOM 2698 C C . ALA B 1 56 ? 13.195 23.609 21.156 1 94.62 56 ALA B C 1
ATOM 2700 O O . ALA B 1 56 ? 12.648 24.719 21.234 1 94.62 56 ALA B O 1
ATOM 2701 N N . ASN B 1 57 ? 14.367 23.391 21.656 1 91.94 57 ASN B N 1
ATOM 2702 C CA . ASN B 1 57 ? 15.094 24.391 22.422 1 91.94 57 ASN B CA 1
ATOM 2703 C C . ASN B 1 57 ? 15.555 25.547 21.531 1 91.94 57 ASN B C 1
ATOM 2705 O O . ASN B 1 57 ? 15.547 26.703 21.953 1 91.94 57 ASN B O 1
ATOM 2709 N N . THR B 1 58 ? 15.922 25.203 20.359 1 89.94 58 THR B N 1
ATOM 2710 C CA . THR B 1 58 ? 16.438 26.203 19.422 1 89.94 58 THR B CA 1
ATOM 2711 C C . THR B 1 58 ? 15.312 27.125 18.953 1 89.94 58 THR B C 1
ATOM 2713 O O . THR B 1 58 ? 15.5 28.328 18.828 1 89.94 58 THR B O 1
ATOM 2716 N N . VAL B 1 59 ? 14.25 26.516 18.672 1 89.69 59 VAL B N 1
ATOM 2717 C CA . VAL B 1 59 ? 13.125 27.25 18.094 1 89.69 59 VAL B CA 1
ATOM 2718 C C . VAL B 1 59 ? 12.445 28.078 19.172 1 89.69 59 VAL B C 1
ATOM 2720 O O . VAL B 1 59 ? 12.008 29.203 18.922 1 89.69 59 VAL B O 1
ATOM 2723 N N . ASN B 1 60 ? 12.359 27.469 20.422 1 86.12 60 ASN B N 1
ATOM 2724 C CA . ASN B 1 60 ? 11.648 28.141 21.5 1 86.12 60 ASN B CA 1
ATOM 2725 C C . ASN B 1 60 ? 12.523 29.203 22.172 1 86.12 60 ASN B C 1
ATOM 2727 O O . ASN B 1 60 ? 13.648 28.906 22.578 1 86.12 60 ASN B O 1
ATOM 2731 N N . ASN B 1 61 ? 12.453 30.422 21.734 1 68.06 61 ASN B N 1
ATOM 2732 C CA . ASN B 1 61 ? 13.172 31.531 22.359 1 68.06 61 ASN B CA 1
ATOM 2733 C C . ASN B 1 61 ? 12.32 32.219 23.422 1 68.06 61 ASN B C 1
ATOM 2735 O O . ASN B 1 61 ? 12.062 33.406 23.344 1 68.06 61 ASN B O 1
ATOM 2739 N N . ASN B 1 62 ? 11.836 31.516 24.406 1 64.19 62 ASN B N 1
ATOM 2740 C CA . ASN B 1 62 ? 11.141 32.031 25.578 1 64.19 62 ASN B CA 1
ATOM 2741 C C . ASN B 1 62 ? 9.719 32.469 25.234 1 64.19 62 ASN B C 1
ATOM 2743 O O . ASN B 1 62 ? 9.164 33.375 25.875 1 64.19 62 ASN B O 1
ATOM 2747 N N . SER B 1 63 ? 9.141 31.969 24.188 1 73.31 63 SER B N 1
ATOM 2748 C CA . SER B 1 63 ? 7.75 32.281 23.875 1 73.31 63 SER B CA 1
ATOM 2749 C C . SER B 1 63 ? 6.785 31.469 24.719 1 73.31 63 SER B C 1
ATOM 2751 O O . SER B 1 63 ? 7.074 30.328 25.062 1 73.31 63 SER B O 1
ATOM 2753 N N . SER B 1 64 ? 5.719 32.188 25.328 1 78.62 64 SER B N 1
ATOM 2754 C CA . SER B 1 64 ? 4.617 31.531 26.031 1 78.62 64 SER B CA 1
ATOM 2755 C C . SER B 1 64 ? 3.291 31.766 25.312 1 78.62 64 SER B C 1
ATOM 2757 O O . SER B 1 64 ? 2.885 32.906 25.109 1 78.62 64 SER B O 1
ATOM 2759 N N . PRO B 1 65 ? 2.646 30.703 24.875 1 86.69 65 PRO B N 1
ATOM 2760 C CA . PRO B 1 65 ? 3.137 29.312 24.938 1 86.69 65 PRO B CA 1
ATOM 2761 C C . PRO B 1 65 ? 4.301 29.062 23.984 1 86.69 65 PRO B C 1
ATOM 2763 O O . PRO B 1 65 ? 4.555 29.875 23.078 1 86.69 65 PRO B O 1
ATOM 2766 N N . PRO B 1 66 ? 4.941 27.922 24.25 1 92.5 66 PRO B N 1
ATOM 2767 C CA . PRO B 1 66 ? 6.066 27.656 23.359 1 92.5 66 PRO B CA 1
ATOM 2768 C C . PRO B 1 66 ? 5.633 27.469 21.906 1 92.5 66 PRO B C 1
ATOM 2770 O O . PRO B 1 66 ? 4.551 26.938 21.641 1 92.5 66 PRO B O 1
ATOM 2773 N N . ARG B 1 67 ? 6.469 27.906 21.062 1 94.5 67 ARG B N 1
ATOM 2774 C CA . ARG B 1 67 ? 6.18 27.766 19.641 1 94.5 67 ARG B CA 1
ATOM 2775 C C . ARG B 1 67 ? 6.285 26.312 19.188 1 94.5 67 ARG B C 1
ATOM 2777 O O . ARG B 1 67 ? 5.598 25.891 18.266 1 94.5 67 ARG B O 1
ATOM 2784 N N . THR B 1 68 ? 7.148 25.578 19.859 1 96.38 68 THR B N 1
ATOM 2785 C CA . THR B 1 68 ? 7.273 24.156 19.531 1 96.38 68 THR B CA 1
ATOM 2786 C C . THR B 1 68 ? 7.34 23.312 20.781 1 96.38 68 THR B C 1
ATOM 2788 O O . THR B 1 68 ? 7.84 23.75 21.828 1 96.38 68 THR B O 1
ATOM 2791 N N . ILE B 1 69 ? 6.816 22.141 20.688 1 96.44 69 ILE B N 1
ATOM 2792 C CA . ILE B 1 69 ? 6.891 21.109 21.719 1 96.44 69 ILE B CA 1
ATOM 2793 C C . ILE B 1 69 ? 7.332 19.797 21.109 1 96.44 69 ILE B C 1
ATOM 2795 O O . ILE B 1 69 ? 6.82 19.391 20.062 1 96.44 69 ILE B O 1
ATOM 2799 N N . PHE B 1 70 ? 8.312 19.203 21.766 1 98.31 70 PHE B N 1
ATOM 2800 C CA . PHE B 1 70 ? 8.75 17.859 21.359 1 98.31 70 PHE B CA 1
ATOM 2801 C C . PHE B 1 70 ? 8.18 16.797 22.281 1 98.31 70 PHE B C 1
ATOM 2803 O O . PHE B 1 70 ? 8.164 16.984 23.5 1 98.31 70 PHE B O 1
ATOM 2810 N N . VAL B 1 71 ? 7.645 15.742 21.734 1 98.69 71 VAL B N 1
ATOM 2811 C CA . VAL B 1 71 ? 7.164 14.578 22.469 1 98.69 71 VAL B CA 1
ATOM 2812 C C . VAL B 1 71 ? 7.785 13.305 21.891 1 98.69 71 VAL B C 1
ATOM 2814 O O . VAL B 1 71 ? 7.652 13.039 20.688 1 98.69 71 VAL B O 1
ATOM 2817 N N . LYS B 1 72 ? 8.531 12.523 22.734 1 98.81 72 LYS B N 1
ATOM 2818 C CA . LYS B 1 72 ? 8.984 11.227 22.234 1 98.81 72 LYS B CA 1
ATOM 2819 C C . LYS B 1 72 ? 7.812 10.383 21.734 1 98.81 72 LYS B C 1
ATOM 2821 O O . LYS B 1 72 ? 6.887 10.094 22.5 1 98.81 72 LYS B O 1
ATOM 2826 N N . THR B 1 73 ? 7.875 9.984 20.484 1 98.81 73 THR B N 1
ATOM 2827 C CA . THR B 1 73 ? 6.738 9.312 19.875 1 98.81 73 THR B CA 1
ATOM 2828 C C . THR B 1 73 ? 7.199 8.148 19 1 98.81 73 THR B C 1
ATOM 2830 O O . THR B 1 73 ? 8.047 8.336 18.125 1 98.81 73 THR B O 1
ATOM 2833 N N . ASP B 1 74 ? 6.715 6.977 19.281 1 98.75 74 ASP B N 1
ATOM 2834 C CA . ASP B 1 74 ? 6.828 5.812 18.406 1 98.75 74 ASP B CA 1
ATOM 2835 C C . ASP B 1 74 ? 5.559 5.621 17.578 1 98.75 74 ASP B C 1
ATOM 2837 O O . ASP B 1 74 ? 4.539 5.164 18.094 1 98.75 74 ASP B O 1
ATOM 2841 N N . VAL B 1 75 ? 5.66 5.863 16.297 1 98.56 75 VAL B N 1
ATOM 2842 C CA . VAL B 1 75 ? 4.453 5.902 15.469 1 98.56 75 VAL B CA 1
ATOM 2843 C C . VAL B 1 75 ? 3.912 4.484 15.281 1 98.56 75 VAL B C 1
ATOM 2845 O O . VAL B 1 75 ? 2.77 4.301 14.859 1 98.56 75 VAL B O 1
ATOM 2848 N N . ALA B 1 76 ? 4.742 3.477 15.523 1 98 76 ALA B N 1
ATOM 2849 C CA . ALA B 1 76 ? 4.262 2.1 15.445 1 98 76 ALA B CA 1
ATOM 2850 C C . ALA B 1 76 ? 3.447 1.732 16.672 1 98 76 ALA B C 1
ATOM 2852 O O . ALA B 1 76 ? 2.891 0.635 16.766 1 98 76 ALA B O 1
ATOM 2853 N N . ASN B 1 77 ? 3.418 2.568 17.672 1 98.5 77 ASN B N 1
ATOM 2854 C CA . ASN B 1 77 ? 2.629 2.41 18.891 1 98.5 77 ASN B CA 1
ATOM 2855 C C . ASN B 1 77 ? 1.484 3.416 18.953 1 98.5 77 ASN B C 1
ATOM 2857 O O . ASN B 1 77 ? 1.714 4.613 19.125 1 98.5 77 ASN B O 1
ATOM 2861 N N . TYR B 1 78 ? 0.247 2.898 18.875 1 98.62 78 TYR B N 1
ATOM 2862 C CA . TYR B 1 78 ? -0.944 3.734 18.766 1 98.62 78 TYR B CA 1
ATOM 2863 C C . TYR B 1 78 ? -1.046 4.688 19.953 1 98.62 78 TYR B C 1
ATOM 2865 O O . TYR B 1 78 ? -1.327 5.879 19.781 1 98.62 78 TYR B O 1
ATOM 2873 N N . ASP B 1 79 ? -0.789 4.211 21.172 1 98.69 79 ASP B N 1
ATOM 2874 C CA . ASP B 1 79 ? -0.88 5.031 22.375 1 98.69 79 ASP B CA 1
ATOM 2875 C C . ASP B 1 79 ? 0.159 6.152 22.344 1 98.69 79 ASP B C 1
ATOM 2877 O O . ASP B 1 79 ? -0.089 7.242 22.859 1 98.69 79 ASP B O 1
ATOM 2881 N N . SER B 1 80 ? 1.289 5.832 21.828 1 98.88 80 SER B N 1
ATOM 2882 C CA . SER B 1 80 ? 2.334 6.844 21.719 1 98.88 80 SER B CA 1
ATOM 2883 C C . SER B 1 80 ? 1.89 7.996 20.828 1 98.88 80 SER B C 1
ATOM 2885 O O . SER B 1 80 ? 2.123 9.164 21.141 1 98.88 80 SER B O 1
ATOM 2887 N N . VAL B 1 81 ? 1.242 7.699 19.703 1 98.88 81 VAL B N 1
ATOM 2888 C CA . VAL B 1 81 ? 0.728 8.719 18.797 1 98.88 81 VAL B CA 1
ATOM 2889 C C . VAL B 1 81 ? -0.377 9.516 19.484 1 98.88 81 VAL B C 1
ATOM 2891 O O . VAL B 1 81 ? -0.43 10.742 19.359 1 98.88 81 VAL B O 1
ATOM 2894 N N . LEU B 1 82 ? -1.222 8.797 20.172 1 98.81 82 LEU B N 1
ATOM 2895 C CA . LEU B 1 82 ? -2.285 9.461 20.922 1 98.81 82 LEU B CA 1
ATOM 2896 C C . LEU B 1 82 ? -1.709 10.469 21.906 1 98.81 82 LEU B C 1
ATOM 2898 O O . LEU B 1 82 ? -2.24 11.578 22.047 1 98.81 82 LEU B O 1
ATOM 2902 N N . GLY B 1 83 ? -0.666 10.07 22.594 1 98.81 83 GLY B N 1
ATOM 2903 C CA . GLY B 1 83 ? -0.019 10.961 23.547 1 98.81 83 GLY B CA 1
ATOM 2904 C C . GLY B 1 83 ? 0.487 12.242 22.922 1 98.81 83 GLY B C 1
ATOM 2905 O O . GLY B 1 83 ? 0.423 13.312 23.531 1 98.81 83 GLY B O 1
ATOM 2906 N N . LEU B 1 84 ? 0.977 12.164 21.719 1 98.88 84 LEU B N 1
ATOM 2907 C CA . LEU B 1 84 ? 1.43 13.336 20.984 1 98.88 84 LEU B CA 1
ATOM 2908 C C . LEU B 1 84 ? 0.279 14.312 20.75 1 98.88 84 LEU B C 1
ATOM 2910 O O . LEU B 1 84 ? 0.422 15.516 20.969 1 98.88 84 LEU B O 1
ATOM 2914 N N . PHE B 1 85 ? -0.849 13.812 20.281 1 98.88 85 PHE B N 1
ATOM 2915 C CA . PHE B 1 85 ? -2.02 14.641 20.016 1 98.88 85 PHE B CA 1
ATOM 2916 C C . PHE B 1 85 ? -2.602 15.195 21.312 1 98.88 85 PHE B C 1
ATOM 2918 O O . PHE B 1 85 ? -3.041 16.344 21.344 1 98.88 85 PHE B O 1
ATOM 2925 N N . ASP B 1 86 ? -2.604 14.367 22.344 1 98.81 86 ASP B N 1
ATOM 2926 C CA . ASP B 1 86 ? -3.053 14.836 23.656 1 98.81 86 ASP B CA 1
ATOM 2927 C C . ASP B 1 86 ? -2.236 16.031 24.125 1 98.81 86 ASP B C 1
ATOM 2929 O O . ASP B 1 86 ? -2.795 17.016 24.625 1 98.81 86 ASP B O 1
ATOM 2933 N N . LYS B 1 87 ? -0.953 15.914 23.969 1 98.69 87 LYS B N 1
ATOM 2934 C CA . LYS B 1 87 ? -0.071 17 24.406 1 98.69 87 LYS B CA 1
ATOM 2935 C C . LYS B 1 87 ? -0.36 18.281 23.625 1 98.69 87 LYS B C 1
ATOM 2937 O O . LYS B 1 87 ? -0.375 19.375 24.203 1 98.69 87 LYS B O 1
ATOM 2942 N N . ALA B 1 88 ? -0.566 18.188 22.344 1 98.56 88 ALA B N 1
ATOM 2943 C CA . ALA B 1 88 ? -0.869 19.359 21.5 1 98.56 88 ALA B CA 1
ATOM 2944 C C . ALA B 1 88 ? -2.146 20.047 21.969 1 98.56 88 ALA B C 1
ATOM 2946 O O . ALA B 1 88 ? -2.186 21.266 22.094 1 98.56 88 ALA B O 1
ATOM 2947 N N . ILE B 1 89 ? -3.203 19.266 22.219 1 98 89 ILE B N 1
ATOM 2948 C CA . ILE B 1 89 ? -4.48 19.812 22.656 1 98 89 ILE B CA 1
ATOM 2949 C C . ILE B 1 89 ? -4.316 20.453 24.031 1 98 89 ILE B C 1
ATOM 2951 O O . ILE B 1 89 ? -4.891 21.516 24.312 1 98 89 ILE B O 1
ATOM 2955 N N . GLU B 1 90 ? -3.604 19.766 24.844 1 97.69 90 GLU B N 1
ATOM 2956 C CA . GLU B 1 90 ? -3.375 20.266 26.203 1 97.69 90 GLU B CA 1
ATOM 2957 C C . GLU B 1 90 ? -2.723 21.641 26.188 1 97.69 90 GLU B C 1
ATOM 2959 O O . GLU B 1 90 ? -3.133 22.547 26.922 1 97.69 90 GLU B O 1
ATOM 2964 N N . VAL B 1 91 ? -1.792 21.875 25.375 1 97.06 91 VAL B N 1
ATOM 2965 C CA . VAL B 1 91 ? -0.967 23.078 25.406 1 97.06 91 VAL B CA 1
ATOM 2966 C C . VAL B 1 91 ? -1.602 24.172 24.547 1 97.06 91 VAL B C 1
ATOM 2968 O O . VAL B 1 91 ? -1.635 25.328 24.953 1 97.06 91 VAL B O 1
ATOM 2971 N N . TYR B 1 92 ? -2.074 23.781 23.359 1 97.06 92 TYR B N 1
ATOM 2972 C CA . TYR B 1 92 ? -2.461 24.812 22.391 1 97.06 92 TYR B CA 1
ATOM 2973 C C . TYR B 1 92 ? -3.977 24.922 22.297 1 97.06 92 TYR B C 1
ATOM 2975 O O . TYR B 1 92 ? -4.5 25.859 21.688 1 97.06 92 TYR B O 1
ATOM 2983 N N . GLY B 1 93 ? -4.723 23.922 22.797 1 97.38 93 GLY B N 1
ATOM 2984 C CA . GLY B 1 93 ? -6.176 23.984 22.875 1 97.38 93 GLY B CA 1
ATOM 2985 C C . GLY B 1 93 ? -6.859 23.547 21.594 1 97.38 93 GLY B C 1
ATOM 2986 O O . GLY B 1 93 ? -8.07 23.312 21.578 1 97.38 93 GLY B O 1
ATOM 2987 N N . ARG B 1 94 ? -6.145 23.469 20.547 1 96.88 94 ARG B N 1
ATOM 2988 C CA . ARG B 1 94 ? -6.684 23.047 19.25 1 96.88 94 ARG B CA 1
ATOM 2989 C C . ARG B 1 94 ? -5.582 22.5 18.359 1 96.88 94 ARG B C 1
ATOM 2991 O O . ARG B 1 94 ? -4.395 22.641 18.656 1 96.88 94 ARG B O 1
ATOM 2998 N N . ILE B 1 95 ? -5.965 21.828 17.297 1 98.31 95 ILE B N 1
ATOM 2999 C CA . ILE B 1 95 ? -5.062 21.391 16.25 1 98.31 95 ILE B CA 1
ATOM 3000 C C . ILE B 1 95 ? -5.656 21.734 14.883 1 98.31 95 ILE B C 1
ATOM 3002 O O . ILE B 1 95 ? -6.836 21.484 14.633 1 98.31 95 ILE B O 1
ATOM 3006 N N . ASP B 1 96 ? -4.875 22.297 14 1 98.25 96 ASP B N 1
ATOM 3007 C CA . ASP B 1 96 ? -5.355 22.703 12.68 1 98.25 96 ASP B CA 1
ATOM 3008 C C . ASP B 1 96 ? -4.922 21.719 11.609 1 98.25 96 ASP B C 1
ATOM 3010 O O . ASP B 1 96 ? -5.68 21.422 10.68 1 98.25 96 ASP B O 1
ATOM 3014 N N . HIS B 1 97 ? -3.734 21.266 11.68 1 98.75 97 HIS B N 1
ATOM 3015 C CA . HIS B 1 97 ? -3.16 20.375 10.672 1 98.75 97 HIS B CA 1
ATOM 3016 C C . HIS B 1 97 ? -2.367 19.25 11.312 1 98.75 97 HIS B C 1
ATOM 3018 O O . HIS B 1 97 ? -1.827 19.406 12.414 1 98.75 97 HIS B O 1
ATOM 3024 N N . ALA B 1 98 ? -2.346 18.125 10.68 1 98.94 98 ALA B N 1
ATOM 3025 C CA . ALA B 1 98 ? -1.528 16.984 11.086 1 98.94 98 ALA B CA 1
ATOM 3026 C C . ALA B 1 98 ? -0.672 16.484 9.922 1 98.94 98 ALA B C 1
ATOM 3028 O O . ALA B 1 98 ? -1.113 16.484 8.773 1 98.94 98 ALA B O 1
ATOM 3029 N N . VAL B 1 99 ? 0.549 16.094 10.203 1 98.94 99 VAL B N 1
ATOM 3030 C CA . VAL B 1 99 ? 1.474 15.57 9.203 1 98.94 99 VAL B CA 1
ATOM 3031 C C . VAL B 1 99 ? 2.027 14.227 9.672 1 98.94 99 VAL B C 1
ATOM 3033 O O . VAL B 1 99 ? 2.705 14.148 10.695 1 98.94 99 VAL B O 1
ATOM 3036 N N . ALA B 1 100 ? 1.673 13.188 8.969 1 98.81 100 ALA B N 1
ATOM 3037 C CA . ALA B 1 100 ? 2.303 11.891 9.188 1 98.81 100 ALA B CA 1
ATOM 3038 C C . ALA B 1 100 ? 3.619 11.789 8.422 1 98.81 100 ALA B C 1
ATOM 3040 O O . ALA B 1 100 ? 3.65 11.312 7.281 1 98.81 100 ALA B O 1
ATOM 3041 N N . GLY B 1 101 ? 4.691 12.156 9.109 1 97.88 101 GLY B N 1
ATOM 3042 C CA . GLY B 1 101 ? 5.945 12.305 8.391 1 97.88 101 GLY B CA 1
ATOM 3043 C C . GLY B 1 101 ? 6.996 11.289 8.797 1 97.88 101 GLY B C 1
ATOM 3044 O O . GLY B 1 101 ? 8.055 11.211 8.18 1 97.88 101 GLY B O 1
ATOM 3045 N N . ALA B 1 102 ? 6.691 10.531 9.852 1 96.94 102 ALA B N 1
ATOM 3046 C CA . ALA B 1 102 ? 7.656 9.523 10.281 1 96.94 102 ALA B CA 1
ATOM 3047 C C . ALA B 1 102 ? 7.797 8.414 9.242 1 96.94 102 ALA B C 1
ATOM 3049 O O . ALA B 1 102 ? 6.809 7.984 8.648 1 96.94 102 ALA B O 1
ATOM 3050 N N . GLY B 1 103 ? 8.953 8.016 8.961 1 94.88 103 GLY B N 1
ATOM 3051 C CA . GLY B 1 103 ? 9.242 6.934 8.039 1 94.88 103 GLY B CA 1
ATOM 3052 C C . GLY B 1 103 ? 10.648 6.383 8.18 1 94.88 103 GLY B C 1
ATOM 3053 O O . GLY B 1 103 ? 11.539 7.07 8.68 1 94.88 103 GLY B O 1
ATOM 3054 N N . ILE B 1 104 ? 10.812 5.148 7.812 1 93.81 104 ILE B N 1
ATOM 3055 C CA . ILE B 1 104 ? 12.133 4.527 7.805 1 93.81 104 ILE B CA 1
ATOM 3056 C C . ILE B 1 104 ? 12.375 3.846 6.461 1 93.81 104 ILE B C 1
ATOM 3058 O O . ILE B 1 104 ? 11.43 3.557 5.727 1 93.81 104 ILE B O 1
ATOM 3062 N N . SER B 1 105 ? 13.633 3.695 6.203 1 90.81 105 SER B N 1
ATOM 3063 C CA . SER B 1 105 ? 14.031 3.029 4.969 1 90.81 105 SER B CA 1
ATOM 3064 C C . SER B 1 105 ? 13.914 1.514 5.098 1 90.81 105 SER B C 1
ATOM 3066 O O . SER B 1 105 ? 13.555 1 6.16 1 90.81 105 SER B O 1
ATOM 3068 N N . GLU B 1 106 ? 14.188 0.872 3.93 1 91.88 106 GLU B N 1
ATOM 3069 C CA . GLU B 1 106 ? 14.188 -0.587 3.889 1 91.88 106 GLU B CA 1
ATOM 3070 C C . GLU B 1 106 ? 15.148 -1.17 4.918 1 91.88 106 GLU B C 1
ATOM 3072 O O . GLU B 1 106 ? 16.234 -0.625 5.137 1 91.88 106 GLU B O 1
ATOM 3077 N N . ILE B 1 107 ? 14.727 -2.188 5.578 1 91.25 107 ILE B N 1
ATOM 3078 C CA . ILE B 1 107 ? 15.586 -2.898 6.512 1 91.25 107 ILE B CA 1
ATOM 3079 C C . ILE B 1 107 ? 15.977 -4.254 5.926 1 91.25 107 ILE B C 1
ATOM 3081 O O . ILE B 1 107 ? 15.133 -5.129 5.746 1 91.25 107 ILE B O 1
ATOM 3085 N N . GLY B 1 108 ? 17.266 -4.422 5.668 1 88.25 108 GLY B N 1
ATOM 3086 C CA . GLY B 1 108 ? 17.75 -5.664 5.078 1 88.25 108 GLY B CA 1
ATOM 3087 C C . GLY B 1 108 ? 17.203 -5.91 3.682 1 88.25 108 GLY B C 1
ATOM 3088 O O . GLY B 1 108 ? 16.578 -5.027 3.086 1 88.25 108 GLY B O 1
ATOM 3089 N N . ASN B 1 109 ? 17.578 -7.07 3.129 1 91.94 109 ASN B N 1
ATOM 3090 C CA . ASN B 1 109 ? 17.047 -7.531 1.848 1 91.94 109 ASN B CA 1
ATOM 3091 C C . ASN B 1 109 ? 16.141 -8.75 2.018 1 91.94 109 ASN B C 1
ATOM 3093 O O . ASN B 1 109 ? 16.625 -9.883 2.074 1 91.94 109 ASN B O 1
ATOM 3097 N N . VAL B 1 110 ? 14.875 -8.484 1.98 1 94.38 110 VAL B N 1
ATOM 3098 C CA . VAL B 1 110 ? 13.875 -9.508 2.289 1 94.38 110 VAL B CA 1
ATOM 3099 C C . VAL B 1 110 ? 13.82 -10.539 1.164 1 94.38 110 VAL B C 1
ATOM 3101 O O . VAL B 1 110 ? 13.312 -11.641 1.35 1 94.38 110 VAL B O 1
ATOM 3104 N N . PHE B 1 111 ? 14.367 -10.242 0.015 1 95.31 111 PHE B N 1
ATOM 3105 C CA . PHE B 1 111 ? 14.375 -11.156 -1.126 1 95.31 111 PHE B CA 1
ATOM 3106 C C . PHE B 1 111 ? 15.797 -11.422 -1.595 1 95.31 111 PHE B C 1
ATOM 3108 O O . PHE B 1 111 ? 16.047 -11.578 -2.793 1 95.31 111 PHE B O 1
ATOM 3115 N N . ASP B 1 112 ? 16.719 -11.391 -0.633 1 92.81 112 ASP B N 1
ATOM 3116 C CA . ASP B 1 112 ? 18.109 -11.664 -0.945 1 92.81 112 ASP B CA 1
ATOM 3117 C C . ASP B 1 112 ? 18.25 -12.969 -1.725 1 92.81 112 ASP B C 1
ATOM 3119 O O . ASP B 1 112 ? 17.766 -14.016 -1.282 1 92.81 112 ASP B O 1
ATOM 3123 N N . PRO B 1 113 ? 18.875 -12.891 -2.924 1 91.19 113 PRO B N 1
ATOM 3124 C CA . PRO B 1 113 ? 19.031 -14.109 -3.717 1 91.19 113 PRO B CA 1
ATOM 3125 C C . PRO B 1 113 ? 19.812 -15.195 -2.979 1 91.19 113 PRO B C 1
ATOM 3127 O O . PRO B 1 113 ? 19.734 -16.375 -3.352 1 91.19 113 PRO B O 1
ATOM 3130 N N . ALA B 1 114 ? 20.5 -14.812 -1.924 1 93.31 114 ALA B N 1
ATOM 3131 C CA . ALA B 1 114 ? 21.312 -15.766 -1.164 1 93.31 114 ALA B CA 1
ATOM 3132 C C . ALA B 1 114 ? 20.453 -16.5 -0.13 1 93.31 114 ALA B C 1
ATOM 3134 O O . ALA B 1 114 ? 20.922 -17.453 0.504 1 93.31 114 ALA B O 1
ATOM 3135 N N . LEU B 1 115 ? 19.203 -16.078 0.032 1 95.81 115 LEU B N 1
ATOM 3136 C CA . LEU B 1 115 ? 18.328 -16.797 0.948 1 95.81 115 LEU B CA 1
ATOM 3137 C C . LEU B 1 115 ? 18.219 -18.266 0.55 1 95.81 115 LEU B C 1
ATOM 3139 O O . LEU B 1 115 ? 18.156 -18.594 -0.638 1 95.81 115 LEU B O 1
ATOM 3143 N N . ASP B 1 116 ? 18.203 -19.172 1.596 1 96.88 116 ASP B N 1
ATOM 3144 C CA . ASP B 1 116 ? 18.078 -20.609 1.377 1 96.88 116 ASP B CA 1
ATOM 3145 C C . ASP B 1 116 ? 17.047 -21.219 2.312 1 96.88 116 ASP B C 1
ATOM 3147 O O . ASP B 1 116 ? 16.312 -20.5 2.994 1 96.88 116 ASP B O 1
ATOM 3151 N N . MET B 1 117 ? 16.969 -22.562 2.295 1 97.19 117 MET B N 1
ATOM 3152 C CA . MET B 1 117 ? 15.922 -23.266 3.023 1 97.19 117 MET B CA 1
ATOM 3153 C C . MET B 1 117 ? 16.078 -23.078 4.527 1 97.19 117 MET B C 1
ATOM 3155 O O . MET B 1 117 ? 15.117 -23.234 5.285 1 97.19 117 MET B O 1
ATOM 3159 N N . GLN B 1 118 ? 17.234 -22.703 4.996 1 97.88 118 GLN B N 1
ATOM 3160 C CA . GLN B 1 118 ? 17.469 -22.484 6.418 1 97.88 118 GLN B CA 1
ATOM 3161 C C . GLN B 1 118 ? 17.219 -21.031 6.805 1 97.88 118 GLN B C 1
ATOM 3163 O O . GLN B 1 118 ? 16.469 -20.75 7.742 1 97.88 118 GLN B O 1
ATOM 3168 N N . SER B 1 119 ? 17.812 -20.094 6.059 1 97.56 119 SER B N 1
ATOM 3169 C CA . SER B 1 119 ? 17.703 -18.672 6.395 1 97.56 119 SER B CA 1
ATOM 3170 C C . SER B 1 119 ? 16.281 -18.172 6.211 1 97.56 119 SER B C 1
ATOM 3172 O O . SER B 1 119 ? 15.852 -17.234 6.895 1 97.56 119 SER B O 1
ATOM 3174 N N . ILE B 1 120 ? 15.523 -18.859 5.371 1 98 120 ILE B N 1
ATOM 3175 C CA . ILE B 1 120 ? 14.164 -18.422 5.047 1 98 120 ILE B CA 1
ATOM 3176 C C . ILE B 1 120 ? 13.242 -18.688 6.234 1 98 120 ILE B C 1
ATOM 3178 O O . ILE B 1 120 ? 12.133 -18.156 6.289 1 98 120 ILE B O 1
ATOM 3182 N N . ARG B 1 121 ? 13.703 -19.516 7.164 1 98.31 121 ARG B N 1
ATOM 3183 C CA . ARG B 1 121 ? 12.867 -19.891 8.289 1 98.31 121 ARG B CA 1
ATOM 3184 C C . ARG B 1 121 ? 12.773 -18.781 9.32 1 98.31 121 ARG B C 1
ATOM 3186 O O . ARG B 1 121 ? 11.914 -18.797 10.195 1 98.31 121 ARG B O 1
ATOM 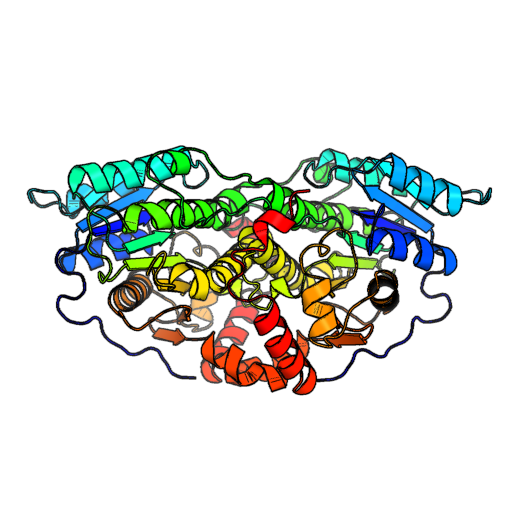3193 N N . LYS B 1 122 ? 13.625 -17.781 9.25 1 96.94 122 LYS B N 1
ATOM 3194 C CA . LYS B 1 122 ? 13.531 -16.578 10.086 1 96.94 122 LYS B CA 1
ATOM 3195 C C . LYS B 1 122 ? 12.633 -15.539 9.438 1 96.94 122 LYS B C 1
ATOM 3197 O O . LYS B 1 122 ? 12.898 -15.094 8.312 1 96.94 122 LYS B O 1
ATOM 3202 N N . PRO B 1 123 ? 11.602 -15.188 10.094 1 97.31 123 PRO B N 1
ATOM 3203 C CA . PRO B 1 123 ? 10.719 -14.188 9.492 1 97.31 123 PRO B CA 1
ATOM 3204 C C . PRO B 1 123 ? 11.398 -12.828 9.305 1 97.31 123 PRO B C 1
ATOM 3206 O O . PRO B 1 123 ? 12.305 -12.477 10.07 1 97.31 123 PRO B O 1
ATOM 3209 N N . PRO B 1 124 ? 11.008 -12.094 8.266 1 95.25 124 PRO B N 1
ATOM 3210 C CA . PRO B 1 124 ? 11.484 -10.719 8.141 1 95.25 124 PRO B CA 1
ATOM 3211 C C . PRO B 1 124 ? 10.875 -9.781 9.18 1 95.25 124 PRO B C 1
ATOM 3213 O O . PRO B 1 124 ? 9.867 -10.125 9.805 1 95.25 124 PRO B O 1
ATOM 3216 N N . THR B 1 125 ? 11.539 -8.68 9.344 1 95.25 125 THR B N 1
ATOM 3217 C CA . THR B 1 125 ? 10.969 -7.676 10.234 1 95.25 125 THR B CA 1
ATOM 3218 C C . THR B 1 125 ? 9.734 -7.039 9.609 1 95.25 125 THR B C 1
ATOM 3220 O O . THR B 1 125 ? 9.672 -6.863 8.391 1 95.25 125 THR B O 1
ATOM 3223 N N . THR B 1 126 ? 8.734 -6.664 10.398 1 95 126 THR B N 1
ATOM 3224 C CA . THR B 1 126 ? 7.562 -5.93 9.945 1 95 126 THR B CA 1
ATOM 3225 C C . THR B 1 126 ? 7.703 -4.441 10.258 1 95 126 THR B C 1
ATOM 3227 O O . THR B 1 126 ? 6.781 -3.66 10.016 1 95 126 THR B O 1
ATOM 3230 N N . LYS B 1 127 ? 8.789 -4.051 10.742 1 96.88 127 LYS B N 1
ATOM 3231 C CA . LYS B 1 127 ? 8.984 -2.709 11.281 1 96.88 127 LYS B CA 1
ATOM 3232 C C . LYS B 1 127 ? 8.75 -1.646 10.211 1 96.88 127 LYS B C 1
ATOM 3234 O O . LYS B 1 127 ? 8.172 -0.59 10.492 1 96.88 127 LYS B O 1
ATOM 3239 N N . VAL B 1 128 ? 9.164 -1.896 9.023 1 96.94 128 VAL B N 1
ATOM 3240 C CA . VAL B 1 128 ? 9.023 -0.924 7.945 1 96.94 128 VAL B CA 1
ATOM 3241 C C . VAL B 1 128 ? 7.543 -0.66 7.684 1 96.94 128 VAL B C 1
ATOM 3243 O O . VAL B 1 128 ? 7.121 0.495 7.578 1 96.94 128 VAL B O 1
ATOM 3246 N N . LEU B 1 129 ? 6.711 -1.701 7.605 1 98 129 LEU B N 1
ATOM 3247 C CA . LEU B 1 129 ? 5.273 -1.541 7.414 1 98 129 LEU B CA 1
ATOM 3248 C C . LEU B 1 129 ? 4.637 -0.872 8.625 1 98 129 LEU B C 1
ATOM 3250 O O . LEU B 1 129 ? 3.758 -0.019 8.484 1 98 129 LEU B O 1
ATOM 3254 N N . ASP B 1 130 ? 5.09 -1.256 9.797 1 98 130 ASP B N 1
ATOM 3255 C CA . ASP B 1 130 ? 4.531 -0.728 11.039 1 98 130 ASP B CA 1
ATOM 3256 C C . ASP B 1 130 ? 4.734 0.784 11.125 1 98 130 ASP B C 1
ATOM 3258 O O . ASP B 1 130 ? 3.824 1.513 11.523 1 98 130 ASP B O 1
ATOM 3262 N N . VAL B 1 131 ? 5.859 1.175 10.742 1 98.19 131 VAL B N 1
ATOM 3263 C CA . VAL B 1 131 ? 6.195 2.588 10.867 1 98.19 131 VAL B CA 1
ATOM 3264 C C . VAL B 1 131 ? 5.617 3.369 9.695 1 98.19 131 VAL B C 1
ATOM 3266 O O . VAL B 1 131 ? 4.887 4.344 9.883 1 98.19 131 VAL B O 1
ATOM 3269 N N . ASN B 1 132 ? 5.867 2.922 8.469 1 98.19 132 ASN B N 1
ATOM 3270 C CA . ASN B 1 132 ? 5.605 3.711 7.273 1 98.19 132 ASN B CA 1
ATOM 3271 C C . ASN B 1 132 ? 4.125 3.709 6.914 1 98.19 132 ASN B C 1
ATOM 3273 O O . ASN B 1 132 ? 3.625 4.664 6.312 1 98.19 132 ASN B O 1
ATOM 3277 N N . LEU B 1 133 ? 3.432 2.617 7.238 1 98.5 133 LEU B N 1
ATOM 3278 C CA . LEU B 1 133 ? 2.045 2.527 6.797 1 98.5 133 LEU B CA 1
ATOM 3279 C C . LEU B 1 133 ? 1.093 2.541 7.988 1 98.5 133 LEU B C 1
ATOM 3281 O O . LEU B 1 133 ? 0.214 3.402 8.078 1 98.5 133 LEU B O 1
ATOM 3285 N N . SER B 1 134 ? 1.279 1.605 8.953 1 98.38 134 SER B N 1
ATOM 3286 C CA . SER B 1 134 ? 0.422 1.615 10.133 1 98.38 134 SER B CA 1
ATOM 3287 C C . SER B 1 134 ? 0.535 2.936 10.891 1 98.38 134 SER B C 1
ATOM 3289 O O . SER B 1 134 ? -0.466 3.467 11.375 1 98.38 134 SER B O 1
ATOM 3291 N N . GLY B 1 135 ? 1.761 3.402 10.992 1 98.56 135 GLY B N 1
ATOM 3292 C CA . GLY B 1 135 ? 1.963 4.691 11.633 1 98.56 135 GLY B CA 1
ATOM 3293 C C . GLY B 1 135 ? 1.182 5.812 10.977 1 98.56 135 GLY B C 1
ATOM 3294 O O . GLY B 1 135 ? 0.576 6.641 11.664 1 98.56 135 GLY B O 1
ATOM 3295 N N . CYS B 1 136 ? 1.188 5.852 9.648 1 98.25 136 CYS B N 1
ATOM 3296 C CA . CYS B 1 136 ? 0.429 6.848 8.906 1 98.25 136 CYS B CA 1
ATOM 3297 C C . CYS B 1 136 ? -1.065 6.699 9.164 1 98.25 136 CYS B C 1
ATOM 3299 O O . CYS B 1 136 ? -1.774 7.695 9.32 1 98.25 136 CYS B O 1
ATOM 3301 N N . LEU B 1 137 ? -1.515 5.469 9.156 1 98.44 137 LEU B N 1
ATOM 3302 C CA . LEU B 1 137 ? -2.918 5.176 9.43 1 98.44 137 LEU B CA 1
ATOM 3303 C C . LEU B 1 137 ? -3.312 5.676 10.812 1 98.44 137 LEU B C 1
ATOM 3305 O O . LEU B 1 137 ? -4.379 6.273 10.984 1 98.44 137 LEU B O 1
ATOM 3309 N N . TYR B 1 138 ? -2.484 5.43 11.82 1 98.75 138 TYR B N 1
ATOM 3310 C CA . TYR B 1 138 ? -2.762 5.848 13.188 1 98.75 138 TYR B CA 1
ATOM 3311 C C . TYR B 1 138 ? -2.867 7.367 13.281 1 98.75 138 TYR B C 1
ATOM 3313 O O . TYR B 1 138 ? -3.805 7.891 13.883 1 98.75 138 TYR B O 1
ATOM 3321 N N . VAL B 1 139 ? -1.929 8.023 12.656 1 98.88 139 VAL B N 1
ATOM 3322 C CA . VAL B 1 139 ? -1.938 9.484 12.695 1 98.88 139 VAL B CA 1
ATOM 3323 C C . VAL B 1 139 ? -3.209 10.008 12.031 1 98.88 139 VAL B C 1
ATOM 3325 O O . VAL B 1 139 ? -3.891 10.883 12.586 1 98.88 139 VAL B O 1
ATOM 3328 N N . ALA B 1 140 ? -3.521 9.484 10.875 1 98.69 140 ALA B N 1
ATOM 3329 C CA . ALA B 1 140 ? -4.707 9.938 10.148 1 98.69 140 ALA B CA 1
ATOM 3330 C C . ALA B 1 140 ? -5.973 9.703 10.969 1 98.69 140 ALA B C 1
ATOM 3332 O O . ALA B 1 140 ? -6.844 10.57 11.039 1 98.69 140 ALA B O 1
ATOM 3333 N N . ARG B 1 141 ? -6.066 8.516 11.547 1 98.56 141 ARG B N 1
ATOM 3334 C CA . ARG B 1 141 ? -7.254 8.18 12.328 1 98.56 141 ARG B CA 1
ATOM 3335 C C . ARG B 1 141 ? -7.402 9.109 13.531 1 98.56 141 ARG B C 1
ATOM 3337 O O . ARG B 1 141 ? -8.469 9.688 13.742 1 98.56 141 ARG B O 1
ATOM 3344 N N . ILE B 1 142 ? -6.391 9.234 14.297 1 98.81 142 ILE B N 1
ATOM 3345 C CA . ILE B 1 142 ? -6.426 10.078 15.492 1 98.81 142 ILE B CA 1
ATOM 3346 C C . ILE B 1 142 ? -6.699 11.531 15.094 1 98.81 142 ILE B C 1
ATOM 3348 O O . ILE B 1 142 ? -7.531 12.203 15.703 1 98.81 142 ILE B O 1
ATOM 3352 N N . ALA B 1 143 ? -6.023 12 14.047 1 98.81 143 ALA B N 1
ATOM 3353 C CA . ALA B 1 143 ? -6.211 13.359 13.555 1 98.81 143 ALA B CA 1
ATOM 3354 C C . ALA B 1 143 ? -7.664 13.602 13.156 1 98.81 143 ALA B C 1
ATOM 3356 O O . ALA B 1 143 ? -8.188 14.703 13.344 1 98.81 143 ALA B O 1
ATOM 3357 N N . SER B 1 144 ? -8.312 12.562 12.578 1 97.75 144 SER B N 1
ATOM 3358 C CA . SER B 1 144 ? -9.68 12.727 12.094 1 97.75 144 SER B CA 1
ATOM 3359 C C . SER B 1 144 ? -10.617 13.172 13.211 1 97.75 144 SER B C 1
ATOM 3361 O O . SER B 1 144 ? -11.656 13.781 12.961 1 97.75 144 SER B O 1
ATOM 3363 N N . VAL B 1 145 ? -10.281 12.883 14.461 1 97.88 145 VAL B N 1
ATOM 3364 C CA . VAL B 1 145 ? -11.094 13.273 15.609 1 97.88 145 VAL B CA 1
ATOM 3365 C C . VAL B 1 145 ? -10.539 14.562 16.219 1 97.88 145 VAL B C 1
ATOM 3367 O O . VAL B 1 145 ? -11.281 15.523 16.438 1 97.88 145 VAL B O 1
ATOM 3370 N N . TYR B 1 146 ? -9.258 14.672 16.375 1 98.38 146 TYR B N 1
ATOM 3371 C CA . TYR B 1 146 ? -8.633 15.758 17.125 1 98.38 146 TYR B CA 1
ATOM 3372 C C . TYR B 1 146 ? -8.742 17.078 16.359 1 98.38 146 TYR B C 1
ATOM 3374 O O . TYR B 1 146 ? -8.867 18.141 16.969 1 98.38 146 TYR B O 1
ATOM 3382 N N . LEU B 1 147 ? -8.719 17.016 15.062 1 98.06 147 LEU B N 1
ATOM 3383 C CA . LEU B 1 147 ? -8.781 18.219 14.242 1 98.06 147 LEU B CA 1
ATOM 3384 C C . LEU B 1 147 ? -10.164 18.875 14.336 1 98.06 147 LEU B C 1
ATOM 3386 O O . LEU B 1 147 ? -10.344 20.031 13.961 1 98.06 147 LEU B O 1
ATOM 3390 N N . ARG B 1 148 ? -11.07 18.125 14.82 1 95.94 148 ARG B N 1
ATOM 3391 C CA . ARG B 1 148 ? -12.445 18.625 14.891 1 95.94 148 ARG B CA 1
ATOM 3392 C C . ARG B 1 148 ? -12.734 19.234 16.266 1 95.94 148 ARG B C 1
ATOM 3394 O O . ARG B 1 148 ? -13.781 19.859 16.453 1 95.94 148 ARG B O 1
ATOM 3401 N N . GLN B 1 149 ? -11.797 19.078 17.172 1 95.88 149 GLN B N 1
ATOM 3402 C CA . GLN B 1 149 ? -12.031 19.547 18.531 1 95.88 149 GLN B CA 1
ATOM 3403 C C . GLN B 1 149 ? -11.828 21.047 18.641 1 95.88 149 GLN B C 1
ATOM 3405 O O . GLN B 1 149 ? -10.891 21.594 18.062 1 95.88 149 GLN B O 1
ATOM 3410 N N . ASN B 1 150 ? -12.758 21.719 19.375 1 94.69 150 ASN B N 1
ATOM 3411 C CA . ASN B 1 150 ? -12.641 23.109 19.797 1 94.69 150 ASN B CA 1
ATOM 3412 C C . ASN B 1 150 ? -12.492 24.047 18.609 1 94.69 150 ASN B C 1
ATOM 3414 O O . ASN B 1 150 ? -11.672 24.969 18.641 1 94.69 150 ASN B O 1
ATOM 3418 N N . ARG B 1 151 ? -13.227 23.75 17.547 1 88.44 151 ARG B N 1
ATOM 3419 C CA . ARG B 1 151 ? -13.156 24.562 16.328 1 88.44 151 ARG B CA 1
ATOM 3420 C C . ARG B 1 151 ? -14.508 24.594 15.617 1 88.44 151 ARG B C 1
ATOM 3422 O O . ARG B 1 151 ? -15.25 23.609 15.641 1 88.44 151 ARG B O 1
ATOM 3429 N N . PRO B 1 152 ? -14.734 25.75 14.977 1 88.81 152 PRO B N 1
ATOM 3430 C CA . PRO B 1 152 ? -15.953 25.797 14.164 1 88.81 152 PRO B CA 1
ATOM 3431 C C . PRO B 1 152 ? -15.922 24.812 12.992 1 88.81 152 PRO B C 1
ATOM 3433 O O . PRO B 1 152 ? -14.836 24.391 12.57 1 88.81 152 PRO B O 1
ATOM 3436 N N . ALA B 1 153 ? -17.047 24.484 12.484 1 84 153 ALA B N 1
ATOM 3437 C CA . ALA B 1 153 ? -17.188 23.484 11.43 1 84 153 ALA B CA 1
ATOM 3438 C C . ALA B 1 153 ? -16.5 23.938 10.141 1 84 153 ALA B C 1
ATOM 3440 O O . ALA B 1 153 ? -16 23.109 9.375 1 84 153 ALA B O 1
ATOM 3441 N N . ASP B 1 154 ? -16.359 25.219 9.961 1 86.88 154 ASP B N 1
ATOM 3442 C CA . ASP B 1 154 ? -15.867 25.734 8.68 1 86.88 154 ASP B CA 1
ATOM 3443 C C . ASP B 1 154 ? -14.375 26.047 8.75 1 86.88 154 ASP B C 1
ATOM 3445 O O . ASP B 1 154 ? -13.828 26.656 7.824 1 86.88 154 ASP B O 1
ATOM 3449 N N . THR B 1 155 ? -13.766 25.578 9.742 1 92.25 155 THR B N 1
ATOM 3450 C CA . THR B 1 155 ? -12.336 25.812 9.898 1 92.25 155 THR B CA 1
ATOM 3451 C C . THR B 1 155 ? -11.531 24.906 8.969 1 92.25 155 THR B C 1
ATOM 3453 O O . THR B 1 155 ? -11.906 23.766 8.734 1 92.25 155 THR B O 1
ATOM 3456 N N . ASP B 1 156 ? -10.43 25.5 8.438 1 95.19 156 ASP B N 1
ATOM 3457 C CA . ASP B 1 156 ? -9.531 24.734 7.586 1 95.19 156 ASP B CA 1
ATOM 3458 C C . ASP B 1 156 ? -8.742 23.703 8.406 1 95.19 156 ASP B C 1
ATOM 3460 O O . ASP B 1 156 ? -8.055 24.062 9.367 1 95.19 156 ASP B O 1
ATOM 3464 N N . ARG B 1 157 ? -8.898 22.484 8.094 1 97.31 157 ARG B N 1
ATOM 3465 C CA . ARG B 1 157 ? -8.211 21.344 8.695 1 97.31 157 ARG B CA 1
ATOM 3466 C C . ARG B 1 157 ? -7.617 20.438 7.629 1 97.31 157 ARG B C 1
ATOM 3468 O O . ARG B 1 157 ? -8.219 20.219 6.574 1 97.31 157 ARG B O 1
ATOM 3475 N N . SER B 1 158 ? -6.422 19.953 7.902 1 98.56 158 SER B N 1
ATOM 3476 C CA . SER B 1 158 ? -5.863 19.109 6.852 1 98.56 158 SER B CA 1
ATOM 3477 C C . SER B 1 158 ? -4.895 18.078 7.43 1 98.56 158 SER B C 1
ATOM 3479 O O . SER B 1 158 ? -4.422 18.234 8.555 1 98.56 158 SER B O 1
ATOM 3481 N N . ILE B 1 159 ? -4.73 17.016 6.703 1 98.81 159 ILE B N 1
ATOM 3482 C CA . ILE B 1 159 ? -3.764 15.953 6.973 1 98.81 159 ILE B CA 1
ATOM 3483 C C . ILE B 1 159 ? -2.828 15.789 5.777 1 98.81 159 ILE B C 1
ATOM 3485 O O . ILE B 1 159 ? -3.279 15.742 4.633 1 98.81 159 ILE B O 1
ATOM 3489 N N . ILE B 1 160 ? -1.561 15.836 6.027 1 98.88 160 ILE B N 1
ATOM 3490 C CA . ILE B 1 160 ? -0.581 15.43 5.023 1 98.88 160 ILE B CA 1
ATOM 3491 C C . ILE B 1 160 ? -0.034 14.047 5.363 1 98.88 160 ILE B C 1
ATOM 3493 O O . ILE B 1 160 ? 0.363 13.789 6.5 1 98.88 160 ILE B O 1
ATOM 3497 N N . LEU B 1 161 ? -0.093 13.133 4.426 1 98.75 161 LEU B N 1
ATOM 3498 C CA . LEU B 1 161 ? 0.581 11.844 4.5 1 98.75 161 LEU B CA 1
ATOM 3499 C C . LEU B 1 161 ? 1.842 11.836 3.643 1 98.75 161 LEU B C 1
ATOM 3501 O O . LEU B 1 161 ? 1.796 12.188 2.461 1 98.75 161 LEU B O 1
ATOM 3505 N N . VAL B 1 162 ? 2.953 11.414 4.223 1 98.06 162 VAL B N 1
ATOM 3506 C CA . VAL B 1 162 ? 4.207 11.469 3.477 1 98.06 162 VAL B CA 1
ATOM 3507 C C . VAL B 1 162 ? 4.5 10.102 2.861 1 98.06 162 VAL B C 1
ATOM 3509 O O . VAL B 1 162 ? 4.785 9.141 3.58 1 98.06 162 VAL B O 1
ATOM 3512 N N . SER B 1 163 ? 4.41 10.031 1.635 1 96.56 163 SER B N 1
ATOM 3513 C CA . SER B 1 163 ? 4.797 8.867 0.847 1 96.56 163 SER B CA 1
ATOM 3514 C C . SER B 1 163 ? 6.184 9.047 0.237 1 96.56 163 SER B C 1
ATOM 3516 O O . SER B 1 163 ? 7.137 9.383 0.94 1 96.56 163 SER B O 1
ATOM 3518 N N . SER B 1 164 ? 6.379 8.656 -0.973 1 89.62 164 SER B N 1
ATOM 3519 C CA . SER B 1 164 ? 7.641 8.703 -1.704 1 89.62 164 SER B CA 1
ATOM 3520 C C . SER B 1 164 ? 7.422 8.492 -3.199 1 89.62 164 SER B C 1
ATOM 3522 O O . SER B 1 164 ? 6.316 8.148 -3.627 1 89.62 164 SER B O 1
ATOM 3524 N N . VAL B 1 165 ? 8.453 8.836 -3.932 1 87.62 165 VAL B N 1
ATOM 3525 C CA . VAL B 1 165 ? 8.461 8.391 -5.32 1 87.62 165 VAL B CA 1
ATOM 3526 C C . VAL B 1 165 ? 8.242 6.879 -5.383 1 87.62 165 VAL B C 1
ATOM 3528 O O . VAL B 1 165 ? 7.625 6.371 -6.32 1 87.62 165 VAL B O 1
ATOM 3531 N N . ALA B 1 166 ? 8.625 6.199 -4.395 1 84.5 166 ALA B N 1
ATOM 3532 C CA . ALA B 1 166 ? 8.43 4.758 -4.281 1 84.5 166 ALA B CA 1
ATOM 3533 C C . ALA B 1 166 ? 6.953 4.414 -4.117 1 84.5 166 ALA B C 1
ATOM 3535 O O . ALA B 1 166 ? 6.566 3.244 -4.199 1 84.5 166 ALA B O 1
ATOM 3536 N N . GLY B 1 167 ? 6.152 5.359 -3.969 1 87 167 GLY B N 1
ATOM 3537 C CA . GLY B 1 167 ? 4.723 5.141 -3.826 1 87 167 GLY B CA 1
ATOM 3538 C C . GLY B 1 167 ? 4.008 4.996 -5.156 1 87 167 GLY B C 1
ATOM 3539 O O . GLY B 1 167 ? 2.852 4.566 -5.199 1 87 167 GLY B O 1
ATOM 3540 N N . PHE B 1 168 ? 4.758 5.395 -6.203 1 84.25 168 PHE B N 1
ATOM 3541 C CA . PHE B 1 168 ? 4.062 5.262 -7.48 1 84.25 168 PHE B CA 1
ATOM 3542 C C . PHE B 1 168 ? 5.012 4.758 -8.562 1 84.25 168 PHE B C 1
ATOM 3544 O O . PHE B 1 168 ? 4.578 4.445 -9.672 1 84.25 168 PHE B O 1
ATOM 3551 N N . LYS B 1 169 ? 6.254 4.73 -8.297 1 78.38 169 LYS B N 1
ATOM 3552 C CA . LYS B 1 169 ? 7.254 4.238 -9.234 1 78.38 169 LYS B CA 1
ATOM 3553 C C . LYS B 1 169 ? 8.102 3.133 -8.609 1 78.38 169 LYS B C 1
ATOM 3555 O O . LYS B 1 169 ? 8.164 3.014 -7.383 1 78.38 169 LYS B O 1
ATOM 3560 N N . GLU B 1 170 ? 8.711 2.33 -9.477 1 75.38 170 GLU B N 1
ATOM 3561 C CA . GLU B 1 170 ? 9.586 1.247 -9.031 1 75.38 170 GLU B CA 1
ATOM 3562 C C . GLU B 1 170 ? 10.859 1.792 -8.398 1 75.38 170 GLU B C 1
ATOM 3564 O O . GLU B 1 170 ? 11.445 2.756 -8.898 1 75.38 170 GLU B O 1
ATOM 3569 N N . SER B 1 171 ? 11.164 1.234 -7.246 1 74.19 171 SER B N 1
ATOM 3570 C CA . SER B 1 171 ? 12.406 1.53 -6.543 1 74.19 171 SER B CA 1
ATOM 3571 C C . SER B 1 171 ? 13.203 0.259 -6.27 1 74.19 171 SER B C 1
ATOM 3573 O O . SER B 1 171 ? 12.922 -0.463 -5.312 1 74.19 171 SER B O 1
ATOM 3575 N N . PRO B 1 172 ? 14.172 0.133 -7.094 1 75.06 172 PRO B N 1
ATOM 3576 C CA . PRO B 1 172 ? 14.93 -1.117 -6.98 1 75.06 172 PRO B CA 1
ATOM 3577 C C . PRO B 1 172 ? 15.523 -1.323 -5.586 1 75.06 172 PRO B C 1
ATOM 3579 O O . PRO B 1 172 ? 16.078 -0.391 -5.004 1 75.06 172 PRO B O 1
ATOM 3582 N N . GLY B 1 173 ? 15.289 -2.488 -5.105 1 79.31 173 GLY B N 1
ATOM 3583 C CA . GLY B 1 173 ? 15.898 -2.869 -3.838 1 79.31 173 GLY B CA 1
ATOM 3584 C C . GLY B 1 173 ? 15.047 -2.496 -2.637 1 79.31 173 GLY B C 1
ATOM 3585 O O . GLY B 1 173 ? 15.383 -2.85 -1.503 1 79.31 173 GLY B O 1
ATOM 3586 N N . LEU B 1 174 ? 14.031 -1.755 -2.836 1 88.12 174 LEU B N 1
ATOM 3587 C CA . LEU B 1 174 ? 13.109 -1.362 -1.773 1 88.12 174 LEU B CA 1
ATOM 3588 C C . LEU B 1 174 ? 11.781 -2.094 -1.908 1 88.12 174 LEU B C 1
ATOM 3590 O O . LEU B 1 174 ? 10.914 -1.671 -2.672 1 88.12 174 LEU B O 1
ATOM 3594 N N . PHE B 1 175 ? 11.703 -3.15 -1.194 1 93.81 175 PHE B N 1
ATOM 3595 C CA . PHE B 1 175 ? 10.531 -3.998 -1.402 1 93.81 175 PHE B CA 1
ATOM 3596 C C . PHE B 1 175 ? 9.422 -3.637 -0.427 1 93.81 175 PHE B C 1
ATOM 3598 O O . PHE B 1 175 ? 8.352 -3.188 -0.838 1 93.81 175 PHE B O 1
ATOM 3605 N N . VAL B 1 176 ? 9.781 -3.777 0.867 1 95.56 176 VAL B N 1
ATOM 3606 C CA . VAL B 1 176 ? 8.781 -3.498 1.896 1 95.56 176 VAL B CA 1
ATOM 3607 C C . VAL B 1 176 ? 8.5 -1.998 1.945 1 95.56 176 VAL B C 1
ATOM 3609 O O . VAL B 1 176 ? 7.352 -1.582 2.111 1 95.56 176 VAL B O 1
ATOM 3612 N N . TYR B 1 177 ? 9.516 -1.196 1.739 1 93.88 177 TYR B N 1
ATOM 3613 C CA . TYR B 1 177 ? 9.391 0.256 1.696 1 93.88 177 TYR B CA 1
ATOM 3614 C C . TYR B 1 177 ? 8.43 0.685 0.589 1 93.88 177 TYR B C 1
ATOM 3616 O O . TYR B 1 177 ? 7.504 1.461 0.828 1 93.88 177 TYR B O 1
ATOM 3624 N N . GLN B 1 178 ? 8.688 0.163 -0.594 1 94.88 178 GLN B N 1
ATOM 3625 C CA . GLN B 1 178 ? 7.848 0.517 -1.735 1 94.88 178 GLN B CA 1
ATOM 3626 C C . GLN B 1 178 ? 6.395 0.11 -1.498 1 94.88 178 GLN B C 1
ATOM 3628 O O . GLN B 1 178 ? 5.473 0.865 -1.815 1 94.88 178 GLN B O 1
ATOM 3633 N N . ALA B 1 179 ? 6.188 -1.09 -1.01 1 97 179 ALA B N 1
ATOM 3634 C CA . ALA B 1 179 ? 4.832 -1.54 -0.692 1 97 179 ALA B CA 1
ATOM 3635 C C . ALA B 1 179 ? 4.156 -0.595 0.297 1 97 179 ALA B C 1
ATOM 3637 O O . ALA B 1 179 ? 2.998 -0.218 0.113 1 97 179 ALA B O 1
ATOM 3638 N N . SER B 1 180 ? 4.871 -0.203 1.326 1 97.62 180 SER B N 1
ATOM 3639 C CA . SER B 1 180 ? 4.324 0.674 2.355 1 97.62 180 SER B CA 1
ATOM 3640 C C . SER B 1 180 ? 3.951 2.037 1.781 1 97.62 180 SER B C 1
ATOM 3642 O O . SER B 1 180 ? 2.889 2.576 2.092 1 97.62 180 SER B O 1
ATOM 3644 N N . LYS B 1 181 ? 4.812 2.551 0.968 1 97.38 181 LYS B N 1
ATOM 3645 C CA . LYS B 1 181 ? 4.59 3.895 0.44 1 97.38 181 LYS B CA 1
ATOM 3646 C C . LYS B 1 181 ? 3.49 3.895 -0.617 1 97.38 181 LYS B C 1
ATOM 3648 O O . LYS B 1 181 ? 2.758 4.875 -0.755 1 97.38 181 LYS B O 1
ATOM 3653 N N . HIS B 1 182 ? 3.344 2.807 -1.35 1 97.38 182 HIS B N 1
ATOM 3654 C CA . HIS B 1 182 ? 2.141 2.639 -2.156 1 97.38 182 HIS B CA 1
ATOM 3655 C C . HIS B 1 182 ? 0.89 2.619 -1.283 1 97.38 182 HIS B C 1
ATOM 3657 O O . HIS B 1 182 ? -0.126 3.223 -1.633 1 97.38 182 HIS B O 1
ATOM 3663 N N . GLY B 1 183 ? 0.998 1.905 -0.206 1 97.69 183 GLY B N 1
ATOM 3664 C CA . GLY B 1 183 ? -0.111 1.86 0.734 1 97.69 183 GLY B CA 1
ATOM 3665 C C . GLY B 1 183 ? -0.517 3.23 1.242 1 97.69 183 GLY B C 1
ATOM 3666 O O . GLY B 1 183 ? -1.706 3.506 1.418 1 97.69 183 GLY B O 1
ATOM 3667 N N . VAL B 1 184 ? 0.43 4.09 1.445 1 98.31 184 VAL B N 1
ATOM 3668 C CA . VAL B 1 184 ? 0.167 5.441 1.929 1 98.31 184 VAL B CA 1
ATOM 3669 C C . VAL B 1 184 ? -0.639 6.215 0.888 1 98.31 184 VAL B C 1
ATOM 3671 O O . VAL B 1 184 ? -1.588 6.926 1.229 1 98.31 184 VAL B O 1
ATOM 3674 N N . ILE B 1 185 ? -0.297 6.109 -0.354 1 97.06 185 ILE B N 1
ATOM 3675 C CA . ILE B 1 185 ? -1.061 6.758 -1.415 1 97.06 185 ILE B CA 1
ATOM 3676 C C . ILE B 1 185 ? -2.477 6.188 -1.453 1 97.06 185 ILE B C 1
ATOM 3678 O O . ILE B 1 185 ? -3.447 6.93 -1.617 1 97.06 185 ILE B O 1
ATOM 3682 N N . GLY B 1 186 ? -2.566 4.852 -1.304 1 96.69 186 GLY B N 1
ATOM 3683 C CA . GLY B 1 186 ? -3.881 4.23 -1.224 1 96.69 186 GLY B CA 1
ATOM 3684 C C . GLY B 1 186 ? -4.727 4.773 -0.086 1 96.69 186 GLY B C 1
ATOM 3685 O O . GLY B 1 186 ? -5.934 4.965 -0.241 1 96.69 186 GLY B O 1
ATOM 3686 N N . LEU B 1 187 ? -4.102 4.996 1.024 1 97.12 187 LEU B N 1
ATOM 3687 C CA . LEU B 1 187 ? -4.801 5.57 2.172 1 97.12 187 LEU B CA 1
ATOM 3688 C C . LEU B 1 187 ? -5.32 6.965 1.852 1 97.12 187 LEU B C 1
ATOM 3690 O O . LEU B 1 187 ? -6.484 7.273 2.107 1 97.12 187 LEU B O 1
ATOM 3694 N N . MET B 1 188 ? -4.508 7.789 1.267 1 97 188 MET B N 1
ATOM 3695 C CA . MET B 1 188 ? -4.93 9.133 0.875 1 97 188 MET B CA 1
ATOM 3696 C C . MET B 1 188 ? -6.113 9.07 -0.085 1 97 188 MET B C 1
ATOM 3698 O O . MET B 1 188 ? -7.102 9.781 0.098 1 97 188 MET B O 1
ATOM 3702 N N . ARG B 1 189 ? -6.027 8.227 -1.078 1 94.88 189 ARG B N 1
ATOM 3703 C CA . ARG B 1 189 ? -7.086 8.109 -2.074 1 94.88 189 ARG B CA 1
ATOM 3704 C C . ARG B 1 189 ? -8.398 7.688 -1.426 1 94.88 189 ARG B C 1
ATOM 3706 O O . ARG B 1 189 ? -9.477 8.125 -1.848 1 94.88 189 ARG B O 1
ATOM 3713 N N . SER B 1 190 ? -8.32 6.855 -0.416 1 93.38 190 SER B N 1
ATOM 3714 C CA . SER B 1 190 ? -9.523 6.395 0.26 1 93.38 190 SER B CA 1
ATOM 3715 C C . SER B 1 190 ? -10.109 7.484 1.154 1 93.38 190 SER B C 1
ATOM 3717 O O . SER B 1 190 ? -11.312 7.492 1.429 1 93.38 190 SER B O 1
ATOM 3719 N N . LEU B 1 191 ? -9.312 8.406 1.561 1 95.25 191 LEU B N 1
ATOM 3720 C CA . LEU B 1 191 ? -9.719 9.375 2.57 1 95.25 191 LEU B CA 1
ATOM 3721 C C . LEU B 1 191 ? -10.172 10.68 1.922 1 95.25 191 LEU B C 1
ATOM 3723 O O . LEU B 1 191 ? -10.984 11.414 2.49 1 95.25 191 LEU B O 1
ATOM 3727 N N . ARG B 1 192 ? -9.664 10.984 0.757 1 93.88 192 ARG B N 1
ATOM 3728 C CA . ARG B 1 192 ? -9.758 12.328 0.206 1 93.88 192 ARG B CA 1
ATOM 3729 C C . ARG B 1 192 ? -11.211 12.75 0.041 1 93.88 192 ARG B C 1
ATOM 3731 O O . ARG B 1 192 ? -11.57 13.891 0.348 1 93.88 192 ARG B O 1
ATOM 3738 N N . LEU B 1 193 ? -12.078 11.852 -0.38 1 90.31 193 LEU B N 1
ATOM 3739 C CA . LEU B 1 193 ? -13.484 12.203 -0.551 1 90.31 193 LEU B CA 1
ATOM 3740 C C . LEU B 1 193 ? -14.25 12.016 0.752 1 90.31 193 LEU B C 1
ATOM 3742 O O . LEU B 1 193 ? -15.172 12.781 1.053 1 90.31 193 LEU B O 1
ATOM 3746 N N . TYR B 1 194 ? -13.852 11.078 1.552 1 92.06 194 TYR B N 1
ATOM 3747 C CA . TYR B 1 194 ? -14.57 10.711 2.771 1 92.06 194 TYR B CA 1
ATOM 3748 C C . TYR B 1 194 ? -14.352 11.758 3.859 1 92.06 194 TYR B C 1
ATOM 3750 O O . TYR B 1 194 ? -15.312 12.25 4.457 1 92.06 194 TYR B O 1
ATOM 3758 N N . LEU B 1 195 ? -13.141 12.156 4.051 1 95.06 195 LEU B N 1
ATOM 3759 C CA . LEU B 1 195 ? -12.828 13.07 5.145 1 95.06 195 LEU B CA 1
ATOM 3760 C C . LEU B 1 195 ? -13.18 14.508 4.77 1 95.06 195 LEU B C 1
ATOM 3762 O O . LEU B 1 195 ? -13.367 15.359 5.645 1 95.06 195 LEU B O 1
ATOM 3766 N N . SER B 1 196 ? -13.227 14.773 3.477 1 93.69 196 SER B N 1
ATOM 3767 C CA . SER B 1 196 ? -13.547 16.141 3.074 1 93.69 196 SER B CA 1
ATOM 3768 C C . SER B 1 196 ? -15.047 16.406 3.182 1 93.69 196 SER B C 1
ATOM 3770 O O . SER B 1 196 ? -15.477 17.562 3.121 1 93.69 196 SER B O 1
ATOM 3772 N N . ALA B 1 197 ? -15.797 15.375 3.359 1 90.44 197 ALA B N 1
ATOM 3773 C CA . ALA B 1 197 ? -17.25 15.523 3.502 1 90.44 197 ALA B CA 1
ATOM 3774 C C . ALA B 1 197 ? -17.594 16.266 4.789 1 90.44 197 ALA B C 1
ATOM 3776 O O . ALA B 1 197 ? -16.797 16.312 5.727 1 90.44 197 ALA B O 1
ATOM 3777 N N . PRO B 1 198 ? -18.766 16.953 4.918 1 85.56 198 PRO B N 1
ATOM 3778 C CA . PRO B 1 198 ? -19.172 17.797 6.051 1 85.56 198 PRO B CA 1
ATOM 3779 C C . PRO B 1 198 ? -19.078 17.062 7.387 1 85.56 198 PRO B C 1
ATOM 3781 O O . PRO B 1 198 ? -18.891 17.688 8.43 1 85.56 198 PRO B O 1
ATOM 3784 N N . GLY B 1 199 ? -19.156 15.75 7.434 1 84.81 199 GLY B N 1
ATOM 3785 C CA . GLY B 1 199 ? -19.016 15.039 8.695 1 84.81 199 GLY B CA 1
ATOM 3786 C C . GLY B 1 199 ? -17.641 15.156 9.305 1 84.81 199 GLY B C 1
ATOM 3787 O O . GLY B 1 199 ? -17.484 15.086 10.523 1 84.81 199 GLY B O 1
ATOM 3788 N N . HIS B 1 200 ? -16.625 15.5 8.516 1 91.75 200 HIS B N 1
ATOM 3789 C CA . HIS B 1 200 ? -15.25 15.672 8.969 1 91.75 200 HIS B CA 1
ATOM 3790 C C . HIS B 1 200 ? -14.695 17.031 8.57 1 91.75 200 HIS B C 1
ATOM 3792 O O . HIS B 1 200 ? -14.211 17.781 9.414 1 91.75 200 HIS B O 1
ATOM 3798 N N . GLY B 1 201 ? -14.883 17.359 7.285 1 95.06 201 GLY B N 1
ATOM 3799 C CA . GLY B 1 201 ? -14.367 18.609 6.773 1 95.06 201 GLY B CA 1
ATOM 3800 C C . GLY B 1 201 ? -12.852 18.688 6.797 1 95.06 201 GLY B C 1
ATOM 3801 O O . GLY B 1 201 ? -12.281 19.734 7.129 1 95.06 201 GLY B O 1
ATOM 3802 N N . ILE B 1 202 ? -12.141 17.625 6.551 1 97.25 202 ILE B N 1
ATOM 3803 C CA . ILE B 1 202 ? -10.688 17.547 6.633 1 97.25 202 ILE B CA 1
ATOM 3804 C C . ILE B 1 202 ? -10.102 17.25 5.254 1 97.25 202 ILE B C 1
ATOM 3806 O O . ILE B 1 202 ? -10.461 16.25 4.633 1 97.25 202 ILE B O 1
ATOM 3810 N N . ARG B 1 203 ? -9.219 18.125 4.734 1 98 203 ARG B N 1
ATOM 3811 C CA . ARG B 1 203 ? -8.5 17.828 3.496 1 98 203 ARG B CA 1
ATOM 3812 C C . ARG B 1 203 ? -7.367 16.844 3.734 1 98 203 ARG B C 1
ATOM 3814 O O . ARG B 1 203 ? -6.77 16.812 4.812 1 98 203 ARG B O 1
ATOM 3821 N N . THR B 1 204 ? -7.102 15.992 2.742 1 98.06 204 THR B N 1
ATOM 3822 C CA . THR B 1 204 ? -6.004 15.031 2.838 1 98.06 204 THR B CA 1
ATOM 3823 C C . THR B 1 204 ? -5.16 15.047 1.566 1 98.06 204 THR B C 1
ATOM 3825 O O . THR B 1 204 ? -5.691 14.945 0.459 1 98.06 204 THR B O 1
ATOM 3828 N N . ASN B 1 205 ? -3.855 15.219 1.688 1 98.38 205 ASN B N 1
ATOM 3829 C CA . ASN B 1 205 ? -2.934 15.203 0.557 1 98.38 205 ASN B CA 1
ATOM 3830 C C . ASN B 1 205 ? -1.691 14.367 0.859 1 98.38 205 ASN B C 1
ATOM 3832 O O . ASN B 1 205 ? -1.394 14.094 2.021 1 98.38 205 ASN B O 1
ATOM 3836 N N . CYS B 1 206 ? -1.012 13.992 -0.219 1 97.69 206 CYS B N 1
ATOM 3837 C CA . CYS B 1 206 ? 0.222 13.219 -0.113 1 97.69 206 CYS B CA 1
ATOM 3838 C C . CYS B 1 206 ? 1.414 14.031 -0.609 1 97.69 206 CYS B C 1
ATOM 3840 O O . CYS B 1 206 ? 1.285 14.828 -1.54 1 97.69 206 CYS B O 1
ATOM 3842 N N . ILE B 1 207 ? 2.529 13.875 0.058 1 98.44 207 ILE B N 1
ATOM 3843 C CA . ILE B 1 207 ? 3.818 14.367 -0.418 1 98.44 207 ILE B CA 1
ATOM 3844 C C . ILE B 1 207 ? 4.695 13.195 -0.848 1 98.44 207 ILE B C 1
ATOM 3846 O O . ILE B 1 207 ? 4.848 12.227 -0.105 1 98.44 207 ILE B O 1
ATOM 3850 N N . CYS B 1 208 ? 5.223 13.227 -2.002 1 97.06 208 CYS B N 1
ATOM 3851 C CA . CYS B 1 208 ? 6.055 12.164 -2.566 1 97.06 208 CYS B CA 1
ATOM 3852 C C . CYS B 1 208 ? 7.43 12.695 -2.951 1 97.06 208 CYS B C 1
ATOM 3854 O O . CYS B 1 208 ? 7.707 12.914 -4.133 1 97.06 208 CYS B O 1
ATOM 3856 N N . PRO B 1 209 ? 8.289 12.781 -1.986 1 96.06 209 PRO B N 1
ATOM 3857 C CA . PRO B 1 209 ? 9.641 13.258 -2.293 1 96.06 209 PRO B CA 1
ATOM 3858 C C . PRO B 1 209 ? 10.477 12.227 -3.047 1 96.06 209 PRO B C 1
ATOM 3860 O O . PRO B 1 209 ? 10.336 11.023 -2.818 1 96.06 209 PRO B O 1
ATOM 3863 N N . TRP B 1 210 ? 11.25 12.719 -3.932 1 92.69 210 TRP B N 1
ATOM 3864 C CA . TRP B 1 210 ? 12.305 11.891 -4.512 1 92.69 210 TRP B CA 1
ATOM 3865 C C . TRP B 1 210 ? 13.617 12.062 -3.748 1 92.69 210 TRP B C 1
ATOM 3867 O O . TRP B 1 210 ? 13.609 12.227 -2.525 1 92.69 210 TRP B O 1
ATOM 3877 N N . MET B 1 211 ? 14.742 11.945 -4.367 1 86.88 211 MET B N 1
ATOM 3878 C CA . MET B 1 211 ? 16.047 12.008 -3.707 1 86.88 211 MET B CA 1
ATOM 3879 C C . MET B 1 211 ? 16.172 13.281 -2.879 1 86.88 211 MET B C 1
ATOM 3881 O O . MET B 1 211 ? 16.188 14.383 -3.428 1 86.88 211 MET B O 1
ATOM 3885 N N . THR B 1 212 ? 16.188 13.078 -1.621 1 88.75 212 THR B N 1
ATOM 3886 C CA . THR B 1 212 ? 16.359 14.164 -0.658 1 88.75 212 THR B CA 1
ATOM 3887 C C . THR B 1 212 ? 17.562 13.891 0.253 1 88.75 212 THR B C 1
ATOM 3889 O O . THR B 1 212 ? 17.688 12.797 0.807 1 88.75 212 THR B O 1
ATOM 3892 N N . THR B 1 213 ? 18.359 14.859 0.344 1 85.25 213 THR B N 1
ATOM 3893 C CA . THR B 1 213 ? 19.594 14.672 1.115 1 85.25 213 THR B CA 1
ATOM 3894 C C . THR B 1 213 ? 19.281 14.531 2.602 1 85.25 213 THR B C 1
ATOM 3896 O O . THR B 1 213 ? 19.109 15.523 3.305 1 85.25 213 THR B O 1
ATOM 3899 N N . THR B 1 214 ? 19.109 13.359 3.033 1 81.12 214 THR B N 1
ATOM 3900 C CA . THR B 1 214 ? 18.922 12.953 4.422 1 81.12 214 THR B CA 1
ATOM 3901 C C . THR B 1 214 ? 19.812 11.758 4.762 1 81.12 214 THR B C 1
ATOM 3903 O O . THR B 1 214 ? 20.547 11.258 3.904 1 81.12 214 THR B O 1
ATOM 3906 N N . ALA B 1 215 ? 19.781 11.414 6 1 73.31 215 ALA B N 1
ATOM 3907 C CA . ALA B 1 215 ? 20.531 10.234 6.41 1 73.31 215 ALA B CA 1
ATOM 3908 C C . ALA B 1 215 ? 20.047 8.992 5.664 1 73.31 215 ALA B C 1
ATOM 3910 O O . ALA B 1 215 ? 20.828 8.055 5.438 1 73.31 215 ALA B O 1
ATOM 3911 N N . MET B 1 216 ? 18.938 9.016 5.113 1 73.12 216 MET B N 1
ATOM 3912 C CA . MET B 1 216 ? 18.297 7.859 4.5 1 73.12 216 MET B CA 1
ATOM 391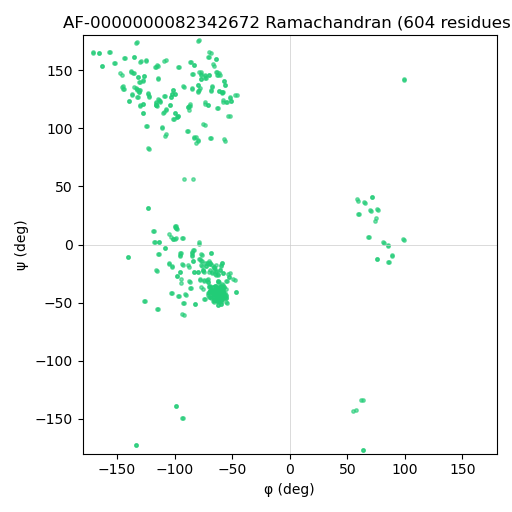3 C C . MET B 1 216 ? 18.938 7.527 3.16 1 73.12 216 MET B C 1
ATOM 3915 O O . MET B 1 216 ? 18.844 6.395 2.688 1 73.12 216 MET B O 1
ATOM 3919 N N . VAL B 1 217 ? 19.609 8.461 2.492 1 72.88 217 VAL B N 1
ATOM 3920 C CA . VAL B 1 217 ? 20.047 8.234 1.117 1 72.88 217 VAL B CA 1
ATOM 3921 C C . VAL B 1 217 ? 21.578 8.289 1.04 1 72.88 217 VAL B C 1
ATOM 3923 O O . VAL B 1 217 ? 22.141 8.398 -0.049 1 72.88 217 VAL B O 1
ATOM 3926 N N . LYS B 1 218 ? 22.297 8.281 2.045 1 71.12 218 LYS B N 1
ATOM 3927 C CA . LYS B 1 218 ? 23.75 8.445 2.088 1 71.12 218 LYS B CA 1
ATOM 3928 C C . LYS B 1 218 ? 24.453 7.441 1.18 1 71.12 218 LYS B C 1
ATOM 3930 O O . LYS B 1 218 ? 25.438 7.773 0.522 1 71.12 218 LYS B O 1
ATOM 3935 N N . GLY B 1 219 ? 23.906 6.305 1.021 1 71.56 219 GLY B N 1
ATOM 3936 C CA . GLY B 1 219 ? 24.562 5.25 0.269 1 71.56 219 GLY B CA 1
ATOM 3937 C C . GLY B 1 219 ? 24.5 5.461 -1.231 1 71.56 219 GLY B C 1
ATOM 3938 O O . GLY B 1 219 ? 25.312 4.902 -1.975 1 71.56 219 GLY B O 1
ATOM 3939 N N . ILE B 1 220 ? 23.578 6.312 -1.716 1 75.38 220 ILE B N 1
ATOM 3940 C CA . ILE B 1 220 ? 23.422 6.457 -3.158 1 75.38 220 ILE B CA 1
ATOM 3941 C C . ILE B 1 220 ? 23.734 7.895 -3.574 1 75.38 220 ILE B C 1
ATOM 3943 O O . ILE B 1 220 ? 23.719 8.219 -4.762 1 75.38 220 ILE B O 1
ATOM 3947 N N . GLN B 1 221 ? 24.109 8.695 -2.678 1 79.19 221 GLN B N 1
ATOM 3948 C CA . GLN B 1 221 ? 24.234 10.125 -2.912 1 79.19 221 GLN B CA 1
ATOM 3949 C C . GLN B 1 221 ? 25.328 10.414 -3.941 1 79.19 221 GLN B C 1
ATOM 3951 O O . GLN B 1 221 ? 25.141 11.219 -4.852 1 79.19 221 GLN B O 1
ATOM 3956 N N . ASP B 1 222 ? 26.391 9.688 -3.83 1 79.38 222 ASP B N 1
ATOM 3957 C CA . ASP B 1 222 ? 27.516 9.953 -4.719 1 79.38 222 ASP B CA 1
ATOM 3958 C C . ASP B 1 222 ? 27.156 9.648 -6.168 1 79.38 222 ASP B C 1
ATOM 3960 O O . ASP B 1 222 ? 27.406 10.453 -7.062 1 79.38 222 ASP B O 1
ATOM 3964 N N . GLY B 1 223 ? 26.578 8.445 -6.371 1 79.5 223 GLY B N 1
ATOM 3965 C CA . GLY B 1 223 ? 26.156 8.086 -7.715 1 79.5 223 GLY B CA 1
ATOM 3966 C C . GLY B 1 223 ? 25.109 9.016 -8.281 1 79.5 223 GLY B C 1
ATOM 3967 O O . GLY B 1 223 ? 25.125 9.336 -9.469 1 79.5 223 GLY B O 1
ATOM 3968 N N . TRP B 1 224 ? 24.344 9.5 -7.465 1 84.69 224 TRP B N 1
ATOM 3969 C CA . TRP B 1 224 ? 23.266 10.398 -7.852 1 84.69 224 TRP B CA 1
ATOM 3970 C C . TRP B 1 224 ? 23.812 11.742 -8.312 1 84.69 224 TRP B C 1
ATOM 3972 O O . TRP B 1 224 ? 23.406 12.266 -9.352 1 84.69 224 TRP B O 1
ATOM 3982 N N . PHE B 1 225 ? 24.734 12.25 -7.578 1 85 225 PHE B N 1
ATOM 3983 C CA . PHE B 1 225 ? 25.375 13.523 -7.91 1 85 225 PHE B CA 1
ATOM 3984 C C . PHE B 1 225 ? 26.172 13.414 -9.195 1 85 225 PHE B C 1
ATOM 3986 O O . PHE B 1 225 ? 26.125 14.305 -10.047 1 85 225 PHE B O 1
ATOM 3993 N N . LYS B 1 226 ? 26.844 12.328 -9.336 1 86.56 226 LYS B N 1
ATOM 3994 C CA . LYS B 1 226 ? 27.656 12.094 -10.531 1 86.56 226 LYS B CA 1
ATOM 3995 C C . LYS B 1 226 ? 26.797 12.062 -11.789 1 86.56 226 LYS B C 1
ATOM 3997 O O . LYS B 1 226 ? 27.234 12.5 -12.852 1 86.56 226 LYS B O 1
ATOM 4002 N N . ALA B 1 227 ? 25.609 11.609 -11.617 1 88 227 ALA B N 1
ATOM 4003 C CA . ALA B 1 227 ? 24.703 11.492 -12.75 1 88 227 ALA B CA 1
ATOM 4004 C C . ALA B 1 227 ? 24 12.82 -13.039 1 88 227 ALA B C 1
ATOM 4006 O O . ALA B 1 227 ? 23.266 12.938 -14.016 1 88 227 ALA B O 1
ATOM 4007 N N . GLY B 1 228 ? 24.172 13.852 -12.266 1 88.12 228 GLY B N 1
ATOM 4008 C CA . GLY B 1 228 ? 23.594 15.164 -12.461 1 88.12 228 GLY B CA 1
ATOM 4009 C C . GLY B 1 228 ? 22.094 15.195 -12.234 1 88.12 228 GLY B C 1
ATOM 4010 O O . GLY B 1 228 ? 21.359 15.93 -12.906 1 88.12 228 GLY B O 1
ATOM 4011 N N . LEU B 1 229 ? 21.703 14.336 -11.398 1 90.12 229 LEU B N 1
ATOM 4012 C CA . LEU B 1 229 ? 20.266 14.219 -11.141 1 90.12 229 LEU B CA 1
ATOM 4013 C C . LEU B 1 229 ? 19.812 15.242 -10.102 1 90.12 229 LEU B C 1
ATOM 4015 O O . LEU B 1 229 ? 20.594 15.617 -9.219 1 90.12 229 LEU B O 1
ATOM 4019 N N . PRO B 1 230 ? 18.609 15.734 -10.234 1 90.56 230 PRO B N 1
ATOM 4020 C CA . PRO B 1 230 ? 18.109 16.703 -9.25 1 90.56 230 PRO B CA 1
ATOM 4021 C C . PRO B 1 230 ? 18.047 16.141 -7.836 1 90.56 230 PRO B C 1
ATOM 4023 O O . PRO B 1 230 ? 17.75 14.953 -7.652 1 90.56 230 PRO B O 1
ATOM 4026 N N . VAL B 1 231 ? 18.297 16.969 -6.895 1 92.19 231 VAL B N 1
ATOM 4027 C CA . VAL B 1 231 ? 18.297 16.578 -5.484 1 92.19 231 VAL B CA 1
ATOM 4028 C C . VAL B 1 231 ? 17.516 17.609 -4.668 1 92.19 231 VAL B C 1
ATOM 4030 O O . VAL B 1 231 ? 17.609 18.812 -4.914 1 92.19 231 VAL B O 1
ATOM 4033 N N . ASN B 1 232 ? 16.672 17.062 -3.783 1 94.56 232 ASN B N 1
ATOM 4034 C CA . ASN B 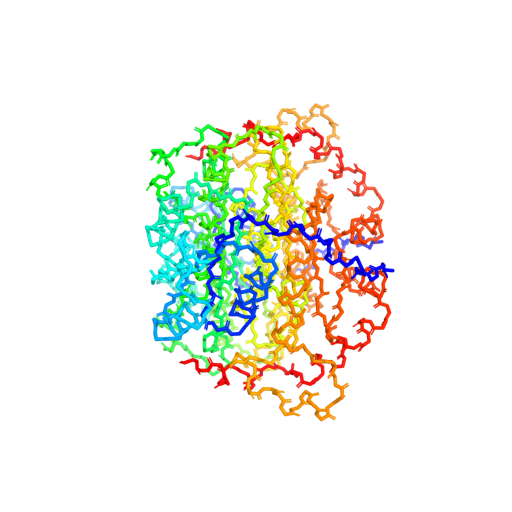1 232 ? 16.031 17.922 -2.791 1 94.56 232 ASN B CA 1
ATOM 4035 C C . ASN B 1 232 ? 16.938 18.125 -1.577 1 94.56 232 ASN B C 1
ATOM 4037 O O . ASN B 1 232 ? 17.609 17.203 -1.135 1 94.56 232 ASN B O 1
ATOM 4041 N N . ARG B 1 233 ? 17 19.453 -1.151 1 95.19 233 ARG B N 1
ATOM 4042 C CA . ARG B 1 233 ? 17.312 19.641 0.258 1 95.19 233 ARG B CA 1
ATOM 4043 C C . ARG B 1 233 ? 16.094 19.406 1.138 1 95.19 233 ARG B C 1
ATOM 4045 O O . ARG B 1 233 ? 14.961 19.609 0.699 1 95.19 233 ARG B O 1
ATOM 4052 N N . PRO B 1 234 ? 16.25 18.922 2.361 1 97.12 234 PRO B N 1
ATOM 4053 C CA . PRO B 1 234 ? 15.102 18.766 3.254 1 97.12 234 PRO B CA 1
ATOM 4054 C C . PRO B 1 234 ? 14.203 19.984 3.291 1 97.12 234 PRO B C 1
ATOM 4056 O O . PRO B 1 234 ? 12.977 19.859 3.254 1 97.12 234 PRO B O 1
ATOM 4059 N N . LEU B 1 235 ? 14.758 21.125 3.307 1 97.75 235 LEU B N 1
ATOM 4060 C CA . LEU B 1 235 ? 14 22.375 3.354 1 97.75 235 LEU B CA 1
ATOM 4061 C C . LEU B 1 235 ? 13.141 22.531 2.107 1 97.75 235 LEU B C 1
ATOM 4063 O O . LEU B 1 235 ? 12.031 23.078 2.178 1 97.75 235 LEU B O 1
ATOM 4067 N N . ASP B 1 236 ? 13.641 22.109 0.917 1 97.62 236 ASP B N 1
ATOM 4068 C CA . ASP B 1 236 ? 12.852 22.172 -0.312 1 97.62 236 ASP B CA 1
ATOM 4069 C C . ASP B 1 236 ? 11.523 21.438 -0.153 1 97.62 236 ASP B C 1
ATOM 4071 O O . ASP B 1 236 ? 10.469 21.969 -0.503 1 97.62 236 ASP B O 1
ATOM 4075 N N . VAL B 1 237 ? 11.594 20.25 0.417 1 98 237 VAL B N 1
ATOM 4076 C CA . VAL B 1 237 ? 10.398 19.438 0.608 1 98 237 VAL B CA 1
ATOM 4077 C C . VAL B 1 237 ? 9.508 20.062 1.683 1 98 237 VAL B C 1
ATOM 4079 O O . VAL B 1 237 ? 8.289 20.125 1.531 1 98 237 VAL B O 1
ATOM 4082 N N . ALA B 1 238 ? 10.125 20.562 2.746 1 98.5 238 ALA B N 1
ATOM 4083 C CA . ALA B 1 238 ? 9.391 21.203 3.834 1 98.5 238 ALA B CA 1
ATOM 4084 C C . ALA B 1 238 ? 8.594 22.391 3.322 1 98.5 238 ALA B C 1
ATOM 4086 O O . ALA B 1 238 ? 7.449 22.609 3.742 1 98.5 238 ALA B O 1
ATOM 4087 N N . LYS B 1 239 ? 9.18 23.156 2.457 1 98.38 239 LYS B N 1
ATOM 4088 C CA . LYS B 1 239 ? 8.492 24.312 1.891 1 98.38 239 LYS B CA 1
ATOM 4089 C C . LYS B 1 239 ? 7.27 23.891 1.082 1 98.38 239 LYS B C 1
ATOM 4091 O O . LYS B 1 239 ? 6.227 24.547 1.138 1 98.38 239 LYS B O 1
ATOM 4096 N N . VAL B 1 240 ? 7.43 22.859 0.291 1 98.12 240 VAL B N 1
ATOM 4097 C CA . VAL B 1 240 ? 6.289 22.328 -0.456 1 98.12 240 VAL B CA 1
ATOM 4098 C C . VAL B 1 240 ? 5.199 21.875 0.514 1 98.12 240 VAL B C 1
ATOM 4100 O O . VAL B 1 240 ? 4.02 22.172 0.311 1 98.12 240 VAL B O 1
ATOM 4103 N N . MET B 1 241 ? 5.57 21.188 1.602 1 98.62 241 MET B N 1
ATOM 4104 C CA . MET B 1 241 ? 4.613 20.734 2.607 1 98.62 241 MET B CA 1
ATOM 4105 C C . MET B 1 241 ? 3.875 21.906 3.227 1 98.62 241 MET B C 1
ATOM 4107 O O . MET B 1 241 ? 2.654 21.875 3.385 1 98.62 241 MET B O 1
ATOM 4111 N N . ALA B 1 242 ? 4.617 22.938 3.537 1 98.62 242 ALA B N 1
ATOM 4112 C CA . ALA B 1 242 ? 4.012 24.125 4.125 1 98.62 242 ALA B CA 1
ATOM 4113 C C . ALA B 1 242 ? 3.01 24.766 3.166 1 98.62 242 ALA B C 1
ATOM 4115 O O . ALA B 1 242 ? 1.931 25.188 3.582 1 98.62 242 ALA B O 1
ATOM 4116 N N . ARG B 1 243 ? 3.396 24.859 1.889 1 98.25 243 ARG B N 1
ATOM 4117 C CA . ARG B 1 243 ? 2.488 25.422 0.886 1 98.25 243 ARG B CA 1
ATOM 4118 C C . ARG B 1 243 ? 1.215 24.578 0.785 1 98.25 243 ARG B C 1
ATOM 4120 O O . ARG B 1 243 ? 0.118 25.125 0.655 1 98.25 243 ARG B O 1
ATOM 4127 N N . VAL B 1 244 ? 1.35 23.297 0.836 1 98.06 244 VAL B N 1
ATOM 4128 C CA . VAL B 1 244 ? 0.208 22.391 0.752 1 98.06 244 VAL B CA 1
ATOM 4129 C C . VAL B 1 244 ? -0.683 22.562 1.979 1 98.06 244 VAL B C 1
ATOM 4131 O O . VAL B 1 244 ? -1.91 22.609 1.863 1 98.06 244 VAL B O 1
ATOM 4134 N N . LEU B 1 245 ? -0.105 22.688 3.188 1 98.19 245 LEU B N 1
ATOM 4135 C CA . LEU B 1 245 ? -0.859 22.922 4.414 1 98.19 245 LEU B CA 1
ATOM 4136 C C . LEU B 1 245 ? -1.655 24.219 4.32 1 98.19 245 LEU B C 1
ATOM 4138 O O . LEU B 1 245 ? -2.811 24.281 4.746 1 98.19 245 LEU B O 1
ATOM 4142 N N . GLY B 1 246 ? -1.045 25.219 3.742 1 97.12 246 GLY B N 1
ATOM 4143 C CA . GLY B 1 246 ? -1.645 26.547 3.697 1 97.12 246 GLY B CA 1
ATOM 4144 C C . GLY B 1 246 ? -2.6 26.734 2.531 1 97.12 246 GLY B C 1
ATOM 4145 O O . GLY B 1 246 ? -3.258 27.766 2.418 1 97.12 246 GLY B O 1
ATOM 4146 N N . ASP B 1 247 ? -2.652 25.797 1.614 1 96.69 247 ASP B N 1
ATOM 4147 C CA . ASP B 1 247 ? -3.518 25.875 0.441 1 96.69 247 ASP B CA 1
ATOM 4148 C C . ASP B 1 247 ? -4.887 25.266 0.728 1 96.69 247 ASP B C 1
ATOM 4150 O O . ASP B 1 247 ? -5.102 24.078 0.49 1 96.69 247 ASP B O 1
ATOM 4154 N N . LYS B 1 248 ? -5.883 26.062 1.048 1 95.44 248 LYS B N 1
ATOM 4155 C CA . LYS B 1 248 ? -7.191 25.625 1.533 1 95.44 248 LYS B CA 1
ATOM 4156 C C . LYS B 1 248 ? -7.977 24.922 0.435 1 95.44 248 LYS B C 1
ATOM 4158 O O . LYS B 1 248 ? -8.961 24.234 0.714 1 95.44 248 LYS B O 1
ATOM 4163 N N . GLU B 1 249 ? -7.566 25.078 -0.787 1 94.88 249 GLU B N 1
ATOM 4164 C CA . GLU B 1 249 ? -8.32 24.516 -1.903 1 94.88 249 GLU B CA 1
ATOM 4165 C C . GLU B 1 249 ? -7.766 23.156 -2.311 1 94.88 249 GLU B C 1
ATOM 4167 O O . GLU B 1 249 ? -8.375 22.438 -3.113 1 94.88 249 GLU B O 1
ATOM 4172 N N . LEU B 1 250 ? -6.652 22.828 -1.775 1 96.69 250 LEU B N 1
ATOM 4173 C CA . LEU B 1 250 ? -5.973 21.609 -2.203 1 96.69 250 LEU B CA 1
ATOM 4174 C C . LEU B 1 250 ? -6.449 20.406 -1.393 1 96.69 250 LEU B C 1
ATOM 4176 O O . LEU B 1 250 ? -6.266 20.359 -0.174 1 96.69 250 LEU B O 1
ATOM 4180 N N . ASN B 1 251 ? -7.047 19.406 -2.049 1 97.38 251 ASN B N 1
ATOM 4181 C CA . ASN B 1 251 ? -7.496 18.172 -1.422 1 97.38 251 ASN B CA 1
ATOM 4182 C C . ASN B 1 251 ? -7.332 16.984 -2.359 1 97.38 251 ASN B C 1
ATOM 4184 O O . ASN B 1 251 ? -7.66 17.062 -3.545 1 97.38 251 ASN B O 1
ATOM 4188 N N . GLY B 1 252 ? -6.832 15.922 -1.786 1 96.38 252 GLY B N 1
ATOM 4189 C CA . GLY B 1 252 ? -6.812 14.664 -2.514 1 96.38 252 GLY B CA 1
ATOM 4190 C C . GLY B 1 252 ? -5.727 14.594 -3.57 1 96.38 252 GLY B C 1
ATOM 4191 O O . GLY B 1 252 ? -5.906 13.969 -4.617 1 96.38 252 GLY B O 1
ATOM 4192 N N . LYS B 1 253 ? -4.652 15.273 -3.342 1 96.12 253 LYS B N 1
ATOM 4193 C CA . LYS B 1 253 ? -3.594 15.352 -4.344 1 96.12 253 LYS B CA 1
ATOM 4194 C C . LYS B 1 253 ? -2.309 14.703 -3.836 1 96.12 253 LYS B C 1
ATOM 4196 O O . LYS B 1 253 ? -2.129 14.539 -2.627 1 96.12 253 LYS B O 1
ATOM 4201 N N . SER B 1 254 ? -1.529 14.234 -4.715 1 96.12 254 SER B N 1
ATOM 4202 C CA . SER B 1 254 ? -0.173 13.766 -4.449 1 96.12 254 SER B CA 1
ATOM 4203 C C . SER B 1 254 ? 0.863 14.664 -5.117 1 96.12 254 SER B C 1
ATOM 4205 O O . SER B 1 254 ? 0.854 14.828 -6.34 1 96.12 254 SER B O 1
ATOM 4207 N N . MET B 1 255 ? 1.762 15.211 -4.32 1 96.81 255 MET B N 1
ATOM 4208 C CA . MET B 1 255 ? 2.783 16.125 -4.828 1 96.81 255 MET B CA 1
ATOM 4209 C C . MET B 1 255 ? 4.117 15.406 -4.996 1 96.81 255 MET B C 1
ATOM 4211 O O . MET B 1 255 ? 4.762 15.047 -4.008 1 96.81 255 MET B O 1
ATOM 4215 N N . PHE B 1 256 ? 4.48 15.18 -6.242 1 96.06 256 PHE B N 1
ATOM 4216 C CA . PHE B 1 256 ? 5.836 14.727 -6.539 1 96.06 256 PHE B CA 1
ATOM 4217 C C . PHE B 1 256 ? 6.836 15.859 -6.367 1 96.06 256 PHE B C 1
ATOM 4219 O O . PHE B 1 256 ? 6.684 16.922 -6.977 1 96.06 256 PHE B O 1
ATOM 4226 N N . VAL B 1 257 ? 7.84 15.695 -5.484 1 96.19 257 VAL B N 1
ATOM 4227 C CA . VAL B 1 257 ? 8.789 16.766 -5.195 1 96.19 257 VAL B CA 1
ATOM 4228 C C . VAL B 1 257 ? 10.188 16.344 -5.633 1 96.19 257 VAL B C 1
ATOM 4230 O O . VAL B 1 257 ? 10.734 15.367 -5.129 1 96.19 257 VAL B O 1
ATOM 4233 N N . GLU B 1 258 ? 10.742 17.094 -6.527 1 93.75 258 GLU B N 1
ATOM 4234 C CA . GLU B 1 258 ? 12.086 16.859 -7.039 1 93.75 258 GLU B CA 1
ATOM 4235 C C . GLU B 1 258 ? 12.805 18.172 -7.332 1 93.75 258 GLU B C 1
ATOM 4237 O O . GLU B 1 258 ? 12.25 19.062 -7.973 1 93.75 258 GLU B O 1
ATOM 4242 N N . GLY B 1 259 ? 14.07 18.25 -6.867 1 92.38 259 GLY B N 1
ATOM 4243 C CA . GLY B 1 259 ? 14.875 19.422 -7.145 1 92.38 259 GLY B CA 1
ATOM 4244 C C . GLY B 1 259 ? 14.266 20.703 -6.605 1 92.38 259 GLY B C 1
ATOM 4245 O O . GLY B 1 259 ? 14.398 21.766 -7.219 1 92.38 259 GLY B O 1
ATOM 4246 N N . GLY B 1 260 ? 13.516 20.531 -5.625 1 94.12 260 GLY B N 1
ATOM 4247 C CA . GLY B 1 260 ? 12.898 21.688 -4.988 1 94.12 260 GLY B CA 1
ATOM 4248 C C . GLY B 1 260 ? 11.609 22.125 -5.66 1 94.12 260 GLY B C 1
ATOM 4249 O O . GLY B 1 260 ? 10.984 23.109 -5.246 1 94.12 260 GLY B O 1
ATOM 4250 N N . ARG B 1 261 ? 11.227 21.484 -6.672 1 94.44 261 ARG B N 1
ATOM 4251 C CA . ARG B 1 261 ? 9.984 21.75 -7.383 1 94.44 261 ARG B CA 1
ATOM 4252 C C . ARG B 1 261 ? 8.953 20.656 -7.137 1 94.44 261 ARG B C 1
ATOM 4254 O O . ARG B 1 261 ? 9.312 19.547 -6.719 1 94.44 261 ARG B O 1
ATOM 4261 N N . ALA B 1 262 ? 7.699 20.969 -7.34 1 96.38 262 ALA B N 1
ATOM 4262 C CA . ALA B 1 262 ? 6.637 20 -7.051 1 96.38 262 ALA B CA 1
ATOM 4263 C C . ALA B 1 262 ? 5.652 19.906 -8.211 1 96.38 262 ALA B C 1
ATOM 4265 O O . ALA B 1 262 ? 5.398 20.891 -8.898 1 96.38 262 ALA B O 1
ATOM 4266 N N . TRP B 1 263 ? 5.172 18.781 -8.461 1 95.44 263 TRP B N 1
ATOM 4267 C CA . TRP B 1 263 ? 4.148 18.516 -9.469 1 95.44 263 TRP B CA 1
ATOM 4268 C C . TRP B 1 263 ? 3.012 17.688 -8.883 1 95.44 263 TRP B C 1
ATOM 4270 O O . TRP B 1 263 ? 3.252 16.719 -8.148 1 95.44 263 TRP B O 1
ATOM 4280 N N . GLU B 1 264 ? 1.817 18.125 -9.156 1 94.75 264 GLU B N 1
ATOM 4281 C CA . GLU B 1 264 ? 0.653 17.328 -8.773 1 94.75 264 GLU B CA 1
ATOM 4282 C C . GLU B 1 264 ? 0.41 16.188 -9.758 1 94.75 264 GLU B C 1
ATOM 4284 O O . GLU B 1 264 ? 0.363 16.406 -10.969 1 94.75 264 GLU B O 1
ATOM 4289 N N . ILE B 1 265 ? 0.188 14.914 -9.273 1 91.94 265 ILE B N 1
ATOM 4290 C CA . ILE B 1 265 ? 0.192 13.82 -10.234 1 91.94 265 ILE B CA 1
ATOM 4291 C C . ILE B 1 265 ? -1.187 13.164 -10.281 1 91.94 265 ILE B C 1
ATOM 4293 O O . ILE B 1 265 ? -1.534 12.492 -11.258 1 91.94 265 ILE B O 1
ATOM 4297 N N . GLU B 1 266 ? -2.051 13.258 -9.305 1 92.56 266 GLU B N 1
ATOM 4298 C CA . GLU B 1 266 ? -3.318 12.547 -9.211 1 92.56 266 GLU B CA 1
ATOM 4299 C C . GLU B 1 266 ? -4.273 12.969 -10.328 1 92.56 266 GLU B C 1
ATOM 4301 O O . GLU B 1 266 ? -4.914 12.117 -10.953 1 92.56 266 GLU B O 1
ATOM 4306 N N . ALA B 1 267 ? -4.387 14.289 -10.516 1 91.44 267 ALA B N 1
ATOM 4307 C CA . ALA B 1 267 ? -5.332 14.812 -11.5 1 91.44 267 ALA B CA 1
ATOM 4308 C C . ALA B 1 267 ? -5.012 14.281 -12.898 1 91.44 267 ALA B C 1
ATOM 4310 O O . ALA B 1 267 ? -5.918 13.977 -13.672 1 91.44 267 ALA B O 1
ATOM 4311 N N . ASN B 1 268 ? -3.744 14.203 -13.211 1 91 268 ASN B N 1
ATOM 4312 C CA . ASN B 1 268 ? -3.346 13.703 -14.523 1 91 268 ASN B CA 1
ATOM 4313 C C . ASN B 1 268 ? -3.639 12.211 -14.672 1 91 268 ASN B C 1
ATOM 4315 O O . ASN B 1 268 ? -4.078 11.758 -15.727 1 91 268 ASN B O 1
ATOM 4319 N N . ILE B 1 269 ? -3.404 11.516 -13.648 1 89.81 269 ILE B N 1
ATOM 4320 C CA . ILE B 1 269 ? -3.682 10.086 -13.672 1 89.81 269 ILE B CA 1
ATOM 4321 C C . ILE B 1 269 ? -5.18 9.852 -13.852 1 89.81 269 ILE B C 1
ATOM 4323 O O . ILE B 1 269 ? -5.594 9 -14.633 1 89.81 269 ILE B O 1
ATOM 4327 N N . ASP B 1 270 ? -5.938 10.609 -13.164 1 89.62 270 ASP B N 1
ATOM 4328 C CA . ASP B 1 270 ? -7.391 10.516 -13.273 1 89.62 270 ASP B CA 1
ATOM 4329 C C . ASP B 1 270 ? -7.867 10.898 -14.672 1 89.62 270 ASP B C 1
ATOM 4331 O O . ASP B 1 270 ? -8.703 10.211 -15.258 1 89.62 270 ASP B O 1
ATOM 4335 N N . ARG B 1 271 ? -7.363 12 -15.164 1 91.25 271 ARG B N 1
ATOM 4336 C CA . ARG B 1 271 ? -7.75 12.5 -16.484 1 91.25 271 ARG B CA 1
ATOM 4337 C C . ARG B 1 271 ? -7.449 11.477 -17.562 1 91.25 271 ARG B C 1
ATOM 4339 O O . ARG B 1 271 ? -8.211 11.336 -18.531 1 91.25 271 ARG B O 1
ATOM 4346 N N . LEU B 1 272 ? -6.371 10.711 -17.406 1 92.12 272 LEU B N 1
ATOM 4347 C CA . LEU B 1 272 ? -5.902 9.797 -18.438 1 92.12 272 LEU B CA 1
ATOM 4348 C C . LEU B 1 272 ? -6.473 8.398 -18.234 1 92.12 272 LEU B C 1
ATOM 4350 O O . LEU B 1 272 ? -6.125 7.465 -18.953 1 92.12 272 LEU B O 1
ATOM 4354 N N . GLN B 1 273 ? -7.359 8.242 -17.281 1 90.81 273 GLN B N 1
ATOM 4355 C CA . GLN B 1 273 ? -7.902 6.938 -16.922 1 90.81 273 GLN B CA 1
ATOM 4356 C C . GLN B 1 273 ? -8.516 6.25 -18.141 1 90.81 273 GLN B C 1
ATOM 4358 O O . GLN B 1 273 ? -8.273 5.066 -18.375 1 90.81 273 GLN B O 1
ATOM 4363 N N . PRO B 1 274 ? -9.32 6.938 -19.031 1 91.44 274 PRO B N 1
ATOM 4364 C CA . PRO B 1 274 ? -9.859 6.258 -20.203 1 91.44 274 PRO B CA 1
ATOM 4365 C C . PRO B 1 274 ? -8.766 5.723 -21.125 1 91.44 274 PRO B C 1
ATOM 4367 O O . PRO B 1 274 ? -9 4.777 -21.891 1 91.44 274 PRO B O 1
ATOM 4370 N N . GLN B 1 275 ? -7.582 6.312 -21 1 91.06 275 GLN B N 1
ATOM 4371 C CA . GLN B 1 275 ? -6.492 5.879 -21.875 1 91.06 275 GLN B CA 1
ATOM 4372 C C . GLN B 1 275 ? -5.762 4.676 -21.281 1 91.06 275 GLN B C 1
ATOM 4374 O O . GLN B 1 275 ? -5.387 3.75 -22 1 91.06 275 GLN B O 1
ATOM 4379 N N . TRP B 1 276 ? -5.613 4.688 -19.969 1 88.75 276 TRP B N 1
ATOM 4380 C CA . TRP B 1 276 ? -4.809 3.59 -19.438 1 88.75 276 TRP B CA 1
ATOM 4381 C C . TRP B 1 276 ? -5.699 2.441 -18.984 1 88.75 276 TRP B C 1
ATOM 4383 O O . TRP B 1 276 ? -5.254 1.293 -18.906 1 88.75 276 TRP B O 1
ATOM 4393 N N . LEU B 1 277 ? -6.938 2.668 -18.656 1 90 277 LEU B N 1
ATOM 4394 C CA . LEU B 1 277 ? -7.852 1.613 -18.234 1 90 277 LEU B CA 1
ATOM 4395 C C . LEU B 1 277 ? -8.805 1.236 -19.359 1 90 277 LEU B C 1
ATOM 4397 O O . LEU B 1 277 ? -9.43 0.173 -19.328 1 90 277 LEU B O 1
ATOM 4401 N N . GLY B 1 278 ? -9 2.037 -20.359 1 90.44 278 GLY B N 1
ATOM 4402 C CA . GLY B 1 278 ? -9.992 1.854 -21.406 1 90.44 278 GLY B CA 1
ATOM 4403 C C . GLY B 1 278 ? -11.25 2.668 -21.188 1 90.44 278 GLY B C 1
ATOM 4404 O O . GLY B 1 278 ? -11.703 2.828 -20.047 1 90.44 278 GLY B O 1
ATOM 4405 N N . GLU B 1 279 ? -11.812 3.189 -22.266 1 90.81 279 GLU B N 1
ATOM 4406 C CA . GLU B 1 279 ? -12.977 4.066 -22.188 1 90.81 279 GLU B CA 1
ATOM 4407 C C . GLU B 1 279 ? -14.164 3.35 -21.562 1 90.81 279 GLU B C 1
ATOM 4409 O O . GLU B 1 279 ? -14.805 3.883 -20.641 1 90.81 279 GLU B O 1
ATOM 4414 N N . GLU B 1 280 ? -14.414 2.189 -22.047 1 89.5 280 GLU B N 1
ATOM 4415 C CA . GLU B 1 280 ? -15.57 1.449 -21.547 1 89.5 280 GLU B CA 1
ATOM 4416 C C . GLU B 1 280 ? -15.398 1.069 -20.094 1 89.5 280 GLU B C 1
ATOM 4418 O O . GLU B 1 280 ? -16.312 1.237 -19.281 1 89.5 280 GLU B O 1
ATOM 4423 N N . ASN B 1 281 ? -14.242 0.587 -19.766 1 89.31 281 ASN B N 1
ATOM 4424 C CA . ASN B 1 281 ? -13.961 0.22 -18.391 1 89.31 281 ASN B CA 1
ATOM 4425 C C . ASN B 1 281 ? -14.07 1.423 -17.453 1 89.31 281 ASN B C 1
ATOM 4427 O O . ASN B 1 281 ? -14.586 1.303 -16.328 1 89.31 281 ASN B O 1
ATOM 4431 N N . SER B 1 282 ? -13.578 2.539 -17.906 1 89.69 282 SER B N 1
ATOM 4432 C CA . SER B 1 282 ? -13.648 3.762 -17.109 1 89.69 282 SER B CA 1
ATOM 4433 C C . SER B 1 282 ? -15.094 4.168 -16.844 1 89.69 282 SER B C 1
ATOM 4435 O O . SER B 1 282 ? -15.43 4.59 -15.734 1 89.69 282 SER B O 1
ATOM 4437 N N . ARG B 1 283 ? -15.922 4.059 -17.875 1 89.06 283 ARG B N 1
ATOM 4438 C CA . ARG B 1 283 ? -17.328 4.391 -17.734 1 89.06 283 ARG B CA 1
ATOM 4439 C C . ARG B 1 283 ? -18.016 3.465 -16.734 1 89.06 283 ARG B C 1
ATOM 4441 O O . ARG B 1 283 ? -18.781 3.92 -15.875 1 89.06 283 ARG B O 1
ATOM 4448 N N . THR B 1 284 ? -17.719 2.229 -16.859 1 88.62 284 THR B N 1
ATOM 4449 C CA . THR B 1 284 ? -18.328 1.247 -15.969 1 88.62 284 THR B CA 1
ATOM 4450 C C . THR B 1 284 ? -17.844 1.438 -14.531 1 88.62 284 THR B C 1
ATOM 4452 O O . THR B 1 284 ? -18.641 1.317 -13.594 1 88.62 284 THR B O 1
ATOM 4455 N N . LEU B 1 285 ? -16.594 1.672 -14.414 1 87 285 LEU B N 1
ATOM 4456 C CA . LEU B 1 285 ? -16.031 1.92 -13.094 1 87 285 LEU B CA 1
ATOM 4457 C C . LEU B 1 285 ? -16.703 3.121 -12.438 1 87 285 LEU B C 1
ATOM 4459 O O . LEU B 1 285 ? -16.984 3.094 -11.234 1 87 285 LEU B O 1
ATOM 4463 N N . ARG B 1 286 ? -16.922 4.176 -13.195 1 85.62 286 ARG B N 1
ATOM 4464 C CA . ARG B 1 286 ? -17.594 5.363 -12.672 1 85.62 286 ARG B CA 1
ATOM 4465 C C . ARG B 1 286 ? -18.984 5.035 -12.172 1 85.62 286 ARG B C 1
ATOM 4467 O O . ARG B 1 286 ? -19.406 5.512 -11.117 1 85.62 286 ARG B O 1
ATOM 4474 N N . ARG B 1 287 ? -19.672 4.203 -12.922 1 84.38 287 ARG B N 1
ATOM 4475 C CA . ARG B 1 287 ? -21.016 3.791 -12.531 1 84.38 287 ARG B CA 1
ATOM 4476 C C . ARG B 1 287 ? -20.984 2.957 -11.25 1 84.38 287 ARG B C 1
ATOM 4478 O O . ARG B 1 287 ? -21.859 3.094 -10.391 1 84.38 287 ARG B O 1
ATOM 4485 N N . GLY B 1 288 ? -20.047 2.107 -11.172 1 83.31 288 GLY B N 1
ATOM 4486 C CA . GLY B 1 288 ? -19.891 1.323 -9.961 1 83.31 288 GLY B CA 1
ATOM 4487 C C . GLY B 1 288 ? -19.609 2.172 -8.734 1 83.31 288 GLY B C 1
ATOM 4488 O O . GLY B 1 288 ? -20.156 1.922 -7.66 1 83.31 288 GLY B O 1
ATOM 4489 N N . GLN B 1 289 ? -18.766 3.158 -8.93 1 79.75 289 GLN B N 1
ATOM 4490 C CA . GLN B 1 289 ? -18.438 4.074 -7.844 1 79.75 289 GLN B CA 1
ATOM 4491 C C . GLN B 1 289 ? -19.688 4.809 -7.352 1 79.75 289 GLN B C 1
ATOM 4493 O O . GLN B 1 289 ? -19.828 5.086 -6.16 1 79.75 289 GLN B O 1
ATOM 4498 N N . GLN B 1 290 ? -20.547 5.129 -8.258 1 79.69 290 GLN B N 1
ATOM 4499 C CA . GLN B 1 290 ? -21.797 5.801 -7.898 1 79.69 290 GLN B CA 1
ATOM 4500 C C . GLN B 1 290 ? -22.672 4.902 -7.031 1 79.69 290 GLN B C 1
ATOM 4502 O O . GLN B 1 290 ? -23.328 5.379 -6.105 1 79.69 290 GLN B O 1
ATOM 4507 N N . VAL B 1 291 ? -22.625 3.637 -7.316 1 78.94 291 VAL B N 1
ATOM 4508 C CA . VAL B 1 291 ? -23.406 2.676 -6.543 1 78.94 291 VAL B CA 1
ATOM 4509 C C . VAL B 1 291 ? -22.828 2.559 -5.137 1 78.94 291 VAL B C 1
ATOM 4511 O O . VAL B 1 291 ? -23.562 2.455 -4.156 1 78.94 291 VAL B O 1
ATOM 4514 N N . LEU B 1 292 ? -21.516 2.561 -5.066 1 76.56 292 LEU B N 1
ATOM 4515 C CA . LEU B 1 292 ? -20.844 2.42 -3.775 1 76.56 292 LEU B CA 1
ATOM 4516 C C . LEU B 1 292 ? -21.031 3.674 -2.926 1 76.56 292 LEU B C 1
ATOM 4518 O O . LEU B 1 292 ? -21.094 3.592 -1.697 1 76.56 292 LEU B O 1
ATOM 4522 N N . GLY B 1 293 ? -21.281 4.777 -3.545 1 66.12 293 GLY B N 1
ATOM 4523 C CA . GLY B 1 293 ? -21.531 6.027 -2.848 1 66.12 293 GLY B CA 1
ATOM 4524 C C . GLY B 1 293 ? -20.391 6.434 -1.935 1 66.12 293 GLY B C 1
ATOM 4525 O O . GLY B 1 293 ? -19.219 6.355 -2.318 1 66.12 293 GLY B O 1
ATOM 4526 N N . SER B 1 294 ? -20.812 7.008 -0.782 1 59.97 294 SER B N 1
ATOM 4527 C CA . SER B 1 294 ? -19.844 7.527 0.172 1 59.97 294 SER B CA 1
ATOM 4528 C C . SER B 1 294 ? -19.234 6.406 1.01 1 59.97 294 SER B C 1
ATOM 4530 O O . SER B 1 294 ? -18.234 6.609 1.696 1 59.97 294 SER B O 1
ATOM 4532 N N . GLY B 1 295 ? -19.578 5.191 0.815 1 61.38 295 GLY B N 1
ATOM 4533 C CA . GLY B 1 295 ? -19.062 4.078 1.602 1 61.38 295 GLY B CA 1
ATOM 4534 C C . GLY B 1 295 ? -19.688 4 2.988 1 61.38 295 GLY B C 1
ATOM 4535 O O . GLY B 1 295 ? -19.359 3.105 3.768 1 61.38 295 GLY B O 1
ATOM 4536 N N . GLU B 1 296 ? -20.422 5.023 3.496 1 56.25 296 GLU B N 1
ATOM 4537 C CA . GLU B 1 296 ? -20.938 5.109 4.863 1 56.25 296 GLU B CA 1
ATOM 4538 C C . GLU B 1 296 ? -21.625 3.812 5.273 1 56.25 296 GLU B C 1
ATOM 4540 O O . GLU B 1 296 ? -21.547 3.4 6.434 1 56.25 296 GLU B O 1
ATOM 4545 N N . GLY B 1 297 ? -22.188 3.123 4.395 1 54.12 297 GLY B N 1
ATOM 4546 C CA . GLY B 1 297 ? -22.953 1.946 4.797 1 54.12 297 GLY B CA 1
ATOM 4547 C C . GLY B 1 297 ? -22.234 0.645 4.496 1 54.12 297 GLY B C 1
ATOM 4548 O O . GLY B 1 297 ? -22.766 -0.438 4.73 1 54.12 297 GLY B O 1
ATOM 4549 N N . TRP B 1 298 ? -20.953 0.758 4.102 1 53.56 298 TRP B N 1
ATOM 4550 C CA . TRP B 1 298 ? -20.344 -0.476 3.604 1 53.56 298 TRP B CA 1
ATOM 4551 C C . TRP B 1 298 ? -19.594 -1.198 4.715 1 53.56 298 TRP B C 1
ATOM 4553 O O . TRP B 1 298 ? -19.391 -2.412 4.648 1 53.56 298 TRP B O 1
ATOM 4563 N N . GLY B 1 299 ? -19.031 -0.459 5.629 1 51.31 299 GLY B N 1
ATOM 4564 C CA . GLY B 1 299 ? -18.312 -1.118 6.707 1 51.31 299 GLY B CA 1
ATOM 4565 C C . GLY B 1 299 ? -19.156 -2.137 7.453 1 51.31 299 GLY B C 1
ATOM 4566 O O . GLY B 1 299 ? -18.625 -3.115 7.988 1 51.31 299 GLY B O 1
ATOM 4567 N N . LYS B 1 300 ? -20.391 -1.786 7.637 1 45.62 300 LYS B N 1
ATOM 4568 C CA . LYS B 1 300 ? -21.297 -2.709 8.32 1 45.62 300 LYS B CA 1
ATOM 4569 C C . LYS B 1 300 ? -21.562 -3.947 7.469 1 45.62 300 LYS B C 1
ATOM 4571 O O . LYS B 1 300 ? -22.078 -4.949 7.969 1 45.62 300 LYS B O 1
ATOM 4576 N N . LEU B 1 301 ? -21.281 -3.791 6.32 1 42.69 301 LEU B N 1
ATOM 4577 C CA . LEU B 1 301 ? -21.703 -4.84 5.402 1 42.69 301 LEU B CA 1
ATOM 4578 C C . LEU B 1 301 ? -20.656 -5.941 5.305 1 42.69 301 LEU B C 1
ATOM 4580 O O . LEU B 1 301 ? -20.938 -7.02 4.777 1 42.69 301 LEU B O 1
ATOM 4584 N N . PHE B 1 302 ? -19.469 -5.496 5.734 1 41.69 302 PHE B N 1
ATOM 4585 C CA . PHE B 1 302 ? -18.406 -6.48 5.578 1 41.69 302 PHE B CA 1
ATOM 4586 C C . PHE B 1 302 ? -18.156 -7.223 6.887 1 41.69 302 PHE B C 1
ATOM 4588 O O . PHE B 1 302 ? -17.078 -7.777 7.094 1 41.69 302 PHE B O 1
ATOM 4595 N N . THR B 1 303 ? -19.062 -7.102 7.844 1 34.75 303 THR B N 1
ATOM 4596 C CA . THR B 1 303 ? -18.844 -7.871 9.062 1 34.75 303 THR B CA 1
ATOM 4597 C C . THR B 1 303 ? -18.719 -9.359 8.758 1 34.75 303 THR B C 1
ATOM 4599 O O . THR B 1 303 ? -19.609 -9.945 8.125 1 34.75 303 THR B O 1
ATOM 4602 N N . VAL B 1 304 ? -17.438 -9.703 8.531 1 29.92 304 VAL B N 1
ATOM 4603 C CA . VAL B 1 304 ? -17.25 -11.148 8.5 1 29.92 304 VAL B CA 1
ATOM 4604 C C . VAL B 1 304 ? -17.594 -11.742 9.867 1 29.92 304 VAL B C 1
ATOM 4606 O O . VAL B 1 304 ? -17.281 -11.141 10.906 1 29.92 304 VAL B O 1
#

Foldseek 3Di:
DDWDPDAQDQCLQAAAEEEEEPQLFFLNVLLLQVSVVSHHAYQYEYQPVVSQVVSQVVSQPPDVVGSYHYAHADLLDLVRLVVSLVVSCVRSVAHAEYELDWAAADDDQLVPVPDDPVNPVDDDDCSRLSRQAVSLVSRVVSQLPRNPGPDDLQGHHEYEREAAVLLPDDDPRGDSNSVRSVNSLVVQQLPQVQCCPSVRVYAYEYEHEYAEPTPRCVVCVVVCVVVVFFYHYSNLSSSVVSRQSSPSPDHSWYWYATNSITDTPVVVCLVCCCVPVNVVRNVVVVVVCVVCPSVVPVVVVPPD/DDWPPDAQDQCLQAAAEEEEEPQLFFLNVLLLQVSVVSHHAYQYEYQPVVSQVVSQVVSAPPDVVGSYHYAHADLLDLVRLVVSLVVSCVRSVAHAEYELDWAAADDDQLVPVPDDPVNPVDDDDCSRLSRQAVSLVSRVVSQLPRNPGPDDLQGHHEYEREAAVLLPDDDPRGDSNSVRSVNSLVVQQLPQVQCCPSVRVYAYEYEHEYAEPTPRCVVCVVVCVVVVFFYHYSNLSSSVVSRQSSPSPDHSWYWYATNSITDTPVVVCLVCCCVPVNVVRNVVVVVVCVVCPSVVPVVVVPPD

Sequence (608 aa):
MAQYTKELAPGSLKDKVIVLTGGANGIGASLVEYATQNGAYVCFGDLAVEAGDTIANTVNNNSSPPRTIFVKTDVANYDSVLGLFDKAIEVYGRIDHAVAGAGISEIGNVFDPALDMQSIRKPPTTKVLDVNLSGCLYVARIASVYLRQNRPADTDRSIILVSSVAGFKESPGLFVYQASKHGVIGLMRSLRLYLSAPGHGIRTNCICPWMTTTAMVKGIQDGWFKAGLPVNRPLDVAKVMARVLGDKELNGKSMFVEGGRAWEIEANIDRLQPQWLGEENSRTLRRGQQVLGSGEGWGKLFTVMAQYTKELAPGSLKDKVIVLTGGANGIGASLVEYATQNGAYVCFGDLAVEAGDTIANTVNNNSSPPRTIFVKTDVANYDSVLGLFDKAIEVYGRIDHAVAGAGISEIGNVFDPALDMQSIRKPPTTKVLDVNLSGCLYVARIASVYLRQNRPADTDRSIILVSSVAGFKESPGLFVYQASKHGVIGLMRSLRLYLSAPGHGIRTNCICPWMTTTAMVKGIQDGWFKAGLPVNRPLDVAKVMARVLGDKELNGKSMFVEGGRAWEIEANIDRLQPQWLGEENSRTLRRGQQVLGSGEGWGKLFTV

Nearest PDB structures (foldseek):
  2gdz-assembly1_A-2  TM=8.574E-01  e=4.651E-21  Homo sapiens
  4is3-assembly1_A  TM=8.657E-01  e=8.591E-18  [Clostridium] scindens
  6jhb-assembly1_B-2  TM=8.169E-01  e=9.811E-16  Microcystis aeruginosa FACHB-905 = DIANCHI905
  6jh7-assembly1_B-2  TM=7.613E-01  e=6.976E-14  Microcystis aeruginosa FACHB-905 = DIANCHI905
  5o98-assembly2_B  TM=7.283E-01  e=3.477E-12  Catharanthus roseus

Solvent-accessible surface area (backbone atoms only — not comparable to full-atom values): 30043 Å² total; per-residue (Å²): 100,63,65,57,74,76,69,64,51,87,65,52,39,43,75,34,30,34,39,30,33,26,28,38,48,50,40,29,28,33,28,50,52,52,41,41,74,45,42,16,31,34,35,28,18,20,76,51,53,69,50,23,49,50,50,27,57,66,69,31,77,84,48,86,72,58,39,38,43,63,38,80,22,47,53,65,36,63,67,36,46,49,50,47,54,50,50,34,37,72,74,67,58,37,39,32,33,36,34,32,50,42,68,63,63,37,77,53,59,80,74,43,73,80,53,40,89,68,64,61,70,56,75,77,85,60,59,46,41,34,30,34,27,50,14,35,50,46,45,51,43,54,41,64,43,48,45,54,40,84,54,66,82,85,48,82,28,37,37,39,41,55,42,26,43,36,30,79,42,74,35,53,47,26,43,64,37,15,12,18,21,10,15,38,50,25,36,38,54,27,36,22,68,58,31,42,32,85,80,56,32,27,32,24,34,34,39,18,47,46,62,43,70,35,87,74,39,62,67,48,46,64,62,40,56,74,66,69,53,71,53,18,50,26,52,36,56,19,51,53,51,50,23,54,72,45,34,88,84,62,58,51,41,34,32,42,33,53,49,58,39,35,31,52,35,45,68,38,48,59,71,42,31,42,61,27,63,19,56,68,53,41,54,51,49,52,52,50,50,61,67,54,47,76,9,83,71,47,27,76,44,33,68,121,98,65,65,57,75,76,69,63,53,88,63,52,39,45,74,34,28,35,38,29,33,26,28,38,49,50,41,30,27,33,29,51,53,54,41,42,74,45,43,16,30,34,36,26,19,22,75,50,51,70,49,24,49,51,50,27,56,67,70,31,78,82,47,86,72,58,40,40,44,64,38,80,22,47,52,64,35,62,67,35,44,48,50,48,55,49,52,36,37,70,74,66,58,36,39,30,34,39,33,32,49,42,67,63,65,37,74,53,61,80,74,44,73,82,53,40,88,69,64,61,70,55,75,76,82,60,59,46,41,33,31,34,27,51,15,36,51,47,45,52,43,54,41,66,42,49,44,55,40,84,54,66,83,85,49,82,28,37,37,40,40,54,41,26,44,36,30,81,42,76,36,57,50,26,44,63,37,16,12,19,19,11,14,39,51,25,35,37,54,27,37,22,66,57,32,43,33,85,79,55,32,27,32,23,33,34,40,16,47,46,63,40,70,35,86,78,40,62,68,49,45,64,60,40,56,74,68,69,54,71,54,18,50,26,52,36,54,19,51,53,52,50,24,54,72,43,34,88,84,61,57,50,39,35,32,40,32,51,50,58,40,33,29,53,35,45,67,39,47,58,71,43,33,42,62,26,62,17,56,67,53,41,53,52,49,52,53,50,47,61,67,54,47,74,9,82,71,44,23,75,43,31,68,121

Organism: NCBI:txid1220207

Radius of gyration: 23.89 Å; Cα contacts (8 Å, |Δi|>4): 1366; chains: 2; bounding box: 58×77×51 Å

pLDDT: mean 91.53, std 11.18, range [28.92, 98.94]